Protein AF-A0A937Q2T8-F1 (afdb_monomer_lite)

Radius of gyration: 27.02 Å; chains: 1; bounding box: 74×47×75 Å

Sequence (434 aa):
MKNAAALLTVITALSNSLFADSWARPVEKDYFSQNKGFVAHVTPAKDGAKTKLEMFQIKNAERIPLWQCTLGNEGAPQYIFLTDDGRYVATVNENNDRVHGGMGDYVVAFYNKTGLIKNYSLEQILHYTGPPNRLYISKELRHLVSRSVSGRSWALMPMFFDRQNDKLYFCVWLYYGKYFLAWDPTTGAEVKVTDDLKNRWNNKGRIWALAEGMKSRSYGKAVEFLLNLKRPEDRKVIESLLTAEAKFYTQPVHDWNSKNKTLLRLNSSSPKRATAERALARWDGKLTENKDRSQKYYYLGTVSGTIHLPEAPGPDGTHLCLYLVPGDSIPDDWHKSVPVHRVTEYFWKYSFHNTEWPGKDIPFRIQGVTPGTYTLKAVWDKAAPHTFADDYIKAPPQQGDYESTSAPTITVRAGEKVENIKTDCTHKVRNGTD

Foldseek 3Di:
DVVVVVVVVVCVVPPPPPPPPDPDAADWDWDAEPVRQKIWIWDAADPNRAIKIWIFGADPNDTHTDAMEGDPANAQAPDKYAHPVRFKIKGAQRDHPPDFWSQDQARIWMAGRVGTQDGHGPCRQVVPPDDPPPVVCCVVCVQFAPGDRRSVRQVLADWHWDADPNFIWTWGATQSVRFIWIARSVNRHTDDQDPVNRVVVLVVRLCCLVPPCCVDPNVLSSLSSLLSVLDPVSLVVLVVLLQDPFDWDWDFDQDCDPVRARQTETETEGPSNLSSQVSVCVSVVVDDPDDDPPQSFQQFEKEKAKEFEPWFDDLQFKKKKKFWFAQPDDLVCSLVGDGSDMTMDTSNVVVVVVHDHPIRIHIYMYPSHGFHKTWMKMKIQDDPPRQPPDSDDSDDRDAQIFMFPHTDIDGTGGSYYHYHDYTYRYHGDHPDDD

Secondary structure (DSSP, 8-state):
-HHHHHHHHHHHHHS----TT-PPPP--EEEE-TTSSEEEEEE--BTTBPPEEEEEEEETTEEEEEEEEE-SSSSPEEEEEE-TTSS-EEEEEE--TTSTBS-SS-SEEEEETTEEEEEE-HHHHTT--S-S-HHHHHHHGGGTS---TBSHHHHTS-EEEEEETTEEEEEEEETTTTEEEEE-TTT--B----HHHHHHHHHHHHHHHHHTGGGSTTHHHHHHHHHHHT-HHHHHHHHHHHHS---PEEEEEEEE-TTS-EEEEEEEE-HHHHHHHHHHHHHTT---TTS-TT---SSSEEEEEEEEPSS---SS--EEEEEEEETTS-GGGGGGS--SEEEEEEGGGGGGGT-----SEEEEEEEEEPSEEEEEEEEEE-SSSPS--STT--PPPPTT-EE-SS--EEEE-TT-EEEEEEEE--EE--SS--

Structure (mmCIF, N/CA/C/O backbone):
data_AF-A0A937Q2T8-F1
#
_entry.id   AF-A0A937Q2T8-F1
#
loop_
_atom_site.group_PDB
_atom_site.id
_atom_site.type_symbol
_atom_site.label_atom_id
_atom_site.label_alt_id
_atom_site.label_comp_id
_atom_site.label_asym_id
_atom_site.label_entity_id
_atom_site.label_seq_id
_atom_site.pdbx_PDB_ins_code
_atom_site.Cartn_x
_atom_site.Cartn_y
_atom_site.Cartn_z
_atom_site.occupancy
_atom_site.B_iso_or_equiv
_atom_site.auth_seq_id
_atom_site.auth_comp_id
_atom_site.auth_asym_id
_atom_site.auth_atom_id
_atom_site.pdbx_PDB_model_num
ATOM 1 N N . MET A 1 1 ? 47.503 12.924 12.331 1.00 51.78 1 MET A N 1
ATOM 2 C CA . MET A 1 1 ? 46.346 12.760 13.246 1.00 51.78 1 MET A CA 1
ATOM 3 C C . MET A 1 1 ? 45.600 14.062 13.552 1.00 51.78 1 MET A C 1
ATOM 5 O O . MET A 1 1 ? 44.381 14.037 13.488 1.00 51.78 1 MET A O 1
ATOM 9 N N . LYS A 1 2 ? 46.263 15.204 13.805 1.00 50.28 2 LYS A N 1
ATOM 10 C CA . LYS A 1 2 ? 45.568 16.480 14.105 1.00 50.28 2 LYS A CA 1
ATOM 11 C C . LYS A 1 2 ? 44.639 16.997 12.983 1.00 50.28 2 LYS A C 1
ATOM 13 O O . LYS A 1 2 ? 43.590 17.552 13.283 1.00 50.28 2 LYS A O 1
ATOM 18 N N . ASN A 1 3 ? 44.946 16.715 11.714 1.00 54.28 3 ASN A N 1
ATOM 19 C CA . ASN A 1 3 ? 44.126 17.171 10.578 1.00 54.28 3 ASN A CA 1
ATOM 20 C C . ASN A 1 3 ? 42.845 16.340 10.355 1.00 54.28 3 ASN A C 1
ATOM 22 O O . ASN A 1 3 ? 41.893 16.837 9.765 1.00 54.28 3 ASN A O 1
ATOM 26 N N . ALA A 1 4 ? 42.787 15.101 10.861 1.00 58.47 4 ALA A N 1
ATOM 27 C CA . ALA A 1 4 ? 41.592 14.259 10.749 1.00 58.47 4 ALA A CA 1
ATOM 28 C C . ALA A 1 4 ? 40.487 14.702 11.725 1.00 58.47 4 ALA A C 1
ATOM 30 O O . ALA A 1 4 ? 39.308 14.653 11.389 1.00 58.47 4 ALA A O 1
ATOM 31 N N . ALA A 1 5 ? 40.873 15.193 12.908 1.00 63.22 5 ALA A N 1
ATOM 32 C CA . ALA A 1 5 ? 39.933 15.704 13.902 1.00 63.22 5 ALA A CA 1
ATOM 33 C C . ALA A 1 5 ? 39.242 16.995 13.430 1.00 63.22 5 ALA A C 1
ATOM 35 O O . ALA A 1 5 ? 38.034 17.131 13.582 1.00 63.22 5 ALA A O 1
ATOM 36 N N . ALA A 1 6 ? 39.982 17.909 12.792 1.00 67.94 6 ALA A N 1
ATOM 37 C CA . ALA A 1 6 ? 39.417 19.150 12.260 1.00 67.94 6 ALA A CA 1
ATOM 38 C C . ALA A 1 6 ? 38.413 18.899 11.118 1.00 67.94 6 ALA A C 1
ATOM 40 O O . ALA A 1 6 ? 37.366 19.541 11.068 1.00 67.94 6 ALA A O 1
ATOM 41 N N . LEU A 1 7 ? 38.693 17.927 10.241 1.00 59.66 7 LEU A N 1
ATOM 42 C CA . LEU A 1 7 ? 37.797 17.563 9.142 1.00 59.66 7 LEU A CA 1
ATOM 43 C C . LEU A 1 7 ? 36.479 16.953 9.653 1.00 59.66 7 LEU A C 1
ATOM 45 O O . LEU A 1 7 ? 35.413 17.275 9.135 1.00 59.66 7 LEU A O 1
ATOM 49 N N . LEU A 1 8 ? 36.535 16.124 10.702 1.00 58.97 8 LEU A N 1
ATOM 50 C CA . LEU A 1 8 ? 35.346 15.515 11.303 1.00 58.97 8 LEU A CA 1
ATOM 51 C C . LEU A 1 8 ? 34.426 16.570 11.942 1.00 58.97 8 LEU A C 1
ATOM 53 O O . LEU A 1 8 ? 33.216 16.524 11.736 1.00 58.97 8 LEU A O 1
ATOM 57 N N . THR A 1 9 ? 34.999 17.559 12.637 1.00 63.22 9 THR A N 1
ATOM 58 C CA . THR A 1 9 ? 34.244 18.657 13.265 1.00 63.22 9 THR A CA 1
ATOM 59 C C . THR A 1 9 ? 33.550 19.549 12.232 1.00 63.22 9 THR A C 1
ATOM 61 O O . THR A 1 9 ? 32.404 19.953 12.431 1.00 63.22 9 THR A O 1
ATOM 64 N N . VAL A 1 10 ? 34.204 19.819 11.096 1.00 63.84 10 VAL A N 1
ATOM 65 C CA . VAL A 1 10 ? 33.613 20.592 9.991 1.00 63.84 10 VAL A CA 1
ATOM 66 C C . VAL A 1 10 ? 32.483 19.811 9.313 1.00 63.84 10 VAL A C 1
ATOM 68 O O . VAL A 1 10 ? 31.440 20.392 9.027 1.00 63.84 10 VAL A O 1
ATOM 71 N N . ILE A 1 11 ? 32.619 18.491 9.139 1.00 58.47 11 ILE A N 1
ATOM 72 C CA . ILE A 1 11 ? 31.539 17.644 8.605 1.00 58.47 11 ILE A CA 1
ATOM 73 C C . ILE A 1 11 ? 30.333 17.629 9.555 1.00 58.47 11 ILE A C 1
ATOM 75 O O . ILE A 1 11 ? 29.202 17.729 9.087 1.00 58.47 11 ILE A O 1
ATOM 79 N N . THR A 1 12 ? 30.533 17.578 10.876 1.00 56.91 12 THR A N 1
ATOM 80 C CA . THR A 1 12 ? 29.425 17.666 11.850 1.00 56.91 12 THR A CA 1
ATOM 81 C C . THR A 1 12 ? 28.795 19.057 11.947 1.00 56.91 12 THR A C 1
ATOM 83 O O . THR A 1 12 ? 27.613 19.157 12.247 1.00 56.91 12 THR A O 1
ATOM 86 N N . ALA A 1 13 ? 29.555 20.126 11.688 1.00 58.16 13 ALA A N 1
ATOM 87 C CA . ALA A 1 13 ? 29.049 21.500 11.743 1.00 58.16 13 ALA A CA 1
ATOM 88 C C . ALA A 1 13 ? 28.347 21.939 10.444 1.00 58.16 13 ALA A C 1
ATOM 90 O O . ALA A 1 13 ? 27.452 22.778 10.488 1.00 58.16 13 ALA A O 1
ATOM 91 N N . LEU A 1 14 ? 28.743 21.377 9.296 1.00 50.38 14 LEU A N 1
ATOM 92 C CA . LEU A 1 14 ? 28.165 21.675 7.978 1.00 50.38 14 LEU A CA 1
ATOM 93 C C . LEU A 1 14 ? 27.125 20.652 7.515 1.00 50.38 14 LEU A C 1
ATOM 95 O O . LEU A 1 14 ? 26.408 20.907 6.545 1.00 50.38 14 LEU A O 1
ATOM 99 N N . SER A 1 15 ? 27.000 19.510 8.195 1.00 46.69 15 SER A N 1
ATOM 100 C CA . SER A 1 15 ? 25.821 18.665 8.038 1.00 46.69 15 SER A CA 1
ATOM 101 C C . SER A 1 15 ? 24.645 19.372 8.702 1.00 46.69 15 SER A C 1
ATOM 103 O O . SER A 1 15 ? 24.320 19.140 9.863 1.00 46.69 15 SER A O 1
ATOM 105 N N . ASN A 1 16 ? 23.993 20.255 7.936 1.00 43.94 16 ASN A N 1
ATOM 106 C CA . ASN A 1 16 ? 22.592 20.601 8.149 1.00 43.94 16 ASN A CA 1
ATOM 107 C C . ASN A 1 16 ? 21.889 19.318 8.551 1.00 43.94 16 ASN A C 1
ATOM 109 O O . ASN A 1 16 ? 21.918 18.376 7.757 1.00 43.94 16 ASN A O 1
ATOM 113 N N . SER A 1 17 ? 21.369 19.284 9.782 1.00 45.09 17 SER A N 1
ATOM 114 C CA . SER A 1 17 ? 20.665 18.159 10.388 1.00 45.09 17 SER A CA 1
ATOM 115 C C . SER A 1 17 ? 20.051 17.299 9.294 1.00 45.09 17 SER A C 1
ATOM 117 O O . SER A 1 17 ? 19.044 17.684 8.698 1.00 45.09 17 SER A O 1
ATOM 119 N N . LEU A 1 18 ? 20.707 16.187 8.950 1.00 43.03 18 LEU A N 1
ATOM 120 C CA . LEU A 1 18 ? 20.094 15.186 8.098 1.00 43.03 18 LEU A CA 1
ATOM 121 C C . LEU A 1 18 ? 18.910 14.730 8.932 1.00 43.03 18 LEU A C 1
ATOM 123 O O . LEU A 1 18 ? 19.088 13.986 9.895 1.00 43.03 18 LEU A O 1
ATOM 127 N N . PHE A 1 19 ? 17.734 15.292 8.651 1.00 40.12 19 PHE A N 1
ATOM 128 C CA . PHE A 1 19 ? 16.486 14.929 9.293 1.00 40.12 19 PHE A CA 1
ATOM 129 C C . PHE A 1 19 ? 16.194 13.494 8.858 1.00 40.12 19 PHE A C 1
ATOM 131 O O . PHE A 1 19 ? 15.426 13.246 7.933 1.00 40.12 19 PHE A O 1
ATOM 138 N N . ALA A 1 20 ? 16.876 12.543 9.495 1.00 50.97 20 ALA A N 1
ATOM 139 C CA . ALA A 1 20 ? 16.456 11.163 9.560 1.00 50.97 20 ALA A CA 1
ATOM 140 C C . ALA A 1 20 ? 14.984 11.188 9.968 1.00 50.97 20 ALA A C 1
ATOM 142 O O . ALA A 1 20 ? 14.675 11.838 10.965 1.00 50.97 20 ALA A O 1
ATOM 143 N N . ASP A 1 21 ? 14.118 10.576 9.149 1.00 50.84 21 ASP A N 1
ATOM 144 C CA . ASP A 1 21 ? 12.660 10.475 9.313 1.00 50.84 21 ASP A CA 1
ATOM 145 C C . ASP A 1 21 ? 12.099 11.429 10.379 1.00 50.84 21 ASP A C 1
ATOM 147 O O . ASP A 1 21 ? 11.764 11.018 11.495 1.00 50.84 21 ASP A O 1
ATOM 151 N N . SER A 1 22 ? 12.045 12.732 10.074 1.00 54.28 22 SER A N 1
ATOM 152 C CA . SER A 1 22 ? 11.415 13.664 10.999 1.00 54.28 22 SER A CA 1
ATOM 153 C C . SER A 1 22 ? 9.925 13.346 11.027 1.00 54.28 22 SER A C 1
ATOM 155 O O . SER A 1 22 ? 9.203 13.413 10.027 1.00 54.28 22 SER A O 1
ATOM 157 N N . TRP A 1 23 ? 9.453 12.912 12.191 1.00 63.69 23 TRP A N 1
ATOM 158 C CA . TRP A 1 23 ? 8.035 12.693 12.407 1.00 63.69 23 TRP A CA 1
ATOM 159 C C . TRP A 1 23 ? 7.330 14.029 12.222 1.00 63.69 23 TRP A C 1
ATOM 161 O O . TRP A 1 23 ? 7.681 15.013 12.876 1.00 63.69 23 TRP A O 1
ATOM 171 N N . ALA A 1 24 ? 6.343 14.066 11.322 1.00 66.19 24 ALA A N 1
ATOM 172 C CA . ALA A 1 24 ? 5.435 15.200 11.249 1.00 66.19 24 ALA A CA 1
ATOM 173 C C . ALA A 1 24 ? 4.926 15.467 12.668 1.00 66.19 24 ALA A C 1
ATOM 175 O O . ALA A 1 24 ? 4.424 14.544 13.320 1.00 66.19 24 ALA A O 1
ATOM 176 N N . ARG A 1 25 ? 5.128 16.698 13.152 1.00 76.56 25 ARG A N 1
ATOM 177 C CA . ARG A 1 25 ? 4.673 17.086 14.486 1.00 76.56 25 ARG A CA 1
ATOM 178 C C . ARG A 1 25 ? 3.181 16.763 14.597 1.00 76.56 25 ARG A C 1
ATOM 180 O O . ARG A 1 25 ? 2.467 16.954 13.609 1.00 76.56 25 ARG A O 1
ATOM 187 N N . PRO A 1 26 ? 2.712 16.256 15.747 1.00 82.44 26 PRO A N 1
ATOM 188 C CA . PRO A 1 26 ? 1.286 16.139 15.995 1.00 82.44 26 PRO A CA 1
ATOM 189 C C . PRO A 1 26 ? 0.589 17.462 15.658 1.00 82.44 26 PRO A C 1
ATOM 191 O O . PRO A 1 26 ? 1.038 18.525 16.081 1.00 82.44 26 PRO A O 1
ATOM 194 N N . VAL A 1 27 ? -0.475 17.393 14.862 1.00 89.38 27 VAL A N 1
ATOM 195 C CA . VAL A 1 27 ? -1.315 18.541 14.501 1.00 89.38 27 VAL A CA 1
ATOM 196 C C . VAL A 1 27 ? -2.741 18.268 14.943 1.00 89.38 27 VAL A C 1
ATOM 198 O O . VAL A 1 27 ? -3.142 17.106 15.063 1.00 89.38 27 VAL A O 1
ATOM 201 N N . GLU A 1 28 ? -3.494 19.339 15.171 1.00 94.56 28 GLU A N 1
ATOM 202 C CA . GLU A 1 28 ? -4.933 19.243 15.383 1.00 94.56 28 GLU A CA 1
ATOM 203 C C . GLU A 1 28 ? -5.602 18.544 14.201 1.00 94.56 28 GLU A C 1
ATOM 205 O O . GLU A 1 28 ? -5.233 18.757 13.040 1.00 94.56 28 GLU A O 1
ATOM 210 N N . LYS A 1 29 ? -6.557 17.658 14.490 1.00 95.31 29 LYS A N 1
ATOM 211 C CA . LYS A 1 29 ? -7.182 16.840 13.452 1.00 95.31 29 LYS A CA 1
ATOM 212 C C . LYS A 1 29 ? -8.575 16.377 13.841 1.00 95.31 29 LYS A C 1
ATOM 214 O O . LYS A 1 29 ? -8.812 15.967 14.974 1.00 95.31 29 LYS A O 1
ATOM 219 N N . ASP A 1 30 ? -9.453 16.363 12.845 1.00 97.06 30 ASP A N 1
ATOM 220 C CA . ASP A 1 30 ? -10.790 15.796 12.943 1.00 97.06 30 ASP A CA 1
ATOM 221 C C . ASP A 1 30 ? -10.833 14.359 12.413 1.00 97.06 30 ASP A C 1
ATOM 223 O O . ASP A 1 30 ? -10.239 14.024 11.381 1.00 97.06 30 ASP A O 1
ATOM 227 N N . TYR A 1 31 ? -11.594 13.520 13.105 1.00 96.88 31 TYR A N 1
ATOM 228 C CA . TYR A 1 31 ? -11.893 12.146 12.723 1.00 96.88 31 TYR A CA 1
ATOM 229 C C . TYR A 1 31 ? -13.403 11.963 12.690 1.00 96.88 31 TYR A C 1
ATOM 231 O O . TYR A 1 31 ? -14.077 12.294 13.658 1.00 96.88 31 TYR A O 1
ATOM 239 N N . PHE A 1 32 ? -13.942 11.446 11.590 1.00 97.56 32 PHE A N 1
ATOM 240 C CA . PHE A 1 32 ? -15.385 11.278 11.415 1.00 97.56 32 PHE A CA 1
ATOM 241 C C . PHE A 1 32 ? -15.800 9.823 11.643 1.00 97.56 32 PHE A C 1
ATOM 243 O O . PHE A 1 32 ? -15.080 8.891 11.288 1.00 97.56 32 PHE A O 1
ATOM 250 N N . SER A 1 33 ? -16.990 9.650 12.210 1.00 97.56 33 SER A N 1
ATOM 251 C CA . SER A 1 33 ? -17.721 8.374 12.244 1.00 97.56 33 SER A CA 1
ATOM 252 C C . SER A 1 33 ? -18.066 7.896 10.830 1.00 97.56 33 SER A C 1
ATOM 254 O O . SER A 1 33 ? -18.037 8.676 9.872 1.00 97.56 33 SER A O 1
ATOM 256 N N . GLN A 1 34 ? -18.414 6.615 10.684 1.00 94.19 34 GLN A N 1
ATOM 257 C CA . GLN A 1 34 ? -18.697 6.025 9.374 1.00 94.19 34 GLN A CA 1
ATOM 258 C C . GLN A 1 34 ? -19.925 6.674 8.724 1.00 94.19 34 GLN A C 1
ATOM 260 O O . GLN A 1 34 ? -19.910 6.970 7.527 1.00 94.19 34 GLN A O 1
ATOM 265 N N . ASN A 1 35 ? -20.961 6.958 9.515 1.00 96.69 35 ASN A N 1
ATOM 266 C CA . ASN A 1 35 ? -22.149 7.679 9.055 1.00 96.69 35 ASN A CA 1
ATOM 267 C C . ASN A 1 35 ? -21.948 9.204 8.927 1.00 96.69 35 ASN A C 1
ATOM 269 O O . ASN A 1 35 ? -22.876 9.900 8.518 1.00 96.69 35 ASN A O 1
ATOM 273 N N . LYS A 1 36 ? -20.760 9.728 9.273 1.00 97.62 36 LYS A N 1
ATOM 274 C CA . LYS A 1 36 ? -20.418 11.163 9.314 1.00 97.62 36 LYS A CA 1
ATOM 275 C C . LYS A 1 36 ? -21.318 12.014 10.225 1.00 97.62 36 LYS A C 1
ATOM 277 O O . LYS A 1 36 ? -21.278 13.237 10.138 1.00 97.62 36 LYS A O 1
ATOM 282 N N . GLY A 1 37 ? -22.108 11.398 11.105 1.00 98.25 37 GLY A N 1
ATOM 283 C CA . GLY A 1 37 ? -22.986 12.085 12.058 1.00 98.25 37 GLY A CA 1
ATOM 284 C C . GLY A 1 37 ? -22.263 12.569 13.316 1.00 98.25 37 GLY A C 1
ATOM 285 O O . GLY A 1 37 ? -22.819 13.344 14.089 1.00 98.25 37 GLY A O 1
ATOM 286 N N . PHE A 1 38 ? -21.025 12.122 13.523 1.00 98.62 38 PHE A N 1
ATOM 287 C CA . PHE A 1 38 ? -20.185 12.446 14.677 1.00 98.62 38 PHE A CA 1
ATOM 288 C C . PHE A 1 38 ? -18.746 12.711 14.246 1.00 98.62 38 PHE A C 1
ATOM 290 O O . PHE A 1 38 ? -18.249 12.060 13.316 1.00 98.62 38 PHE A O 1
ATOM 297 N N . VAL A 1 39 ? -18.079 13.625 14.950 1.00 98.50 39 VAL A N 1
ATOM 298 C CA . VAL A 1 39 ? -16.671 13.978 14.746 1.00 98.50 39 VAL A CA 1
ATOM 299 C C . VAL A 1 39 ? -15.948 14.086 16.084 1.00 98.50 39 VAL A C 1
ATOM 301 O O . VAL A 1 39 ? -16.458 14.688 17.026 1.00 98.50 39 VAL A O 1
ATOM 304 N N . ALA A 1 40 ? -14.750 13.515 16.152 1.00 98.25 40 ALA A N 1
ATOM 305 C CA . ALA A 1 40 ? -13.813 13.716 17.245 1.00 98.25 40 ALA A CA 1
ATOM 306 C C . ALA A 1 40 ? -12.721 14.678 16.784 1.00 98.25 40 ALA A C 1
ATOM 308 O O . ALA A 1 40 ? -12.013 14.393 15.815 1.00 98.25 40 ALA A O 1
ATOM 309 N N . HIS A 1 41 ? -12.592 15.797 17.486 1.00 98.12 41 HIS A N 1
ATOM 310 C CA . HIS A 1 41 ? -11.500 16.743 17.332 1.00 98.12 41 HIS A CA 1
ATOM 311 C C . HIS A 1 41 ? -10.398 16.401 18.335 1.00 98.12 41 HIS A C 1
ATOM 313 O O . HIS A 1 41 ? -10.673 16.195 19.519 1.00 98.12 41 HIS A O 1
ATOM 319 N N . VAL A 1 42 ? -9.159 16.311 17.864 1.00 96.56 42 VAL A N 1
ATOM 320 C CA . VAL A 1 42 ? -7.996 16.018 18.705 1.00 96.56 42 VAL A CA 1
ATOM 321 C C . VAL A 1 42 ? -7.077 17.219 18.731 1.00 96.56 42 VAL A C 1
ATOM 323 O O . VAL A 1 42 ? -6.595 17.633 17.678 1.00 96.56 42 VAL A O 1
ATOM 326 N N . THR A 1 43 ? -6.757 17.686 19.933 1.00 95.88 43 THR A N 1
ATOM 327 C CA . THR A 1 43 ? -5.747 18.718 20.174 1.00 95.88 43 THR A CA 1
ATOM 328 C C . THR A 1 43 ? -4.516 18.063 20.804 1.00 95.88 43 THR A C 1
ATOM 330 O O . THR A 1 43 ? -4.619 17.563 21.927 1.00 95.88 43 THR A O 1
ATOM 333 N N . PRO A 1 44 ? -3.364 18.000 20.108 1.00 92.62 44 PRO A N 1
ATOM 334 C CA . PRO A 1 44 ? -2.134 17.441 20.668 1.00 92.62 44 PRO A CA 1
ATOM 335 C C . PRO A 1 44 ? -1.645 18.194 21.911 1.00 92.62 44 PRO A C 1
ATOM 337 O O . PRO A 1 44 ? -1.974 19.368 22.089 1.00 92.62 44 PRO A O 1
ATOM 340 N N . ALA A 1 45 ? -0.820 17.547 22.740 1.00 91.06 45 ALA A N 1
ATOM 341 C CA . ALA A 1 45 ? -0.187 18.216 23.872 1.00 91.06 45 ALA A CA 1
ATOM 342 C C . ALA A 1 45 ? 0.632 19.441 23.433 1.00 91.06 45 ALA A C 1
ATOM 344 O O . ALA A 1 45 ? 1.362 19.407 22.438 1.00 91.06 45 ALA A O 1
ATOM 345 N N . LYS A 1 46 ? 0.522 20.525 24.203 1.00 90.62 46 LYS A N 1
ATOM 346 C CA . LYS A 1 46 ? 1.241 21.781 23.971 1.00 90.62 46 LYS A CA 1
ATOM 347 C C . LYS A 1 46 ? 1.420 22.522 25.294 1.00 90.62 46 LYS A C 1
ATOM 349 O O . LYS A 1 46 ? 0.486 22.585 26.085 1.00 90.62 46 LYS A O 1
ATOM 354 N N . ASP A 1 47 ? 2.611 23.068 25.535 1.00 89.94 47 ASP A N 1
ATOM 355 C CA . ASP A 1 47 ? 2.911 23.927 26.693 1.00 89.94 47 ASP A CA 1
ATOM 356 C C . ASP A 1 47 ? 2.529 23.296 28.054 1.00 89.94 47 ASP A C 1
ATOM 358 O O . ASP A 1 47 ? 1.996 23.948 28.947 1.00 89.94 47 ASP A O 1
ATOM 362 N N . GLY A 1 48 ? 2.772 21.986 28.203 1.00 86.44 48 GLY A N 1
ATOM 363 C CA . GLY A 1 48 ? 2.442 21.214 29.409 1.00 86.44 48 GLY A CA 1
ATOM 364 C C . GLY A 1 48 ? 0.985 20.737 29.498 1.00 86.44 48 GLY A C 1
ATOM 365 O O . GLY A 1 48 ? 0.670 19.913 30.359 1.00 86.44 48 GLY A O 1
ATOM 366 N N . ALA A 1 49 ? 0.100 21.186 28.602 1.00 91.50 49 ALA A N 1
ATOM 367 C CA . ALA A 1 49 ? -1.242 20.629 28.473 1.00 91.50 49 ALA A CA 1
ATOM 368 C C . ALA A 1 49 ? -1.184 19.239 27.829 1.00 91.50 49 ALA A C 1
ATOM 370 O O . ALA A 1 49 ? -0.443 19.023 26.873 1.00 91.50 49 ALA A O 1
ATOM 371 N N . LYS A 1 50 ? -1.986 18.299 28.339 1.00 92.31 50 LYS A N 1
ATOM 372 C CA . LYS A 1 50 ? -2.110 16.945 27.780 1.00 92.31 50 LYS A CA 1
ATOM 373 C C . LYS A 1 50 ? -2.958 16.944 26.507 1.00 92.31 50 L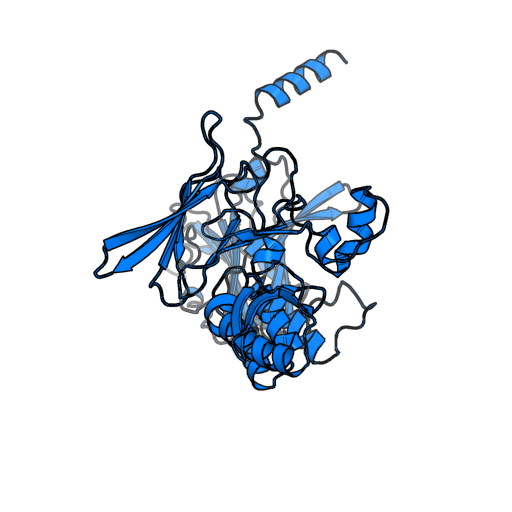YS A C 1
ATOM 375 O O . LYS A 1 50 ? -3.819 17.806 26.338 1.00 92.31 50 LYS A O 1
ATOM 380 N N . THR A 1 51 ? -2.776 15.925 25.669 1.00 93.81 51 THR A N 1
ATOM 381 C CA . THR A 1 51 ? -3.613 15.701 24.485 1.00 93.81 51 THR A CA 1
ATOM 382 C C . THR A 1 51 ? -5.086 15.597 24.868 1.00 93.81 51 THR A C 1
ATOM 384 O O . THR A 1 51 ? -5.465 14.832 25.761 1.00 93.81 51 THR A O 1
ATOM 387 N N . LYS A 1 52 ? -5.928 16.350 24.167 1.00 96.56 52 LYS A N 1
ATOM 388 C CA . LYS A 1 52 ? -7.368 16.438 24.400 1.00 96.56 52 LYS A CA 1
ATOM 389 C C . LYS A 1 52 ? -8.133 15.811 23.239 1.00 96.56 52 LYS A C 1
ATOM 391 O O . LYS A 1 52 ? -7.740 15.959 22.083 1.00 96.56 52 LYS A O 1
ATOM 396 N N . LEU A 1 53 ? -9.234 15.138 23.554 1.00 97.81 53 LEU A N 1
ATOM 397 C CA . LEU A 1 53 ? -10.233 14.683 22.595 1.00 97.81 53 LEU A CA 1
ATOM 398 C C . LEU A 1 53 ? -11.575 15.334 22.919 1.00 97.81 53 LEU A C 1
ATOM 400 O O . LEU A 1 53 ? -12.041 15.268 24.055 1.00 97.81 53 LEU A O 1
ATOM 404 N N . GLU A 1 54 ? -12.209 15.919 21.910 1.00 98.44 54 GLU A N 1
ATOM 405 C CA . GLU A 1 54 ? -13.531 16.535 21.996 1.00 98.44 54 GLU A CA 1
ATOM 406 C C . GLU A 1 54 ? -14.470 15.872 20.990 1.00 98.44 54 GLU A C 1
ATOM 408 O O . GLU A 1 54 ? -14.182 15.817 19.796 1.00 98.44 54 GLU A O 1
ATOM 413 N N . MET A 1 55 ? -15.592 15.347 21.471 1.00 98.62 55 MET A N 1
ATOM 414 C CA . MET A 1 55 ? -16.601 14.682 20.657 1.00 98.62 55 MET A CA 1
ATOM 415 C C . MET A 1 55 ? -17.756 15.633 20.354 1.00 98.62 55 MET A C 1
ATOM 417 O O . MET A 1 55 ? -18.333 16.235 21.264 1.00 98.62 55 MET A O 1
ATOM 421 N N . PHE A 1 56 ? -18.159 15.681 19.087 1.00 98.69 56 PHE A N 1
ATOM 422 C CA . PHE A 1 56 ? -19.284 16.474 18.609 1.00 98.69 56 PHE A CA 1
ATOM 423 C C . PHE A 1 56 ? -20.263 15.620 17.804 1.00 98.69 56 PHE A C 1
ATOM 425 O O . PHE A 1 56 ? -19.868 14.732 17.045 1.00 98.69 56 PHE A O 1
ATOM 432 N N . GLN A 1 57 ? -21.548 15.947 17.914 1.00 98.56 57 GLN A N 1
ATOM 433 C CA . GLN A 1 57 ? -22.565 15.537 16.955 1.00 98.56 57 GLN A CA 1
ATOM 434 C C . GLN A 1 57 ? -22.634 16.562 15.824 1.00 98.56 57 GLN A C 1
ATOM 436 O O . GLN A 1 57 ? -22.621 17.764 16.076 1.00 98.56 57 GLN A O 1
ATOM 441 N N . ILE A 1 58 ? -22.756 16.094 14.588 1.00 98.38 58 ILE A N 1
ATOM 442 C CA . ILE A 1 58 ? -22.971 16.942 13.419 1.00 98.38 58 ILE A CA 1
ATOM 443 C C . ILE A 1 58 ? -24.471 16.987 13.129 1.00 98.38 58 ILE A C 1
ATOM 445 O O . ILE A 1 58 ? -25.076 15.966 12.799 1.00 98.38 58 ILE A O 1
ATOM 449 N N . LYS A 1 59 ? -25.077 18.172 13.235 1.00 97.94 59 LYS A N 1
ATOM 450 C CA . LYS A 1 59 ? -26.460 18.429 12.801 1.00 97.94 59 LYS A CA 1
ATOM 451 C C . LYS A 1 59 ? -26.487 19.700 11.973 1.00 97.94 59 LYS A C 1
ATOM 453 O O . LYS A 1 59 ? -25.972 20.712 12.419 1.00 97.94 59 LYS A O 1
ATOM 458 N N . ASN A 1 60 ? -27.078 19.650 10.780 1.00 96.88 60 ASN A N 1
ATOM 459 C CA . ASN A 1 60 ? -27.180 20.811 9.884 1.00 96.88 60 ASN A CA 1
ATOM 460 C C . ASN A 1 60 ? -25.828 21.516 9.642 1.00 96.88 60 ASN A C 1
ATOM 462 O O . ASN A 1 60 ? -25.756 22.736 9.630 1.00 96.88 60 ASN A O 1
ATOM 466 N N . ALA A 1 61 ? -24.754 20.733 9.479 1.00 95.62 61 ALA A N 1
ATOM 467 C CA . ALA A 1 61 ? -23.365 21.200 9.365 1.00 95.62 61 ALA A CA 1
ATOM 468 C C . ALA A 1 61 ? -22.775 21.905 10.610 1.00 95.62 61 ALA A C 1
ATOM 470 O O . ALA A 1 61 ? -21.609 22.296 10.584 1.00 95.62 61 ALA A O 1
ATOM 471 N N . GLU A 1 62 ? -23.511 21.993 11.717 1.00 97.88 62 GLU A N 1
ATOM 472 C CA . GLU A 1 62 ? -23.022 22.516 12.993 1.00 97.88 62 GLU A CA 1
ATOM 473 C C . GLU A 1 62 ? -22.451 21.406 13.883 1.00 97.88 62 GLU A C 1
ATOM 475 O O . GLU A 1 62 ? -22.922 20.263 13.868 1.00 97.88 62 GLU A O 1
ATOM 480 N N . ARG A 1 63 ? -21.437 21.755 14.688 1.00 98.44 63 ARG A N 1
ATOM 481 C CA . ARG A 1 63 ? -20.843 20.876 15.704 1.00 98.44 63 ARG A CA 1
ATOM 482 C C . ARG A 1 63 ? -21.504 21.126 17.054 1.00 98.44 63 ARG A C 1
ATOM 484 O O . ARG A 1 63 ? -21.265 22.153 17.679 1.00 98.44 63 ARG A O 1
ATOM 491 N N . ILE A 1 64 ? -22.281 20.161 17.528 1.00 98.44 64 ILE A N 1
ATOM 492 C CA . ILE A 1 64 ? -22.899 20.185 18.855 1.00 98.44 64 ILE A CA 1
ATOM 493 C C . ILE A 1 64 ? -21.993 19.405 19.818 1.00 98.44 64 ILE A C 1
ATOM 495 O O . ILE A 1 64 ? -21.842 18.194 19.629 1.00 98.44 64 ILE A O 1
ATOM 499 N N . PRO A 1 65 ? -21.381 20.045 20.831 1.00 98.38 65 PRO A N 1
ATOM 500 C CA . PRO A 1 65 ? -20.512 19.356 21.782 1.00 98.38 65 PRO A CA 1
ATOM 501 C C . PRO A 1 65 ? -21.268 18.259 22.536 1.00 98.38 65 PRO A C 1
ATOM 503 O O . PRO A 1 65 ? -22.376 18.487 23.020 1.00 98.38 65 PRO A O 1
ATOM 506 N N . LEU A 1 66 ? -20.664 17.075 22.653 1.00 98.31 66 LEU A N 1
ATOM 507 C CA . LEU A 1 66 ? -21.223 15.959 23.419 1.00 98.31 66 LEU A CA 1
ATOM 508 C C . LEU A 1 66 ? -20.442 15.707 24.704 1.00 98.31 66 LEU A C 1
ATOM 510 O O . LEU A 1 66 ? -21.024 15.645 25.784 1.00 98.31 66 LEU A O 1
ATOM 514 N N . TRP A 1 67 ? -19.130 15.517 24.588 1.00 98.62 67 TRP A N 1
ATOM 515 C CA . TRP A 1 67 ? -18.242 15.243 25.715 1.00 98.62 67 TRP A CA 1
ATOM 516 C C . TRP A 1 67 ? -16.784 15.468 25.313 1.00 98.62 67 TRP A C 1
ATOM 518 O O . TRP A 1 67 ? -16.462 15.591 24.134 1.00 98.62 67 TRP A O 1
ATOM 528 N N . GLN A 1 68 ? -15.895 15.520 26.300 1.00 98.38 68 GLN A N 1
ATOM 529 C CA . GLN A 1 68 ? -14.456 15.665 26.098 1.00 98.38 68 GLN A CA 1
ATOM 530 C C . GLN A 1 68 ? -13.695 14.817 27.115 1.00 98.38 68 GLN A C 1
ATOM 532 O O . GLN A 1 68 ? -14.191 14.584 28.218 1.00 98.38 68 GLN A O 1
ATOM 537 N N . CYS A 1 69 ? -12.485 14.387 26.773 1.00 97.81 69 CYS A N 1
ATOM 538 C CA . CYS A 1 69 ? -11.577 13.732 27.707 1.00 97.81 69 CYS A CA 1
ATOM 539 C C . CYS A 1 69 ? -10.110 14.022 27.372 1.00 97.81 69 CYS A C 1
ATOM 541 O O . CYS A 1 69 ? -9.774 14.541 26.309 1.00 97.81 69 CYS A O 1
ATOM 543 N N . THR A 1 70 ? -9.222 13.661 28.292 1.00 96.50 70 THR A N 1
ATOM 544 C CA . THR A 1 70 ? -7.774 13.655 28.066 1.00 96.50 70 THR A CA 1
ATOM 545 C C . THR A 1 70 ? -7.343 12.278 27.560 1.00 96.50 70 THR A C 1
ATOM 547 O O . THR A 1 70 ? -7.790 11.265 28.102 1.00 96.50 70 THR A O 1
ATO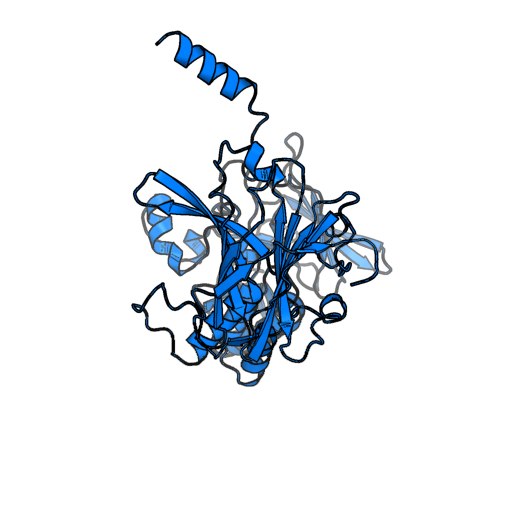M 550 N N . LEU A 1 71 ? -6.498 12.234 26.527 1.00 94.62 71 LEU A N 1
ATOM 551 C CA . LEU A 1 71 ? -5.925 10.984 26.019 1.00 94.62 71 LEU A CA 1
ATOM 552 C C . LEU A 1 71 ? -4.755 10.510 26.890 1.00 94.62 71 LEU A C 1
ATOM 554 O O . LEU A 1 71 ? -4.225 11.259 27.713 1.00 94.62 71 LEU A O 1
ATOM 558 N N . GLY A 1 72 ? -4.400 9.232 26.753 1.00 88.25 72 GLY A N 1
ATOM 559 C CA . GLY A 1 72 ? -3.445 8.581 27.649 1.00 88.25 72 GLY A CA 1
ATOM 560 C C . GLY A 1 72 ? -2.006 9.040 27.433 1.00 88.25 72 GLY A C 1
ATOM 561 O O . GLY A 1 72 ? -1.245 9.148 28.395 1.00 88.25 72 GLY A O 1
ATOM 562 N N . ASN A 1 73 ? -1.655 9.355 26.185 1.00 82.69 73 ASN A N 1
ATOM 563 C CA . ASN A 1 73 ? -0.327 9.824 25.803 1.00 82.69 73 ASN A CA 1
ATOM 564 C C . ASN A 1 73 ? -0.265 11.325 25.464 1.00 82.69 73 ASN A C 1
ATOM 566 O O . ASN A 1 73 ? -1.250 11.971 25.103 1.00 82.69 73 ASN A O 1
ATOM 570 N N . GLU A 1 74 ? 0.952 11.870 25.548 1.00 77.31 74 GLU A N 1
ATOM 571 C CA . GLU A 1 74 ? 1.282 13.260 25.195 1.00 77.31 74 GLU A CA 1
ATOM 572 C C . GLU A 1 74 ? 1.218 13.516 23.676 1.00 77.31 74 GLU A C 1
ATOM 574 O O . GLU A 1 74 ? 0.979 14.636 23.243 1.00 77.31 74 GLU A O 1
ATOM 579 N N . GLY A 1 75 ? 1.360 12.491 22.834 1.00 79.56 75 GLY A N 1
ATOM 580 C CA . GLY A 1 75 ? 1.200 12.638 21.388 1.00 79.56 75 GLY A CA 1
ATOM 581 C C . GLY A 1 75 ? -0.243 12.454 20.918 1.00 79.56 75 GLY A C 1
ATOM 582 O O . GLY A 1 75 ? -1.078 11.852 21.593 1.00 79.56 75 GLY A O 1
ATOM 583 N N . ALA A 1 76 ? -0.534 12.930 19.705 1.00 84.00 76 ALA A N 1
ATOM 584 C CA . ALA A 1 76 ? -1.803 12.630 19.052 1.00 84.00 76 ALA A CA 1
ATOM 585 C C . ALA A 1 76 ? -1.848 11.158 18.590 1.00 84.00 76 ALA A C 1
ATOM 587 O O . ALA A 1 76 ? -0.853 10.660 18.043 1.00 84.00 76 ALA A O 1
ATOM 588 N N . PRO A 1 77 ? -2.991 10.462 18.743 1.00 88.75 77 PRO A N 1
ATOM 589 C CA . PRO A 1 77 ? -3.215 9.173 18.109 1.00 88.75 77 PRO A CA 1
ATOM 590 C C . PRO A 1 77 ? -3.041 9.270 16.606 1.00 88.75 77 PRO A C 1
ATOM 592 O O . PRO A 1 77 ? -3.471 10.229 15.957 1.00 88.75 77 PRO A O 1
ATOM 595 N N . GLN A 1 78 ? -2.437 8.232 16.041 1.00 86.31 78 GLN A N 1
ATOM 596 C CA . GLN A 1 78 ? -2.282 8.170 14.603 1.00 86.31 78 GLN A CA 1
ATOM 597 C C . GLN A 1 78 ? -3.629 7.957 13.899 1.00 86.31 78 GLN A C 1
ATOM 599 O O . GLN A 1 78 ? -3.877 8.540 12.836 1.00 86.31 78 GLN A O 1
ATOM 604 N N . TYR A 1 79 ? -4.485 7.126 14.495 1.00 90.75 79 TYR A N 1
ATOM 605 C CA . TYR A 1 79 ? -5.834 6.865 14.013 1.00 90.75 79 TYR A CA 1
ATOM 606 C C . TYR A 1 79 ? -6.828 6.856 15.163 1.00 90.75 79 TYR A C 1
ATOM 608 O O . TYR A 1 79 ? -6.523 6.415 16.271 1.00 90.75 79 TYR A O 1
ATOM 616 N N . ILE A 1 80 ? -8.031 7.322 14.851 1.00 94.62 80 ILE A N 1
ATOM 617 C CA . ILE A 1 80 ? -9.187 7.273 15.728 1.00 94.62 80 ILE A CA 1
ATOM 618 C C . ILE A 1 80 ? -10.354 6.694 14.940 1.00 94.62 80 ILE A C 1
ATOM 620 O O . ILE A 1 80 ? -10.589 7.074 13.792 1.00 94.62 80 ILE A O 1
ATOM 624 N N . PHE A 1 81 ? -11.092 5.808 15.593 1.00 96.94 81 PHE A N 1
ATOM 625 C CA . PHE A 1 81 ? -12.348 5.253 15.121 1.00 96.94 81 PHE A CA 1
ATOM 626 C C . PHE A 1 81 ? -13.447 5.669 16.091 1.00 96.94 81 PHE A C 1
ATOM 628 O O . PHE A 1 81 ? -13.240 5.651 17.307 1.00 96.94 81 PHE A O 1
ATOM 635 N N . LEU A 1 82 ? -14.616 6.021 15.558 1.00 98.00 82 LEU A N 1
ATOM 636 C CA . LEU A 1 82 ? -15.775 6.451 16.340 1.00 98.00 82 LEU A CA 1
ATOM 637 C C . LEU A 1 82 ? -16.941 5.503 16.103 1.00 98.00 82 LEU A C 1
ATOM 639 O O . LEU A 1 82 ? -17.130 5.021 14.983 1.00 98.00 82 LEU A O 1
ATOM 643 N N . THR A 1 83 ? -17.752 5.284 17.130 1.00 98.25 83 THR A N 1
ATOM 644 C CA . THR A 1 83 ? -19.061 4.669 16.933 1.00 98.25 83 THR A CA 1
ATOM 645 C C . THR A 1 83 ? -20.020 5.645 16.259 1.00 98.25 83 THR A C 1
ATOM 647 O O . THR A 1 83 ? -19.961 6.857 16.467 1.00 98.25 83 THR A O 1
ATOM 650 N N . ASP A 1 84 ? -20.958 5.102 15.486 1.00 97.75 84 ASP A N 1
ATOM 651 C CA . ASP A 1 84 ? -21.987 5.868 14.767 1.00 97.75 84 ASP A CA 1
ATOM 652 C C . ASP A 1 84 ? -23.051 6.500 15.687 1.00 97.75 84 ASP A C 1
ATOM 654 O O . ASP A 1 84 ? -24.008 7.094 15.198 1.00 97.75 84 ASP A O 1
ATOM 658 N N . ASP A 1 85 ? -22.894 6.373 17.007 1.00 97.88 85 ASP A N 1
ATOM 659 C CA . ASP A 1 85 ? -23.685 7.040 18.044 1.00 97.88 85 ASP A CA 1
ATOM 660 C C . ASP A 1 85 ? -22.851 8.000 18.918 1.00 97.88 85 ASP A C 1
ATOM 662 O O . ASP A 1 85 ? -23.371 8.546 19.894 1.00 97.88 85 ASP A O 1
ATOM 666 N N . GLY A 1 86 ? -21.558 8.174 18.609 1.00 97.88 86 GLY A N 1
ATOM 667 C CA . GLY A 1 86 ? -20.639 9.070 19.315 1.00 97.88 86 GLY A CA 1
ATOM 668 C C . GLY A 1 86 ? -20.347 8.700 20.773 1.00 97.88 86 GLY A C 1
ATOM 669 O O . GLY A 1 86 ? -19.784 9.519 21.501 1.00 97.88 86 GLY A O 1
ATOM 670 N N . ARG A 1 87 ? -20.742 7.507 21.243 1.00 98.44 87 ARG A N 1
ATOM 671 C CA . ARG A 1 87 ? -20.566 7.107 22.651 1.00 98.44 87 ARG A CA 1
ATOM 672 C C . ARG A 1 87 ? -19.172 6.589 22.969 1.00 98.44 87 ARG A C 1
ATOM 674 O O . ARG A 1 87 ? -18.729 6.749 24.107 1.00 98.44 87 ARG A O 1
ATOM 681 N N . TYR A 1 88 ? -18.513 5.963 21.997 1.00 98.62 88 TYR A N 1
ATOM 682 C CA . TYR A 1 88 ? -17.223 5.318 22.198 1.00 98.62 88 TYR A CA 1
ATOM 683 C C . TYR A 1 88 ? -16.225 5.717 21.122 1.00 98.62 88 TYR A C 1
ATOM 685 O O . TYR A 1 88 ? -16.568 5.950 19.959 1.00 98.62 88 TYR A O 1
ATOM 693 N N . VAL A 1 89 ? -14.966 5.751 21.536 1.00 98.31 89 VAL A N 1
ATOM 694 C CA . VAL A 1 89 ? -13.822 6.031 20.681 1.00 98.31 89 VAL A CA 1
ATOM 695 C C . VAL A 1 89 ? -12.785 4.941 20.877 1.00 98.31 89 VAL A C 1
ATOM 697 O O . VAL A 1 89 ? -12.483 4.581 22.012 1.00 98.31 89 VAL A O 1
ATOM 700 N N . ALA A 1 90 ? -12.228 4.437 19.779 1.00 97.56 90 ALA A N 1
ATOM 701 C CA . ALA A 1 90 ? -11.024 3.618 19.800 1.00 97.56 90 ALA A CA 1
ATOM 702 C C . ALA A 1 90 ? -9.872 4.408 19.177 1.00 97.56 90 ALA A C 1
ATOM 704 O O . ALA A 1 90 ? -9.976 4.870 18.038 1.00 97.56 90 ALA A O 1
ATOM 705 N N . THR A 1 91 ? -8.777 4.562 19.910 1.00 94.94 91 THR A N 1
ATOM 706 C CA . THR A 1 91 ? -7.533 5.130 19.396 1.00 94.94 91 THR A CA 1
ATOM 707 C C . THR A 1 91 ? -6.558 4.013 19.059 1.00 94.94 91 THR A C 1
ATOM 709 O O . THR A 1 91 ? -6.563 2.933 19.657 1.00 94.94 91 THR A O 1
ATOM 712 N N . VAL A 1 92 ? -5.736 4.267 18.048 1.00 91.12 92 VAL A N 1
ATOM 713 C CA . VAL A 1 92 ? -4.741 3.327 17.549 1.00 91.12 92 VAL A CA 1
ATOM 714 C C . VAL A 1 92 ? -3.408 4.046 17.418 1.00 91.12 92 VAL A C 1
ATOM 716 O O . VAL A 1 92 ? -3.295 5.045 16.696 1.00 91.12 92 VAL A O 1
ATOM 719 N N . ASN A 1 93 ? -2.398 3.482 18.083 1.00 85.06 93 ASN A N 1
ATOM 720 C CA . ASN A 1 93 ? -1.028 3.975 18.122 1.00 85.06 93 ASN A CA 1
ATOM 721 C C . ASN A 1 93 ? -0.961 5.423 18.635 1.00 85.06 93 ASN A C 1
ATOM 723 O O . ASN A 1 93 ? -0.676 6.352 17.871 1.00 85.06 93 ASN A O 1
ATOM 727 N N . GLU A 1 94 ? -1.254 5.625 19.923 1.00 78.44 94 GLU A N 1
ATOM 728 C CA . GLU A 1 94 ? -1.026 6.926 20.553 1.00 78.44 94 GLU A CA 1
ATOM 729 C C . GLU A 1 94 ? 0.476 7.168 20.671 1.00 78.44 94 GLU A C 1
ATOM 731 O O . GLU A 1 94 ? 1.180 6.442 21.376 1.00 78.44 94 GLU A O 1
ATOM 736 N N . ASN A 1 95 ? 0.986 8.160 19.941 1.00 70.25 95 ASN A N 1
ATOM 737 C CA . ASN A 1 95 ? 2.411 8.459 19.938 1.00 70.25 95 ASN A CA 1
ATOM 738 C C . ASN A 1 95 ? 2.844 8.938 21.334 1.00 70.25 95 ASN A C 1
ATOM 740 O O . ASN A 1 95 ? 2.142 9.730 21.956 1.00 70.25 95 ASN A O 1
ATOM 744 N N . ASN A 1 96 ? 3.992 8.480 21.825 1.00 64.38 96 ASN A N 1
ATOM 745 C CA . ASN A 1 96 ? 4.573 8.973 23.072 1.00 64.38 96 ASN A CA 1
ATOM 746 C C . ASN A 1 96 ? 5.972 9.513 22.770 1.00 64.38 96 ASN A C 1
ATOM 748 O O . ASN A 1 96 ? 6.787 8.809 22.168 1.00 64.38 96 ASN A O 1
ATOM 752 N N . ASP A 1 97 ? 6.246 10.737 23.218 1.00 58.09 97 ASP A N 1
ATOM 753 C CA . ASP A 1 97 ? 7.491 11.474 22.974 1.00 58.09 97 ASP A CA 1
ATOM 754 C C . ASP A 1 97 ? 8.752 10.744 23.475 1.00 58.09 97 ASP A C 1
ATOM 756 O O . ASP A 1 97 ? 9.867 11.091 23.087 1.00 58.09 97 ASP A O 1
ATOM 760 N N . ARG A 1 98 ? 8.602 9.699 24.302 1.00 51.47 98 ARG A N 1
ATOM 761 C CA . ARG A 1 98 ? 9.718 8.993 24.953 1.00 51.47 98 ARG A CA 1
ATOM 762 C C . ARG A 1 98 ? 9.949 7.558 24.482 1.00 51.47 98 ARG A C 1
ATOM 764 O O . ARG A 1 98 ? 10.943 6.946 24.874 1.00 51.47 98 ARG A O 1
ATOM 771 N N . VAL A 1 99 ? 9.071 6.991 23.649 1.00 54.34 99 VAL A N 1
ATOM 772 C CA . VAL A 1 99 ? 9.210 5.603 23.172 1.00 54.34 99 VAL A CA 1
ATOM 773 C C . VAL A 1 99 ? 8.926 5.525 21.676 1.00 54.34 99 VAL A C 1
ATOM 775 O O . VAL A 1 99 ? 7.806 5.285 21.231 1.00 54.34 99 VAL A O 1
ATOM 778 N N . HIS A 1 100 ? 9.984 5.705 20.887 1.00 52.88 100 HIS A N 1
ATOM 779 C CA . HIS A 1 100 ? 9.958 5.521 19.439 1.00 52.88 100 HIS A CA 1
ATOM 780 C C . HIS A 1 100 ? 9.387 4.139 19.057 1.00 52.88 100 HIS A C 1
ATOM 782 O O . HIS A 1 100 ? 9.799 3.123 19.619 1.00 52.88 100 HIS A O 1
ATOM 788 N N . GLY A 1 101 ? 8.489 4.082 18.063 1.00 56.81 101 GLY A N 1
ATOM 789 C CA . GLY A 1 101 ? 8.147 2.824 17.380 1.00 56.81 101 GLY A CA 1
ATOM 790 C C . GLY A 1 101 ? 6.701 2.332 17.446 1.00 56.81 101 GLY A C 1
ATOM 791 O O . GLY A 1 101 ? 6.413 1.312 16.823 1.00 56.81 101 GLY A O 1
ATOM 792 N N . GLY A 1 102 ? 5.794 3.007 18.155 1.00 58.22 102 GLY A N 1
ATOM 793 C CA . GLY A 1 102 ? 4.416 2.521 18.319 1.00 58.22 102 GLY A CA 1
ATOM 794 C C . GLY A 1 102 ? 4.306 1.253 19.173 1.00 58.22 102 GLY A C 1
ATOM 795 O O . GLY A 1 102 ? 3.511 0.365 18.880 1.00 58.22 102 GLY A O 1
ATOM 796 N N . MET A 1 103 ? 5.152 1.162 20.203 1.00 67.38 103 MET A N 1
ATOM 797 C CA . MET A 1 103 ? 5.201 0.071 21.188 1.00 67.38 103 MET A CA 1
ATOM 798 C C . MET A 1 103 ? 5.100 0.628 22.614 1.00 67.38 103 MET A C 1
ATOM 800 O O . MET A 1 103 ? 5.900 0.290 23.483 1.00 67.38 103 MET A O 1
ATOM 804 N N . GLY A 1 104 ? 4.183 1.575 22.818 1.00 78.81 104 GLY A N 1
ATOM 805 C CA . GLY A 1 104 ? 3.829 2.069 24.148 1.00 78.81 104 GLY A CA 1
ATOM 806 C C . GLY A 1 104 ? 2.657 1.292 24.743 1.00 78.81 104 GLY A C 1
ATOM 807 O O . GLY A 1 104 ? 2.152 0.349 24.138 1.00 78.81 104 GLY A O 1
ATOM 808 N N . ASP A 1 105 ? 2.167 1.742 25.892 1.00 87.44 105 ASP A N 1
ATOM 809 C CA . ASP A 1 105 ? 1.013 1.122 26.559 1.00 87.44 105 ASP A CA 1
ATOM 810 C C . ASP A 1 105 ? -0.320 1.388 25.833 1.00 87.44 105 ASP A C 1
ATOM 812 O O . ASP A 1 105 ? -1.329 0.757 26.129 1.00 87.44 105 ASP A O 1
ATOM 816 N N . TYR A 1 106 ? -0.336 2.307 24.865 1.00 89.81 106 TYR A N 1
ATOM 817 C CA . TYR A 1 106 ? -1.531 2.776 24.155 1.00 89.81 106 TYR A CA 1
ATOM 818 C C . TYR A 1 106 ? -1.472 2.421 22.663 1.00 89.81 106 TYR A C 1
ATOM 820 O O . TYR A 1 106 ? -1.598 3.272 21.777 1.00 89.81 106 TYR A O 1
ATOM 828 N N . VAL A 1 107 ? -1.231 1.140 22.371 1.00 88.75 107 VAL A N 1
ATOM 829 C CA . VAL A 1 107 ? -1.321 0.604 21.004 1.00 88.75 107 VAL A CA 1
ATOM 830 C C . VAL A 1 107 ? -2.781 0.594 20.565 1.00 88.75 107 VAL A C 1
ATOM 832 O O . VAL A 1 107 ? -3.086 1.105 19.491 1.00 88.75 107 VAL A O 1
ATOM 835 N N . VAL A 1 108 ? -3.677 0.098 21.418 1.00 93.56 108 VAL A N 1
ATOM 836 C CA . VAL A 1 108 ? -5.132 0.269 21.296 1.00 93.56 108 VAL A CA 1
ATOM 837 C C . VAL A 1 108 ? -5.643 0.851 22.605 1.00 93.56 108 VAL A C 1
ATOM 839 O O . VAL A 1 108 ? -5.270 0.358 23.667 1.00 93.56 108 VAL A O 1
ATOM 842 N N . ALA A 1 109 ? -6.500 1.867 22.556 1.00 96.00 109 ALA A N 1
ATOM 843 C CA . ALA A 1 109 ? -7.189 2.353 23.746 1.00 96.00 109 ALA A CA 1
ATOM 844 C C . ALA A 1 109 ? -8.642 2.734 23.455 1.00 96.00 109 ALA A C 1
ATOM 846 O O . ALA A 1 109 ? -8.983 3.157 22.353 1.00 96.00 109 ALA A O 1
ATOM 847 N N . PHE A 1 110 ? -9.501 2.550 24.454 1.00 98.12 110 PHE A N 1
ATOM 848 C CA . PHE A 1 110 ? -10.937 2.793 24.377 1.00 98.12 110 PHE A CA 1
ATOM 849 C C . PHE A 1 110 ? -11.329 3.924 25.314 1.00 98.12 110 PHE A C 1
ATOM 851 O O . PHE A 1 110 ? -10.926 3.932 26.476 1.00 98.12 110 PHE A O 1
ATOM 858 N N . TYR A 1 111 ? -12.148 4.845 24.820 1.00 98.38 111 TYR A N 1
ATOM 859 C CA . TYR A 1 111 ? -12.604 6.021 25.552 1.00 98.38 111 TYR A CA 1
ATOM 860 C C . TYR A 1 111 ? -14.116 6.186 25.441 1.00 98.38 111 TYR A C 1
ATOM 862 O O . TYR A 1 111 ? -14.739 5.782 24.456 1.00 98.38 111 TYR A O 1
ATOM 870 N N . ASN A 1 112 ? -14.694 6.838 26.443 1.00 98.38 112 ASN A N 1
ATOM 871 C CA . ASN A 1 112 ? -16.060 7.351 26.438 1.00 98.38 112 ASN A CA 1
ATOM 872 C C . ASN A 1 112 ? -16.109 8.710 27.164 1.00 98.38 112 ASN A C 1
ATOM 874 O O . ASN A 1 112 ? -15.081 9.280 27.533 1.00 98.38 112 ASN A O 1
ATOM 878 N N . LYS A 1 113 ? -17.322 9.193 27.456 1.00 98.25 113 LYS A N 1
ATOM 879 C CA . LYS A 1 113 ? -17.547 10.438 28.206 1.00 98.25 113 LYS A CA 1
ATOM 880 C C . LYS A 1 113 ? -16.883 10.507 29.591 1.00 98.25 113 LYS A C 1
ATOM 882 O O . LYS A 1 113 ? -16.721 11.605 30.107 1.00 98.25 113 LYS A O 1
ATOM 887 N N . THR A 1 114 ? -16.556 9.372 30.220 1.00 98.12 114 THR A N 1
ATOM 888 C CA . THR A 1 114 ? -15.876 9.328 31.528 1.00 98.12 114 THR A CA 1
ATOM 889 C C . THR A 1 114 ? -14.352 9.273 31.404 1.00 98.12 114 THR A C 1
ATOM 891 O O . THR A 1 114 ? -13.664 9.325 32.417 1.00 98.12 114 THR A O 1
ATOM 894 N N . GLY A 1 115 ? -13.814 9.189 30.183 1.00 97.38 115 GLY A N 1
ATOM 895 C CA . GLY A 1 115 ? -12.383 9.109 29.906 1.00 97.38 115 GLY A CA 1
ATOM 896 C C . GLY A 1 115 ? -11.946 7.731 29.416 1.00 97.38 115 GLY A C 1
ATOM 897 O O . GLY A 1 115 ? -12.677 7.062 28.685 1.00 97.38 115 GLY A O 1
ATOM 898 N N . LEU A 1 116 ? -10.722 7.340 29.778 1.00 97.75 116 LEU A N 1
ATOM 899 C CA . LEU A 1 116 ? -10.119 6.063 29.395 1.00 97.75 116 LEU A CA 1
ATOM 900 C C . LEU A 1 116 ? -10.866 4.891 30.048 1.00 97.75 116 LEU A C 1
ATOM 902 O O . LEU A 1 116 ? -10.994 4.832 31.267 1.00 97.75 116 LEU A O 1
ATOM 906 N N . ILE A 1 117 ? -11.303 3.938 29.229 1.00 98.19 117 ILE A N 1
ATOM 907 C CA . ILE A 1 117 ? -11.907 2.670 29.658 1.00 98.19 117 ILE A CA 1
ATOM 908 C C . ILE A 1 117 ? -10.804 1.631 29.864 1.00 98.19 117 ILE A C 1
ATOM 910 O O . ILE A 1 117 ? -10.679 1.038 30.933 1.00 98.19 117 ILE A O 1
ATOM 914 N N . LYS A 1 118 ? -9.994 1.405 28.823 1.00 97.81 118 LYS A N 1
ATOM 915 C CA . LYS A 1 118 ? -8.903 0.426 28.818 1.00 97.81 118 LYS A CA 1
ATOM 916 C C . LYS A 1 118 ? -7.907 0.750 27.713 1.00 97.81 118 LYS A C 1
ATOM 918 O O . LYS A 1 118 ? -8.307 1.208 26.646 1.00 97.81 118 LYS A O 1
ATOM 923 N N . ASN A 1 119 ? -6.636 0.457 27.950 1.00 96.06 119 ASN A N 1
ATOM 924 C CA . ASN A 1 119 ? -5.575 0.487 26.953 1.00 96.06 119 ASN A CA 1
ATOM 925 C C . ASN A 1 119 ? -4.837 -0.855 26.903 1.00 96.06 119 ASN A C 1
ATOM 927 O O . ASN A 1 119 ? -4.888 -1.645 27.850 1.00 96.06 119 ASN A O 1
ATOM 931 N N . TYR A 1 120 ? -4.162 -1.074 25.783 1.00 93.62 120 TYR A N 1
ATOM 932 C CA . TYR A 1 120 ? -3.422 -2.279 25.469 1.00 93.62 120 TYR A CA 1
ATOM 933 C C . TYR A 1 120 ? -2.069 -1.930 24.854 1.00 93.62 120 TYR A C 1
ATOM 935 O O . TYR A 1 120 ? -2.010 -1.195 23.863 1.00 93.62 120 TYR A O 1
ATOM 943 N N . SER A 1 121 ? -0.998 -2.513 25.395 1.00 88.44 121 SER A N 1
ATOM 944 C CA . SER A 1 121 ? 0.310 -2.576 24.739 1.00 88.44 121 SER A CA 1
ATOM 945 C C . SER A 1 121 ? 0.335 -3.684 23.681 1.00 88.44 121 SER A C 1
ATOM 947 O O . SER A 1 121 ? -0.513 -4.579 23.668 1.00 88.44 121 SER A O 1
ATOM 949 N N . LEU A 1 122 ? 1.333 -3.675 22.796 1.00 84.38 122 LEU A N 1
ATOM 950 C CA . LEU A 1 122 ? 1.479 -4.726 21.785 1.00 84.38 122 LEU A CA 1
ATOM 951 C C . LEU A 1 122 ? 1.718 -6.107 22.423 1.00 84.38 122 LEU A C 1
ATOM 953 O O . LEU A 1 122 ? 1.232 -7.115 21.917 1.00 84.38 122 LEU A O 1
ATOM 957 N N . GLU A 1 123 ? 2.458 -6.155 23.529 1.00 84.69 123 GLU A N 1
ATOM 958 C CA . GLU A 1 123 ? 2.739 -7.370 24.295 1.00 84.69 123 GLU A CA 1
ATOM 959 C C . GLU A 1 123 ? 1.461 -7.962 24.884 1.00 84.69 123 GLU A C 1
ATOM 961 O O . GLU A 1 123 ? 1.261 -9.171 24.796 1.00 84.69 123 GLU A O 1
ATOM 966 N N . GLN A 1 124 ? 0.576 -7.118 25.426 1.00 90.88 124 GLN A N 1
ATOM 967 C CA . GLN A 1 124 ? -0.716 -7.558 25.955 1.00 90.88 124 GLN A CA 1
ATOM 968 C C . GLN A 1 124 ? -1.593 -8.142 24.846 1.00 90.88 124 GLN A C 1
ATOM 970 O O . GLN A 1 124 ? -2.093 -9.253 24.996 1.00 90.88 124 GLN A O 1
ATOM 975 N N . ILE A 1 125 ? -1.692 -7.439 23.712 1.00 89.75 125 ILE A N 1
ATOM 976 C CA . ILE A 1 125 ? -2.476 -7.866 22.540 1.00 89.75 125 ILE A CA 1
ATOM 977 C C . ILE A 1 125 ? -1.995 -9.213 21.990 1.00 89.75 125 ILE A C 1
ATOM 979 O O . ILE A 1 125 ? -2.786 -10.020 21.508 1.00 89.75 125 ILE A O 1
ATOM 983 N N . LEU A 1 126 ? -0.681 -9.436 21.999 1.00 86.06 126 LEU A N 1
ATOM 984 C CA . LEU A 1 126 ? -0.069 -10.651 21.464 1.00 86.06 126 LEU A CA 1
ATOM 985 C C . LEU A 1 126 ? 0.164 -11.719 22.542 1.00 86.06 126 LEU A C 1
ATOM 987 O O . LEU A 1 126 ? 0.817 -12.720 22.255 1.00 86.06 126 LEU A O 1
ATOM 991 N N . HIS A 1 127 ? -0.356 -11.510 23.758 1.00 89.44 127 HIS A N 1
ATOM 992 C CA . HIS A 1 127 ? -0.180 -12.382 24.924 1.00 89.44 127 HIS A CA 1
ATOM 993 C C . HIS A 1 127 ? 1.278 -12.800 25.162 1.00 89.44 127 HIS A C 1
ATOM 995 O O . HIS A 1 127 ? 1.569 -13.930 25.553 1.00 89.44 127 HIS A O 1
ATOM 1001 N N . TYR A 1 128 ? 2.215 -11.892 24.900 1.00 86.75 128 TYR A N 1
ATOM 1002 C CA . TYR A 1 128 ? 3.633 -12.157 25.071 1.00 86.75 128 TYR A CA 1
ATOM 1003 C C . TYR A 1 128 ? 3.986 -12.126 26.562 1.00 86.75 128 TYR A C 1
ATOM 1005 O O . TYR A 1 128 ? 3.947 -11.076 27.200 1.00 86.75 128 TYR A O 1
ATOM 1013 N N . THR A 1 129 ? 4.349 -13.284 27.112 1.00 85.69 129 THR A N 1
ATOM 1014 C CA . THR A 1 129 ? 4.733 -13.453 28.526 1.00 85.69 129 THR A CA 1
ATOM 1015 C C . THR A 1 129 ? 6.245 -13.504 28.739 1.00 85.69 129 THR A C 1
ATOM 1017 O O . THR A 1 129 ? 6.705 -13.762 29.851 1.00 85.69 129 THR A O 1
ATOM 1020 N N . GLY A 1 130 ? 7.034 -13.327 27.676 1.00 81.56 130 GLY A N 1
ATOM 1021 C CA . GLY A 1 130 ? 8.488 -13.343 27.764 1.00 81.56 130 GLY A CA 1
ATOM 1022 C C . GLY A 1 130 ? 9.043 -12.117 28.501 1.00 81.56 130 GLY A C 1
ATOM 1023 O O . GLY A 1 130 ? 8.311 -11.179 28.830 1.00 81.56 130 GLY A O 1
ATOM 1024 N N . PRO A 1 131 ? 10.359 -12.080 28.756 1.00 79.00 131 PRO A N 1
ATOM 1025 C CA . PRO A 1 131 ? 10.976 -10.960 29.451 1.00 79.00 131 PRO A CA 1
ATOM 1026 C C . PRO A 1 131 ? 10.772 -9.650 28.666 1.00 79.00 131 PRO A C 1
ATOM 1028 O O . PRO A 1 131 ? 10.805 -9.671 27.428 1.00 79.00 131 PRO A O 1
ATOM 1031 N N . PRO A 1 132 ? 10.656 -8.493 29.350 1.00 69.38 132 PRO A N 1
ATOM 1032 C CA . PRO A 1 132 ? 10.384 -7.183 28.740 1.00 69.38 132 PRO A CA 1
ATOM 1033 C C . PRO A 1 132 ? 11.554 -6.626 27.903 1.00 69.38 132 PRO A C 1
ATOM 1035 O O . PRO A 1 132 ? 11.610 -5.440 27.573 1.00 69.38 132 PRO A O 1
ATOM 1038 N N . ASN A 1 133 ? 12.531 -7.461 27.544 1.00 73.69 133 ASN A N 1
ATOM 1039 C CA . ASN A 1 133 ? 13.678 -7.043 26.762 1.00 73.69 133 ASN A CA 1
ATOM 1040 C C . ASN A 1 133 ? 13.273 -6.814 25.296 1.00 73.69 133 ASN A C 1
ATOM 1042 O O . ASN A 1 133 ? 13.104 -7.758 24.523 1.00 73.69 133 ASN A O 1
ATOM 1046 N N . ARG A 1 134 ? 13.187 -5.537 24.902 1.00 66.69 134 ARG A N 1
ATOM 1047 C CA . ARG A 1 134 ? 12.759 -5.067 23.570 1.00 66.69 134 ARG A CA 1
ATOM 1048 C C . ARG A 1 134 ? 13.426 -5.784 22.390 1.00 66.69 134 ARG A C 1
ATOM 1050 O O . ARG A 1 134 ? 12.776 -5.967 21.356 1.00 66.69 134 ARG A O 1
ATOM 1057 N N . LEU A 1 135 ? 14.692 -6.195 22.521 1.00 66.06 135 LEU A N 1
ATOM 1058 C CA . LEU A 1 135 ? 15.411 -6.927 21.471 1.00 66.06 135 LEU A CA 1
ATOM 1059 C C . LEU A 1 135 ? 14.838 -8.336 21.260 1.00 66.06 135 LEU A C 1
ATOM 1061 O O . LEU A 1 135 ? 14.662 -8.744 20.110 1.00 66.06 135 LEU A O 1
ATOM 1065 N N . TYR A 1 136 ? 14.475 -9.041 22.332 1.00 62.78 136 TYR A N 1
ATOM 1066 C CA . TYR A 1 136 ? 13.888 -10.385 22.267 1.00 62.78 136 TYR A CA 1
ATOM 1067 C C . TYR A 1 136 ? 12.456 -10.347 21.736 1.00 62.78 136 TYR A C 1
ATOM 1069 O O . TYR A 1 136 ? 12.152 -11.032 20.756 1.00 62.78 136 TYR A O 1
ATOM 1077 N N . ILE A 1 137 ? 11.642 -9.415 22.247 1.00 66.06 137 ILE A N 1
ATOM 1078 C CA . ILE A 1 137 ? 10.281 -9.151 21.750 1.00 66.06 137 ILE A CA 1
ATOM 1079 C C . ILE A 1 137 ? 10.309 -8.907 20.228 1.00 66.06 137 ILE A C 1
ATOM 1081 O O . ILE A 1 137 ? 9.423 -9.334 19.487 1.00 66.06 137 ILE A O 1
ATOM 1085 N N . SER A 1 138 ? 11.366 -8.254 19.722 1.00 66.19 138 SER A N 1
ATOM 1086 C CA . SER A 1 138 ? 11.518 -7.995 18.288 1.00 66.19 138 SER A CA 1
ATOM 1087 C C . SER A 1 138 ? 11.650 -9.238 17.436 1.00 66.19 138 SER A C 1
ATOM 1089 O O . SER A 1 138 ? 11.145 -9.246 16.317 1.00 66.19 138 SER A O 1
ATOM 1091 N N . LYS A 1 139 ? 12.365 -10.259 17.901 1.00 72.62 139 LYS A N 1
ATOM 1092 C CA . LYS A 1 139 ? 12.602 -11.467 17.114 1.00 72.62 139 LYS A CA 1
ATOM 1093 C C . LYS A 1 139 ? 11.364 -12.350 17.131 1.00 72.62 139 LYS A C 1
ATOM 1095 O O . LYS A 1 139 ? 10.970 -12.841 16.079 1.00 72.62 139 LYS A O 1
ATOM 1100 N N . GLU A 1 140 ? 10.734 -12.469 18.293 1.00 73.69 140 GLU A N 1
ATOM 1101 C CA . GLU A 1 140 ? 9.575 -13.332 18.476 1.00 73.69 140 GLU A CA 1
ATOM 1102 C C . GLU A 1 140 ? 8.330 -12.758 17.807 1.00 73.69 140 GLU A C 1
ATOM 1104 O O . GLU A 1 140 ? 7.701 -13.463 17.037 1.00 73.69 140 GLU A O 1
ATOM 1109 N N . LEU A 1 141 ? 8.020 -11.466 17.948 1.00 76.69 141 LEU A N 1
ATOM 1110 C CA . LEU A 1 141 ? 6.772 -10.903 17.397 1.00 76.69 141 LEU A CA 1
ATOM 1111 C C . LEU A 1 141 ? 6.866 -10.479 15.921 1.00 76.69 141 LEU A C 1
ATOM 1113 O O . LEU A 1 141 ? 5.876 -10.046 15.326 1.00 76.69 141 LEU A O 1
ATOM 1117 N N . ARG A 1 142 ? 8.046 -10.609 15.299 1.00 76.06 142 ARG A N 1
ATOM 1118 C CA . ARG A 1 142 ? 8.309 -10.184 13.910 1.00 76.06 142 ARG A CA 1
ATOM 1119 C C . ARG A 1 142 ? 7.427 -10.890 12.874 1.00 76.06 142 ARG A C 1
ATOM 1121 O O . ARG A 1 142 ? 7.208 -10.346 11.796 1.00 76.06 142 ARG A O 1
ATOM 1128 N N . HIS A 1 143 ? 6.932 -12.083 13.199 1.00 77.50 143 HIS A N 1
ATOM 1129 C CA . HIS A 1 143 ? 6.032 -12.859 12.348 1.00 77.50 143 HIS A CA 1
ATOM 1130 C C . HIS A 1 143 ? 4.547 -12.513 12.546 1.00 77.50 143 HIS A C 1
ATOM 1132 O O . HIS A 1 143 ? 3.720 -13.012 11.794 1.00 77.50 143 HIS A O 1
ATOM 1138 N N . LEU A 1 144 ? 4.197 -11.675 13.530 1.00 75.12 144 LEU A N 1
ATOM 1139 C CA . LEU A 1 144 ? 2.809 -11.288 13.825 1.00 75.12 144 LEU A CA 1
ATOM 1140 C C . LEU A 1 144 ? 2.510 -9.858 13.377 1.00 75.12 144 LEU A C 1
ATOM 1142 O O . LEU A 1 144 ? 1.434 -9.584 12.837 1.00 75.12 144 LEU A O 1
ATOM 1146 N N . VAL A 1 145 ? 3.480 -8.951 13.527 1.00 76.06 145 VAL A N 1
ATOM 1147 C CA . VAL A 1 145 ? 3.319 -7.534 13.183 1.00 76.06 145 VAL A CA 1
ATOM 1148 C C . VAL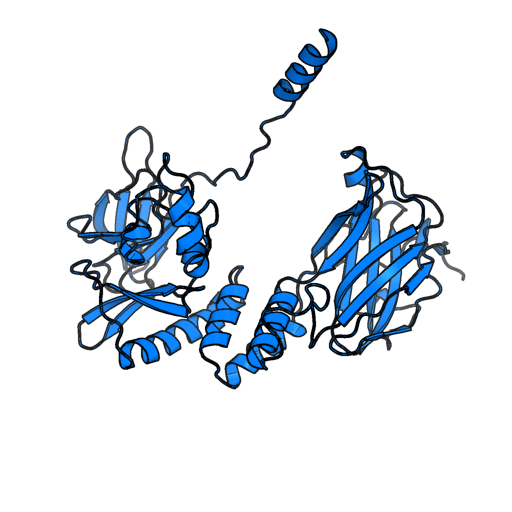 A 1 145 ? 4.549 -6.947 12.496 1.00 76.06 145 VAL A C 1
ATOM 1150 O O . VAL A 1 145 ? 5.696 -7.271 12.804 1.00 76.06 145 VAL A O 1
ATOM 1153 N N . SER A 1 146 ? 4.299 -6.028 11.559 1.00 70.25 146 SER A N 1
ATOM 1154 C CA . SER A 1 146 ? 5.356 -5.236 10.930 1.00 70.25 146 SER A CA 1
ATOM 1155 C C . SER A 1 146 ? 5.921 -4.277 11.962 1.00 70.25 146 SER A C 1
ATOM 1157 O O . SER A 1 146 ? 5.197 -3.419 12.463 1.00 70.25 146 SER A O 1
ATOM 1159 N N . ARG A 1 147 ? 7.221 -4.357 12.235 1.00 64.44 147 ARG A N 1
ATOM 1160 C CA . ARG A 1 147 ? 7.905 -3.307 12.989 1.00 64.44 147 ARG A CA 1
ATOM 1161 C C . ARG A 1 147 ? 8.381 -2.247 12.006 1.00 64.44 147 ARG A C 1
ATOM 1163 O O . ARG A 1 147 ? 9.394 -2.421 11.340 1.00 64.44 147 ARG A O 1
ATOM 1170 N N . SER A 1 148 ? 7.615 -1.168 11.887 1.00 66.50 148 SER A N 1
ATOM 1171 C CA . SER A 1 148 ? 8.142 0.105 11.393 1.00 66.50 148 SER A CA 1
ATOM 1172 C C . SER A 1 148 ? 8.454 0.992 12.593 1.00 66.50 148 SER A C 1
ATOM 1174 O O . SER A 1 148 ? 7.823 0.849 13.636 1.00 66.50 148 SER A O 1
ATOM 1176 N N . VAL A 1 149 ? 9.366 1.950 12.437 1.00 60.19 149 VAL A N 1
ATOM 1177 C CA . VAL A 1 149 ? 9.731 2.970 13.449 1.00 60.19 149 VAL A CA 1
ATOM 1178 C C . VAL A 1 149 ? 8.560 3.843 13.939 1.00 60.19 149 VAL A C 1
ATOM 1180 O O . VAL A 1 149 ? 8.736 4.760 14.727 1.00 60.19 149 VAL A O 1
ATOM 1183 N N . SER A 1 150 ? 7.345 3.559 13.489 1.00 63.31 150 SER A N 1
ATOM 1184 C CA . SER A 1 150 ? 6.243 4.498 13.433 1.00 63.31 150 SER A CA 1
ATOM 1185 C C . SER A 1 150 ? 4.910 3.940 13.899 1.00 63.31 150 SER A C 1
ATOM 1187 O O . SER A 1 150 ? 3.931 4.676 13.881 1.00 63.31 150 SER A O 1
ATOM 1189 N N . GLY A 1 151 ? 4.819 2.632 14.174 1.00 65.69 151 GLY A N 1
ATOM 1190 C CA . GLY A 1 151 ? 3.548 1.925 14.375 1.00 65.69 151 GLY A CA 1
ATOM 1191 C C . GLY A 1 151 ? 2.567 1.988 13.186 1.00 65.69 151 GLY A C 1
ATOM 1192 O O . GLY A 1 151 ? 1.622 1.212 13.137 1.00 65.69 151 GLY A O 1
ATOM 1193 N N . ARG A 1 152 ? 2.801 2.823 12.157 1.00 70.75 152 ARG A N 1
ATOM 1194 C CA . ARG A 1 152 ? 1.841 3.059 11.062 1.00 70.75 152 ARG A CA 1
ATOM 1195 C C . ARG A 1 152 ? 1.438 1.785 10.343 1.00 70.75 152 ARG A C 1
ATOM 1197 O O . ARG A 1 152 ? 0.318 1.671 9.872 1.00 70.75 152 ARG A O 1
ATOM 1204 N N . SER A 1 153 ? 2.363 0.844 10.218 1.00 70.12 153 SER A N 1
ATOM 1205 C CA . SER A 1 153 ? 2.201 -0.309 9.339 1.00 70.12 153 SER A CA 1
ATOM 1206 C C . SER A 1 153 ? 1.083 -1.273 9.750 1.00 70.12 153 SER A C 1
ATOM 1208 O O . SER A 1 153 ? 0.512 -1.898 8.855 1.00 70.12 153 SER A O 1
ATOM 1210 N N . TRP A 1 154 ? 0.739 -1.386 11.039 1.00 72.06 154 TRP A N 1
ATOM 1211 C CA . TRP A 1 154 ? -0.395 -2.215 11.477 1.00 72.06 154 TRP A CA 1
ATOM 1212 C C . TRP A 1 154 ? -1.727 -1.454 11.445 1.00 72.06 154 TRP A C 1
ATOM 1214 O O . TRP A 1 154 ? -2.766 -2.065 11.246 1.00 72.06 154 TRP A O 1
ATOM 1224 N N . ALA A 1 155 ? -1.699 -0.124 11.514 1.00 71.50 155 ALA A N 1
ATOM 1225 C CA . ALA A 1 155 ? -2.890 0.718 11.446 1.00 71.50 155 ALA A CA 1
ATOM 1226 C C . ALA A 1 155 ? -3.387 1.028 10.020 1.00 71.50 155 ALA A C 1
ATOM 1228 O O . ALA A 1 155 ? -4.407 1.678 9.823 1.00 71.50 155 ALA A O 1
ATOM 1229 N N . LEU A 1 156 ? -2.691 0.517 9.005 1.00 80.06 156 LEU A N 1
ATOM 1230 C CA . LEU A 1 156 ? -3.130 0.543 7.605 1.00 80.06 156 LEU A CA 1
ATOM 1231 C C . LEU A 1 156 ? -4.034 -0.650 7.235 1.00 80.06 156 LEU A C 1
ATOM 1233 O O . LEU A 1 156 ? -4.230 -0.916 6.048 1.00 80.06 156 LEU A O 1
ATOM 1237 N N . MET A 1 157 ? -4.479 -1.421 8.229 1.00 85.56 157 MET A N 1
ATOM 1238 C CA . MET A 1 157 ? -5.264 -2.647 8.071 1.00 85.56 157 MET A CA 1
ATOM 1239 C C . MET A 1 157 ? -6.764 -2.359 8.195 1.00 85.56 157 MET A C 1
ATOM 1241 O O . MET A 1 157 ? -7.125 -1.311 8.729 1.00 85.56 157 MET A O 1
ATOM 1245 N N . PRO A 1 158 ? -7.646 -3.284 7.762 1.00 90.50 158 PRO A N 1
ATOM 1246 C CA . PRO A 1 158 ? -9.055 -3.193 8.107 1.00 90.50 158 PRO A CA 1
ATOM 1247 C C . PRO A 1 158 ? -9.222 -3.097 9.629 1.00 90.50 158 PRO A C 1
ATOM 1249 O O . PRO A 1 158 ? -8.870 -4.022 10.369 1.00 90.50 158 PRO A O 1
ATOM 1252 N N . MET A 1 159 ? -9.756 -1.961 10.068 1.00 94.75 159 MET A N 1
ATOM 1253 C CA . MET A 1 159 ? -10.091 -1.647 11.450 1.00 94.75 159 MET A CA 1
ATOM 1254 C C . MET A 1 159 ? -11.438 -0.940 11.453 1.00 94.75 159 MET A C 1
ATOM 1256 O O . MET A 1 159 ? -11.645 -0.020 10.660 1.00 94.75 159 MET A O 1
ATOM 1260 N N . PHE A 1 160 ? -12.372 -1.388 12.282 1.00 96.50 160 PHE A N 1
ATOM 1261 C CA . PHE A 1 160 ? -13.720 -0.824 12.293 1.00 96.50 160 PHE A CA 1
ATOM 1262 C C . PHE A 1 160 ? -14.490 -1.207 13.551 1.00 96.50 160 PHE A C 1
ATOM 1264 O O . PHE A 1 160 ? -14.201 -2.213 14.203 1.00 96.50 160 PHE A O 1
ATOM 1271 N N . PHE A 1 161 ? -15.533 -0.428 13.836 1.00 97.81 161 PHE A N 1
ATOM 1272 C CA . PHE A 1 161 ? -16.600 -0.860 14.724 1.00 97.81 161 PHE A CA 1
ATOM 1273 C C . PHE A 1 161 ? -17.613 -1.740 13.984 1.00 97.81 161 PHE A C 1
ATOM 1275 O O . PHE A 1 161 ? -17.921 -1.544 12.803 1.00 97.81 161 PHE A O 1
ATOM 1282 N N . ASP A 1 162 ? -18.155 -2.727 14.685 1.00 97.69 162 ASP A N 1
ATOM 1283 C CA . ASP A 1 162 ? -19.263 -3.542 14.207 1.00 97.69 162 ASP A CA 1
ATOM 1284 C C . ASP A 1 162 ? -20.224 -3.876 15.343 1.00 97.69 162 ASP A C 1
ATOM 1286 O O . ASP A 1 162 ? -19.809 -4.057 16.485 1.00 97.69 162 ASP A O 1
ATOM 1290 N N . ARG A 1 163 ? -21.517 -3.965 15.022 1.00 97.25 163 ARG A N 1
ATOM 1291 C CA . ARG A 1 163 ? -22.568 -4.314 15.977 1.00 97.25 163 ARG A CA 1
ATOM 1292 C C . ARG A 1 163 ? -23.246 -5.605 15.532 1.00 97.25 163 ARG A C 1
ATOM 1294 O O . ARG A 1 163 ? -23.647 -5.721 14.372 1.00 97.25 163 ARG A O 1
ATOM 1301 N N . GLN A 1 164 ? -23.372 -6.563 16.444 1.00 96.25 164 GLN A N 1
ATOM 1302 C CA . GLN A 1 164 ? -24.054 -7.837 16.210 1.00 96.25 164 GLN A CA 1
ATOM 1303 C C . GLN A 1 164 ? -24.725 -8.302 17.502 1.00 96.25 164 GLN A C 1
ATOM 1305 O O . GLN A 1 164 ? -24.081 -8.336 18.546 1.00 96.25 164 GLN A O 1
ATOM 1310 N N . ASN A 1 165 ? -26.007 -8.675 17.424 1.00 95.12 165 ASN A N 1
ATOM 1311 C CA . ASN A 1 165 ? -26.799 -9.146 18.570 1.00 95.12 165 ASN A CA 1
ATOM 1312 C C . ASN A 1 165 ? -26.683 -8.201 19.780 1.00 95.12 165 ASN A C 1
ATOM 1314 O O . ASN A 1 165 ? -26.337 -8.621 20.881 1.00 95.12 165 ASN A O 1
ATOM 1318 N N . ASP A 1 166 ? -26.857 -6.902 19.524 1.00 95.69 166 ASP A N 1
ATOM 1319 C CA . ASP A 1 166 ? -26.714 -5.800 20.484 1.00 95.69 166 ASP A CA 1
ATOM 1320 C C . ASP A 1 166 ? -25.347 -5.599 21.141 1.00 95.69 166 ASP A C 1
ATOM 1322 O O . ASP A 1 166 ? -25.157 -4.632 21.882 1.00 95.69 166 ASP A O 1
ATOM 1326 N N . LYS A 1 167 ? -24.359 -6.423 20.797 1.00 97.69 167 LYS A N 1
ATOM 1327 C CA . LYS A 1 167 ? -22.974 -6.248 21.219 1.00 97.69 167 LYS A CA 1
ATOM 1328 C C . LYS A 1 167 ? -22.220 -5.394 20.217 1.00 97.69 167 LYS A C 1
ATOM 1330 O O . LYS A 1 167 ? -22.431 -5.492 19.007 1.00 97.69 167 LYS A O 1
ATOM 1335 N N . LEU A 1 168 ? -21.352 -4.543 20.744 1.00 98.19 168 LEU A N 1
ATOM 1336 C CA . LEU A 1 168 ? -20.466 -3.686 19.976 1.00 98.19 168 LEU A CA 1
ATOM 1337 C C . LEU A 1 168 ? -19.054 -4.268 20.025 1.00 98.19 168 LEU A C 1
ATOM 1339 O O . LEU A 1 168 ? -18.601 -4.713 21.075 1.00 98.19 168 LEU A O 1
ATOM 1343 N N . TYR A 1 169 ? -18.367 -4.237 18.891 1.00 98.50 169 TYR A N 1
ATOM 1344 C CA . TYR A 1 169 ? -17.021 -4.762 18.735 1.00 98.50 169 TYR A CA 1
ATOM 1345 C C . TYR A 1 169 ? -16.139 -3.728 18.056 1.00 98.50 169 TYR A C 1
ATOM 1347 O O . TYR A 1 169 ? -16.540 -3.149 17.047 1.00 98.50 169 TYR A O 1
ATOM 1355 N N . PHE A 1 170 ? -14.926 -3.540 18.562 1.00 98.19 170 PHE A N 1
ATOM 1356 C CA . PHE A 1 170 ? -13.841 -2.944 17.795 1.00 98.19 170 PHE A CA 1
ATOM 1357 C C . PHE A 1 170 ? -12.973 -4.060 17.230 1.00 98.19 170 PHE A C 1
ATOM 1359 O O . PHE A 1 170 ? -12.462 -4.880 17.988 1.00 98.19 170 PHE A O 1
ATOM 1366 N N . CYS A 1 171 ? -12.832 -4.103 15.909 1.00 97.12 171 CYS A N 1
ATOM 1367 C CA . CYS A 1 171 ? -12.197 -5.204 15.194 1.00 97.12 171 CYS A CA 1
ATOM 1368 C C . CYS A 1 171 ? -10.917 -4.713 14.526 1.00 97.12 171 CYS A C 1
ATOM 1370 O O . CYS A 1 171 ? -10.929 -3.673 13.869 1.00 97.12 171 CYS A O 1
ATOM 1372 N N . VAL A 1 172 ? -9.838 -5.487 14.631 1.00 94.56 172 VAL A N 1
ATOM 1373 C CA . VAL A 1 172 ? -8.550 -5.195 13.991 1.00 94.56 172 VAL A CA 1
ATOM 1374 C C . VAL A 1 172 ? -8.053 -6.438 13.268 1.00 94.56 172 VAL A C 1
ATOM 1376 O O . VAL A 1 172 ? -7.897 -7.492 13.880 1.00 94.56 172 VAL A O 1
ATOM 1379 N N . TRP A 1 173 ? -7.757 -6.331 11.974 1.00 93.88 173 TRP A N 1
ATOM 1380 C CA . TRP A 1 173 ? -7.076 -7.409 11.258 1.00 93.88 173 TRP A CA 1
ATOM 1381 C C . TRP A 1 173 ? -5.554 -7.315 11.410 1.00 93.88 173 TRP A C 1
ATOM 1383 O O . TRP A 1 173 ? -4.949 -6.294 11.080 1.00 93.88 173 TRP A O 1
ATOM 1393 N N . LEU A 1 174 ? -4.912 -8.400 11.848 1.00 89.06 174 LEU A N 1
ATOM 1394 C CA . LEU A 1 174 ? -3.455 -8.494 11.910 1.00 89.06 174 LEU A CA 1
ATOM 1395 C C . LEU A 1 174 ? -2.884 -9.080 10.624 1.00 89.06 174 LEU A C 1
ATOM 1397 O O . LEU A 1 174 ? -3.091 -10.248 10.309 1.00 89.06 174 LEU A O 1
ATOM 1401 N N . TYR A 1 175 ? -2.093 -8.280 9.911 1.00 83.12 175 TYR A N 1
ATOM 1402 C CA . TYR A 1 175 ? -1.588 -8.638 8.586 1.00 83.12 175 TYR A CA 1
ATOM 1403 C C . TYR A 1 175 ? -0.745 -9.910 8.524 1.00 83.12 175 TYR A C 1
ATOM 1405 O O . TYR A 1 175 ? -0.994 -10.758 7.670 1.00 83.12 175 TYR A O 1
ATOM 1413 N N . TYR A 1 176 ? 0.276 -10.044 9.378 1.00 81.38 176 TYR A N 1
ATOM 1414 C CA . TYR A 1 176 ? 1.136 -11.228 9.305 1.00 81.38 176 TYR A CA 1
ATOM 1415 C C . TYR A 1 176 ? 0.507 -12.433 10.001 1.00 81.38 176 TYR A C 1
ATOM 1417 O O . TYR A 1 176 ? 0.642 -13.544 9.497 1.00 81.38 176 TYR A O 1
ATOM 1425 N N . GLY A 1 177 ? -0.234 -12.203 11.091 1.00 79.62 177 GLY A N 1
ATOM 1426 C CA . GLY A 1 177 ? -1.007 -13.251 11.760 1.00 79.62 177 GLY A CA 1
ATOM 1427 C C . GLY A 1 177 ? -2.160 -13.794 10.908 1.00 79.62 177 GLY A C 1
ATOM 1428 O O . GLY A 1 177 ? -2.513 -14.961 11.022 1.00 79.62 177 GLY A O 1
ATOM 1429 N N . LYS A 1 178 ? -2.720 -12.971 10.012 1.00 90.12 178 LYS A N 1
ATOM 1430 C CA . LYS A 1 178 ? -3.874 -13.283 9.151 1.00 90.12 178 LYS A CA 1
ATOM 1431 C C . LYS A 1 178 ? -5.151 -13.638 9.926 1.00 90.12 178 LYS A C 1
ATOM 1433 O O . LYS A 1 178 ? -5.979 -14.413 9.445 1.00 90.12 178 LYS A O 1
ATOM 1438 N N . TYR A 1 179 ? -5.346 -13.039 11.098 1.00 92.44 179 TYR A N 1
ATOM 1439 C CA . TYR A 1 179 ? -6.546 -13.209 11.921 1.00 92.44 179 TYR A CA 1
ATOM 1440 C C . TYR A 1 179 ? -7.069 -11.868 12.444 1.00 92.44 179 TYR A C 1
ATOM 1442 O O . TYR A 1 179 ? -6.376 -10.849 12.397 1.00 92.44 179 TYR A O 1
ATOM 1450 N N . PHE A 1 180 ? -8.319 -11.874 12.906 1.00 95.44 180 PHE A N 1
ATOM 1451 C CA . PHE A 1 180 ? -8.930 -10.734 13.579 1.00 95.44 180 PHE A CA 1
ATOM 1452 C C . PHE A 1 180 ? -8.686 -10.801 15.081 1.00 95.44 180 PHE A C 1
ATOM 1454 O O . PHE A 1 180 ? -8.818 -11.859 15.691 1.00 95.44 180 PHE A O 1
ATOM 1461 N N . LEU A 1 181 ? -8.393 -9.644 15.653 1.00 95.56 181 LEU A N 1
ATOM 1462 C CA . LEU A 1 181 ? -8.530 -9.351 17.068 1.00 95.56 181 LEU A CA 1
ATOM 1463 C C . LEU A 1 181 ? -9.791 -8.523 17.280 1.00 95.56 181 LEU A C 1
ATOM 1465 O O . LEU A 1 181 ? -10.189 -7.763 16.389 1.00 95.56 181 LEU A O 1
ATOM 1469 N N . ALA A 1 182 ? -10.401 -8.660 18.452 1.00 97.62 182 ALA A N 1
ATOM 1470 C CA . ALA A 1 182 ? -11.585 -7.897 18.788 1.00 97.62 182 ALA A CA 1
ATOM 1471 C C . ALA A 1 182 ? -11.674 -7.575 20.275 1.00 97.62 182 ALA A C 1
ATOM 1473 O O . ALA A 1 182 ? -11.245 -8.358 21.121 1.00 97.62 182 ALA A O 1
ATOM 1474 N N . TRP A 1 183 ? -12.303 -6.442 20.566 1.00 98.44 183 TRP A N 1
ATOM 1475 C CA . TRP A 1 183 ? -12.610 -5.991 21.917 1.00 98.44 183 TRP A CA 1
ATOM 1476 C C . TRP A 1 183 ? -14.048 -5.498 21.996 1.00 98.44 183 TRP A C 1
ATOM 1478 O O . TRP A 1 183 ? -14.585 -4.972 21.019 1.00 98.44 183 TRP A O 1
ATOM 1488 N N . ASP A 1 184 ? -14.649 -5.629 23.170 1.00 98.44 184 ASP A N 1
ATOM 1489 C CA . ASP A 1 184 ? -15.855 -4.907 23.546 1.00 98.44 184 ASP A CA 1
ATOM 1490 C C . ASP A 1 184 ? -15.433 -3.509 24.026 1.00 98.44 184 ASP A C 1
ATOM 1492 O O . ASP A 1 184 ? -14.862 -3.384 25.109 1.00 98.44 184 ASP A O 1
ATOM 1496 N N . PRO A 1 185 ? -15.695 -2.435 23.266 1.00 98.06 185 PRO A N 1
ATOM 1497 C CA . PRO A 1 185 ? -15.249 -1.095 23.635 1.00 98.06 185 PRO A CA 1
ATOM 1498 C C . PRO A 1 185 ? -15.986 -0.532 24.855 1.00 98.06 185 PRO A C 1
ATOM 1500 O O . PRO A 1 185 ? -15.577 0.501 25.372 1.00 98.06 185 PRO A O 1
ATOM 1503 N N . THR A 1 186 ? -17.068 -1.168 25.319 1.00 98.12 186 THR A N 1
ATOM 1504 C CA . THR A 1 186 ? -17.814 -0.712 26.499 1.00 98.12 186 THR A CA 1
ATOM 1505 C C . THR A 1 186 ? -17.117 -1.089 27.804 1.00 98.12 186 THR A C 1
ATOM 1507 O O . THR A 1 186 ? -17.186 -0.341 28.777 1.00 98.12 186 THR A O 1
ATOM 1510 N N . THR A 1 187 ? -16.412 -2.221 27.807 1.00 98.31 187 THR A N 1
ATOM 1511 C CA . THR A 1 187 ? -15.653 -2.745 28.953 1.00 98.31 187 THR A CA 1
ATOM 1512 C C . THR A 1 187 ? -14.145 -2.709 28.715 1.00 98.31 187 THR A C 1
ATOM 1514 O O . THR A 1 187 ? -13.354 -2.846 29.646 1.00 98.31 187 THR A O 1
ATOM 1517 N N . GLY A 1 188 ? -13.741 -2.550 27.457 1.00 97.81 188 GLY A N 1
ATOM 1518 C CA . GLY A 1 188 ? -12.384 -2.740 26.981 1.00 97.81 188 GLY A CA 1
ATOM 1519 C C . GLY A 1 188 ? -11.971 -4.205 26.867 1.00 97.81 188 GLY A C 1
ATOM 1520 O O . GLY A 1 188 ? -10.866 -4.443 26.409 1.00 97.81 188 GLY A O 1
ATOM 1521 N N . ALA A 1 189 ? -12.796 -5.178 27.269 1.00 98.25 189 ALA A N 1
ATOM 1522 C CA . ALA A 1 189 ? -12.397 -6.580 27.338 1.00 98.25 189 ALA A CA 1
ATOM 1523 C C . ALA A 1 189 ? -12.183 -7.202 25.951 1.00 98.25 189 ALA A C 1
ATOM 1525 O O . ALA A 1 189 ? -12.904 -6.905 24.999 1.00 98.25 189 ALA A O 1
ATOM 1526 N N . GLU A 1 190 ? -11.217 -8.113 25.849 1.00 97.75 190 GLU A N 1
ATOM 1527 C CA . GLU A 1 190 ? -10.999 -8.899 24.636 1.00 97.75 190 GLU A CA 1
ATOM 1528 C C . GLU A 1 190 ? -12.164 -9.849 24.357 1.00 97.75 190 GLU A C 1
ATOM 1530 O O . GLU A 1 190 ? -12.766 -10.435 25.261 1.00 97.75 190 GLU A O 1
ATOM 1535 N N . VAL A 1 191 ? -12.458 -10.030 23.073 1.00 97.75 191 VAL A N 1
ATOM 1536 C CA . VAL A 1 191 ? -13.539 -10.881 22.589 1.00 97.75 191 VAL A CA 1
ATOM 1537 C C . VAL A 1 191 ? -12.953 -12.043 21.804 1.00 97.75 191 VAL A C 1
ATOM 1539 O O . VAL A 1 191 ? -12.244 -11.861 20.814 1.00 97.75 191 VAL A O 1
ATOM 1542 N N . LYS A 1 192 ? -13.334 -13.264 22.191 1.00 97.25 192 LYS A N 1
ATOM 1543 C CA . LYS A 1 192 ? -13.044 -14.460 21.399 1.00 97.25 192 LYS A CA 1
ATOM 1544 C C . LYS A 1 192 ? -13.786 -14.394 20.063 1.00 97.25 192 LYS A C 1
ATOM 1546 O O . LYS A 1 192 ? -15.015 -14.365 20.026 1.00 97.25 192 LYS A O 1
ATOM 1551 N N . VAL A 1 193 ? -13.034 -14.420 18.968 1.00 97.25 193 VAL A N 1
ATOM 1552 C CA . VAL A 1 193 ? -13.584 -14.378 17.610 1.00 97.25 193 VAL A CA 1
ATOM 1553 C C . VAL A 1 193 ? -14.158 -15.744 17.239 1.00 97.25 193 VAL A C 1
ATOM 1555 O O . VAL A 1 193 ? -13.418 -16.712 17.077 1.00 97.25 193 VAL A O 1
ATOM 1558 N N . THR A 1 194 ? -15.482 -15.827 17.121 1.00 97.38 194 THR A N 1
ATOM 1559 C CA . THR A 1 194 ? -16.183 -17.014 16.610 1.00 97.38 194 THR A CA 1
ATOM 1560 C C . THR A 1 194 ? -16.111 -17.075 15.083 1.00 97.38 194 THR A C 1
ATOM 1562 O O . THR A 1 194 ? -15.803 -16.074 14.430 1.00 97.38 194 THR A O 1
ATOM 1565 N N . ASP A 1 195 ? -16.431 -18.226 14.490 1.00 97.06 195 ASP A N 1
ATOM 1566 C CA . ASP A 1 195 ? -16.445 -18.371 13.028 1.00 97.06 195 ASP A CA 1
ATOM 1567 C C . ASP A 1 195 ? -17.477 -17.455 12.354 1.00 97.06 195 ASP A C 1
ATOM 1569 O O . ASP A 1 195 ? -17.189 -16.865 11.312 1.00 97.06 195 ASP A O 1
ATOM 1573 N N . ASP A 1 196 ? -18.635 -17.243 12.983 1.00 97.25 196 ASP A N 1
ATOM 1574 C CA . ASP A 1 196 ? -19.656 -16.313 12.489 1.00 97.25 196 ASP A CA 1
ATOM 1575 C C . ASP A 1 196 ? -19.142 -14.868 12.450 1.00 97.25 196 ASP A C 1
ATOM 1577 O O . ASP A 1 196 ? -19.271 -14.184 11.428 1.00 97.25 196 ASP A O 1
ATOM 1581 N N . LEU A 1 197 ? -18.501 -14.416 13.538 1.00 97.62 197 LEU A N 1
ATOM 1582 C CA . LEU A 1 197 ? -17.879 -13.090 13.609 1.00 97.62 197 LEU A CA 1
ATOM 1583 C C . LEU A 1 197 ? -16.779 -12.963 12.553 1.00 97.62 197 LEU A C 1
ATOM 1585 O O . LEU A 1 197 ? -16.756 -12.003 11.784 1.00 97.62 197 LEU A O 1
ATOM 1589 N N . LYS A 1 198 ? -15.910 -13.973 12.446 1.00 97.06 198 LYS A N 1
ATOM 1590 C CA . LYS A 1 198 ? -14.834 -14.021 11.452 1.00 97.06 198 LYS A CA 1
ATOM 1591 C C . LYS A 1 198 ? -15.373 -13.917 10.026 1.00 97.06 198 LYS A C 1
ATOM 1593 O O . LYS A 1 198 ? -14.852 -13.128 9.242 1.00 97.06 198 LYS A O 1
ATOM 1598 N N . ASN A 1 199 ? -16.414 -14.669 9.674 1.00 97.25 199 ASN A N 1
ATOM 1599 C CA . ASN A 1 199 ? -17.016 -14.643 8.339 1.00 97.25 199 ASN A CA 1
ATOM 1600 C C . ASN A 1 199 ? -17.624 -13.275 8.014 1.00 97.25 199 ASN A C 1
ATOM 1602 O O . ASN A 1 199 ? -17.403 -12.725 6.928 1.00 97.25 199 ASN A O 1
ATOM 1606 N N . ARG A 1 200 ? -18.335 -12.685 8.976 1.00 97.12 200 ARG A N 1
ATOM 1607 C CA . ARG A 1 200 ? -18.891 -11.336 8.858 1.00 97.12 200 ARG A CA 1
ATOM 1608 C C . ARG A 1 200 ? -17.796 -10.284 8.675 1.00 97.12 200 ARG A C 1
ATOM 1610 O O . ARG A 1 200 ? -17.884 -9.447 7.773 1.00 97.12 200 ARG A O 1
ATOM 1617 N N . TRP A 1 201 ? -16.746 -10.330 9.485 1.00 98.00 201 TRP A N 1
ATOM 1618 C CA . TRP A 1 201 ? -15.647 -9.368 9.423 1.00 98.00 201 TRP A CA 1
ATOM 1619 C C . TRP A 1 201 ? -14.759 -9.563 8.200 1.00 98.00 201 TRP A C 1
ATOM 1621 O O . TRP A 1 201 ? -14.293 -8.574 7.640 1.00 98.00 201 TRP A O 1
ATOM 1631 N N . ASN A 1 202 ? -14.613 -10.791 7.699 1.00 97.56 202 ASN A N 1
ATOM 1632 C CA . ASN A 1 202 ? -14.005 -11.058 6.397 1.00 97.56 202 ASN A CA 1
ATOM 1633 C C . ASN A 1 202 ? -14.750 -10.318 5.276 1.00 97.56 202 ASN A C 1
ATOM 1635 O O . ASN A 1 202 ? -14.115 -9.682 4.437 1.00 97.56 202 ASN A O 1
ATOM 1639 N N . ASN A 1 203 ? -16.089 -10.334 5.284 1.00 97.75 203 ASN A N 1
ATOM 1640 C CA . ASN A 1 203 ? -16.888 -9.585 4.309 1.00 97.75 203 ASN A CA 1
ATOM 1641 C C . ASN A 1 203 ? -16.677 -8.069 4.431 1.00 97.75 203 ASN A C 1
ATOM 1643 O O . ASN A 1 203 ? -16.443 -7.404 3.422 1.00 97.75 203 ASN A O 1
ATOM 1647 N N . LYS A 1 204 ? -16.701 -7.518 5.652 1.00 97.12 204 LYS A N 1
ATOM 1648 C CA . LYS A 1 204 ? -16.437 -6.085 5.876 1.00 97.12 204 LYS A CA 1
ATOM 1649 C C . LYS A 1 204 ? -15.023 -5.676 5.460 1.00 97.12 204 LYS A C 1
ATOM 1651 O O . LYS A 1 204 ? -14.851 -4.704 4.729 1.00 97.12 204 LYS A O 1
ATOM 1656 N N . GLY A 1 205 ? -14.016 -6.444 5.870 1.00 96.81 205 GLY A N 1
ATOM 1657 C CA . GLY A 1 205 ? -12.623 -6.209 5.502 1.00 96.81 205 GLY A CA 1
ATOM 1658 C C . GLY A 1 205 ? -12.395 -6.310 3.994 1.00 96.81 205 GLY A C 1
ATOM 1659 O O . GLY A 1 205 ? -11.613 -5.541 3.443 1.00 96.81 205 GLY A O 1
ATOM 1660 N N . ARG A 1 206 ? -13.137 -7.183 3.299 1.00 97.31 206 ARG A N 1
ATOM 1661 C CA . ARG A 1 206 ? -13.102 -7.283 1.835 1.00 97.31 206 ARG A CA 1
ATOM 1662 C C . ARG A 1 206 ? -13.655 -6.024 1.175 1.00 97.31 206 ARG A C 1
ATOM 1664 O O . ARG A 1 206 ? -13.031 -5.512 0.250 1.00 97.31 206 ARG A O 1
ATOM 1671 N N . ILE A 1 207 ? -14.786 -5.507 1.663 1.00 96.69 207 ILE A N 1
ATOM 1672 C CA . ILE A 1 207 ? -15.363 -4.241 1.181 1.00 96.69 207 ILE A CA 1
ATOM 1673 C C . ILE A 1 207 ? -14.343 -3.109 1.340 1.00 96.69 207 ILE A C 1
ATOM 1675 O O . ILE A 1 207 ? -14.070 -2.403 0.372 1.00 96.69 207 ILE A O 1
ATOM 1679 N N . TRP A 1 208 ? -13.717 -2.993 2.516 1.00 95.12 208 TRP A N 1
ATOM 1680 C CA . TRP A 1 208 ? -12.642 -2.025 2.753 1.00 95.12 208 TRP A CA 1
ATOM 1681 C C . TRP A 1 208 ? -11.470 -2.206 1.777 1.00 95.12 208 TRP A C 1
ATOM 1683 O O . TRP A 1 208 ? -11.017 -1.241 1.158 1.00 95.12 208 TRP A O 1
ATOM 1693 N N . ALA A 1 209 ? -10.995 -3.443 1.600 1.00 95.94 209 ALA A N 1
ATOM 1694 C CA . ALA A 1 209 ? -9.845 -3.741 0.754 1.00 95.94 209 ALA A CA 1
ATOM 1695 C C . ALA A 1 209 ? -10.097 -3.279 -0.685 1.00 95.94 209 ALA A C 1
ATOM 1697 O O . ALA A 1 209 ? -9.257 -2.590 -1.261 1.00 95.94 209 ALA A O 1
ATOM 1698 N N . LEU A 1 210 ? -11.273 -3.591 -1.233 1.00 95.94 210 LEU A N 1
ATOM 1699 C CA . LEU A 1 210 ? -11.665 -3.230 -2.595 1.00 95.94 210 LEU A CA 1
ATOM 1700 C C . LEU A 1 210 ? -11.939 -1.727 -2.762 1.00 95.94 210 LEU A C 1
ATOM 1702 O O . LEU A 1 210 ? -11.525 -1.138 -3.762 1.00 95.94 210 LEU A O 1
ATOM 1706 N N . ALA A 1 211 ? -12.627 -1.101 -1.805 1.00 94.12 211 ALA A N 1
ATOM 1707 C CA . ALA A 1 211 ? -13.067 0.288 -1.927 1.00 94.12 211 ALA A CA 1
ATOM 1708 C C . ALA A 1 211 ? -11.944 1.302 -1.659 1.00 94.12 211 ALA A C 1
ATOM 1710 O O . ALA A 1 211 ? -11.817 2.286 -2.395 1.00 94.12 211 ALA A O 1
ATOM 1711 N N . GLU A 1 212 ? -11.126 1.047 -0.636 1.00 90.56 212 GLU A N 1
ATOM 1712 C CA . GLU A 1 212 ? -10.149 1.997 -0.090 1.00 90.56 212 GLU A CA 1
ATOM 1713 C C . GLU A 1 212 ? -8.724 1.449 -0.159 1.00 90.56 212 GLU A C 1
ATOM 1715 O O . GLU A 1 212 ? -7.808 2.114 -0.658 1.00 90.56 212 GLU A O 1
ATOM 1720 N N . GLY A 1 213 ? -8.533 0.210 0.301 1.00 88.25 213 GLY A N 1
ATOM 1721 C CA . GLY A 1 213 ? -7.219 -0.409 0.439 1.00 88.25 213 GLY A CA 1
ATOM 1722 C C . GLY A 1 213 ? -6.429 -0.395 -0.871 1.00 88.25 213 GLY A C 1
ATOM 1723 O O . GLY A 1 213 ? -5.312 0.123 -0.912 1.00 88.25 213 GLY A O 1
ATOM 1724 N N . MET A 1 214 ? -7.045 -0.862 -1.958 1.00 92.25 214 MET A N 1
ATOM 1725 C CA . MET A 1 214 ? -6.446 -0.959 -3.297 1.00 92.25 214 MET A CA 1
ATOM 1726 C C . MET A 1 214 ? -6.112 0.395 -3.946 1.00 92.25 214 MET A C 1
ATOM 1728 O O . MET A 1 214 ? -5.217 0.469 -4.791 1.00 92.25 214 MET A O 1
ATOM 1732 N N . LYS A 1 215 ? -6.796 1.474 -3.546 1.00 90.12 215 LYS A N 1
ATOM 1733 C CA . LYS A 1 215 ? -6.584 2.833 -4.080 1.00 90.12 215 LYS A CA 1
ATOM 1734 C C . LYS A 1 215 ? -5.551 3.630 -3.282 1.00 90.12 215 LYS A C 1
ATOM 1736 O O . LYS A 1 215 ? -5.021 4.624 -3.770 1.00 90.12 215 LYS A O 1
ATOM 1741 N N . SER A 1 216 ? -5.257 3.197 -2.062 1.00 89.06 216 SER A N 1
ATOM 1742 C CA . SER A 1 216 ? -4.354 3.884 -1.140 1.00 89.06 216 SER A CA 1
ATOM 1743 C C . SER A 1 216 ? -2.901 3.397 -1.255 1.00 89.06 216 SER A C 1
ATOM 1745 O O . SER A 1 216 ? -2.567 2.474 -2.002 1.00 89.06 216 SER A O 1
ATOM 1747 N N . ARG A 1 217 ? -2.009 3.977 -0.441 1.00 85.56 217 ARG A N 1
ATOM 1748 C CA . ARG A 1 217 ? -0.640 3.463 -0.242 1.00 85.56 217 ARG A CA 1
ATOM 1749 C C . ARG A 1 217 ? -0.611 2.093 0.462 1.00 85.56 217 ARG A C 1
ATOM 1751 O O . ARG A 1 217 ? 0.439 1.460 0.502 1.00 85.56 217 ARG A O 1
ATOM 1758 N N . SER A 1 218 ? -1.751 1.621 0.967 1.00 87.12 218 SER A N 1
ATOM 1759 C CA . SER A 1 218 ? -1.923 0.340 1.661 1.00 87.12 218 SER A CA 1
ATOM 1760 C C . SER A 1 218 ? -2.306 -0.817 0.736 1.00 87.12 218 SER A C 1
ATOM 1762 O O . SER A 1 218 ? -2.605 -1.901 1.233 1.00 87.12 218 SER A O 1
ATOM 1764 N N . TYR A 1 219 ? -2.289 -0.640 -0.591 1.00 91.38 219 TYR A N 1
ATOM 1765 C CA . TYR A 1 219 ? -2.725 -1.672 -1.544 1.00 91.38 219 TYR A CA 1
ATOM 1766 C C . TYR A 1 219 ? -2.070 -3.040 -1.294 1.00 91.38 219 TYR A C 1
ATOM 1768 O O . TYR A 1 219 ? -2.739 -4.059 -1.395 1.00 91.38 219 TYR A O 1
ATOM 1776 N N . GLY A 1 220 ? -0.791 -3.095 -0.897 1.00 91.94 220 GLY A N 1
ATOM 1777 C CA . GLY A 1 220 ? -0.124 -4.376 -0.645 1.00 91.94 220 GLY A CA 1
ATOM 1778 C C . GLY A 1 220 ? -0.712 -5.139 0.544 1.00 91.94 220 GLY A C 1
ATOM 1779 O O . GLY A 1 220 ? -0.683 -6.364 0.586 1.00 91.94 220 GLY A O 1
ATOM 1780 N N . LYS A 1 221 ? -1.300 -4.415 1.495 1.00 91.81 221 LYS A N 1
ATOM 1781 C CA . LYS A 1 221 ? -2.003 -4.965 2.652 1.00 91.81 221 LYS A CA 1
ATOM 1782 C C . LYS A 1 221 ? -3.404 -5.437 2.275 1.00 91.81 221 LYS A C 1
ATOM 1784 O O . LYS A 1 221 ? -3.799 -6.524 2.681 1.00 91.81 221 LYS A O 1
ATOM 1789 N N . ALA A 1 222 ? -4.090 -4.676 1.424 1.00 94.75 222 ALA A N 1
ATOM 1790 C CA . ALA A 1 222 ? -5.359 -5.076 0.826 1.00 94.75 222 ALA A CA 1
ATOM 1791 C C . ALA A 1 222 ? -5.219 -6.357 -0.017 1.00 94.75 222 ALA A C 1
ATOM 1793 O O . ALA A 1 222 ? -5.972 -7.300 0.189 1.00 94.75 222 ALA A O 1
ATOM 1794 N N . VAL A 1 223 ? -4.209 -6.438 -0.890 1.00 95.44 223 VAL A N 1
ATOM 1795 C CA . VAL A 1 223 ? -3.923 -7.626 -1.718 1.00 95.44 223 VAL A CA 1
ATOM 1796 C C . VAL A 1 223 ? -3.732 -8.881 -0.867 1.00 95.44 223 VAL A C 1
ATOM 1798 O O . VAL A 1 223 ? -4.253 -9.939 -1.197 1.00 95.44 223 VAL A O 1
ATOM 1801 N N . GLU A 1 224 ? -3.006 -8.782 0.242 1.00 93.12 224 GLU A N 1
ATOM 1802 C CA . GLU A 1 224 ? -2.746 -9.935 1.113 1.00 93.12 224 GLU A CA 1
ATOM 1803 C C . GLU A 1 224 ? -3.967 -10.321 1.951 1.00 93.12 224 GLU A C 1
ATOM 1805 O O . GLU A 1 224 ? -4.186 -11.506 2.195 1.00 93.12 224 GLU A O 1
ATOM 1810 N N . PHE A 1 225 ? -4.793 -9.345 2.346 1.00 95.62 225 PHE A N 1
ATOM 1811 C CA . PHE A 1 225 ? -6.099 -9.622 2.939 1.00 95.62 225 PHE A CA 1
ATOM 1812 C C . PHE A 1 225 ? -6.975 -10.422 1.963 1.00 95.62 225 PHE A C 1
ATOM 1814 O O . PHE A 1 225 ? -7.497 -11.474 2.322 1.00 95.62 225 PHE A O 1
ATOM 1821 N N . LEU A 1 226 ? -7.068 -9.975 0.707 1.00 96.75 226 LEU A N 1
ATOM 1822 C CA . LEU A 1 226 ? -7.812 -10.659 -0.356 1.00 96.75 226 LEU A CA 1
ATOM 1823 C C . LEU A 1 226 ? -7.249 -12.060 -0.655 1.00 96.75 226 LEU A C 1
ATOM 1825 O O . LEU A 1 226 ? -8.003 -13.028 -0.753 1.00 96.75 226 LEU A O 1
ATOM 1829 N N . LEU A 1 227 ? -5.920 -12.200 -0.711 1.00 95.81 227 LEU A N 1
ATOM 1830 C CA . LEU A 1 227 ? -5.237 -13.490 -0.844 1.00 95.81 227 LEU A CA 1
ATOM 1831 C C . LEU A 1 227 ? -5.606 -14.457 0.289 1.00 95.81 227 LEU A C 1
ATOM 1833 O O . LEU A 1 227 ? -5.756 -15.651 0.043 1.00 95.81 227 LEU A O 1
ATOM 1837 N N . ASN A 1 228 ? -5.757 -13.963 1.520 1.00 95.56 228 ASN A N 1
ATOM 1838 C CA . ASN A 1 228 ? -6.141 -14.790 2.662 1.00 95.56 228 ASN A CA 1
ATOM 1839 C C . ASN A 1 228 ? -7.576 -15.325 2.550 1.00 95.56 228 ASN A C 1
ATOM 1841 O O . ASN A 1 228 ? -7.846 -16.434 3.003 1.00 95.56 228 ASN A O 1
ATOM 1845 N N . LEU A 1 229 ? -8.488 -14.563 1.938 1.00 96.31 229 LEU A N 1
ATOM 1846 C CA . LEU A 1 229 ? -9.872 -14.999 1.736 1.00 96.31 229 LEU A CA 1
ATOM 1847 C C . LEU A 1 229 ? -10.018 -16.061 0.642 1.00 96.31 229 LEU A C 1
ATOM 1849 O O . LEU A 1 229 ? -10.991 -16.810 0.660 1.00 96.31 229 LEU A O 1
ATOM 1853 N N . LYS A 1 230 ? -9.077 -16.110 -0.311 1.00 95.38 230 LYS A N 1
ATOM 1854 C CA . LYS A 1 230 ? -9.052 -17.057 -1.436 1.00 95.38 230 LYS A CA 1
ATOM 1855 C C . LYS A 1 230 ? -10.342 -17.112 -2.277 1.00 95.38 230 LYS A C 1
ATOM 1857 O O . LYS A 1 230 ? -10.669 -18.155 -2.841 1.00 95.38 230 LYS A O 1
ATOM 1862 N N . ARG A 1 231 ? -11.075 -16.001 -2.407 1.00 97.44 231 ARG A N 1
ATOM 1863 C CA . ARG A 1 231 ? -12.280 -15.960 -3.253 1.00 97.44 231 ARG A CA 1
ATOM 1864 C C . ARG A 1 231 ? -11.930 -15.803 -4.738 1.00 97.44 231 ARG A C 1
ATOM 1866 O O . ARG A 1 231 ? -11.127 -14.927 -5.063 1.00 97.44 231 ARG A O 1
ATOM 1873 N N . PRO A 1 232 ? -12.515 -16.585 -5.661 1.00 97.19 232 PRO A N 1
ATOM 1874 C CA . PRO A 1 232 ? -12.172 -16.514 -7.085 1.00 97.19 232 PRO A CA 1
ATOM 1875 C C . PRO A 1 232 ? -12.273 -15.109 -7.699 1.00 97.19 232 PRO A C 1
ATOM 1877 O O . PRO A 1 232 ? -11.449 -14.728 -8.527 1.00 97.19 232 PRO A O 1
ATOM 1880 N N . GLU A 1 233 ? -13.250 -14.309 -7.281 1.00 97.81 233 GLU A N 1
ATOM 1881 C CA . GLU A 1 233 ? -13.433 -12.936 -7.748 1.00 97.81 233 GLU A CA 1
ATOM 1882 C C . GLU A 1 233 ? -12.327 -11.980 -7.276 1.00 97.81 233 GLU A C 1
ATOM 1884 O O . GLU A 1 233 ? -11.984 -11.036 -7.988 1.00 97.81 233 GLU A O 1
ATOM 1889 N N . ASP A 1 234 ? -11.719 -12.246 -6.118 1.00 97.88 234 ASP A N 1
ATOM 1890 C CA . ASP A 1 234 ? -10.628 -11.435 -5.574 1.00 97.88 234 ASP A CA 1
ATOM 1891 C C . ASP A 1 234 ? -9.331 -11.660 -6.348 1.00 97.88 234 ASP A C 1
ATOM 1893 O O . ASP A 1 234 ? -8.549 -10.728 -6.543 1.00 97.88 234 ASP A O 1
ATOM 1897 N N . ARG A 1 235 ? -9.133 -12.874 -6.871 1.00 97.56 235 ARG A N 1
ATOM 1898 C CA . ARG A 1 235 ? -8.006 -13.185 -7.751 1.00 97.56 235 ARG A CA 1
ATOM 1899 C C . ARG A 1 235 ? -7.975 -12.258 -8.966 1.00 97.56 235 ARG A C 1
ATOM 1901 O O . ARG A 1 235 ? -6.924 -11.694 -9.249 1.00 97.56 235 ARG A O 1
ATOM 1908 N N . LYS A 1 236 ? -9.119 -12.034 -9.624 1.00 97.12 236 LYS A N 1
ATOM 1909 C CA . LYS A 1 236 ? -9.223 -11.148 -10.802 1.00 97.12 236 LYS A CA 1
ATOM 1910 C C . LYS A 1 236 ? -8.796 -9.713 -10.483 1.00 97.12 236 LYS A C 1
ATOM 1912 O O . LYS A 1 236 ? -8.174 -9.039 -11.300 1.00 97.12 236 LYS A O 1
ATOM 1917 N N . VAL A 1 237 ? -9.106 -9.247 -9.272 1.00 96.81 237 VAL A N 1
ATOM 1918 C CA . VAL A 1 237 ? -8.689 -7.924 -8.785 1.00 96.81 237 VAL A CA 1
ATOM 1919 C C . VAL A 1 237 ? -7.174 -7.862 -8.577 1.00 96.81 237 VAL A C 1
ATOM 1921 O O . VAL A 1 237 ? -6.558 -6.841 -8.865 1.00 96.81 237 VAL A O 1
ATOM 1924 N N . ILE A 1 238 ? -6.553 -8.943 -8.102 1.00 97.12 238 ILE A N 1
ATOM 1925 C CA . ILE A 1 238 ? -5.093 -9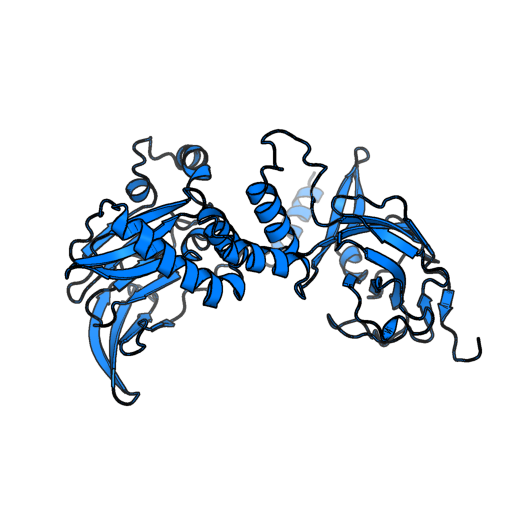.024 -7.966 1.00 97.12 238 ILE A CA 1
ATOM 1926 C C . ILE A 1 238 ? -4.430 -9.135 -9.350 1.00 97.12 238 ILE A C 1
ATOM 1928 O O . ILE A 1 238 ? -3.420 -8.481 -9.590 1.00 97.12 238 ILE A O 1
ATOM 1932 N N . GLU A 1 239 ? -5.001 -9.899 -10.282 1.00 97.19 239 GLU A N 1
ATOM 1933 C CA . GLU A 1 239 ? -4.506 -10.033 -11.661 1.00 97.19 239 GLU A CA 1
ATOM 1934 C C . GLU A 1 239 ? -4.504 -8.699 -12.410 1.00 97.19 239 GLU A C 1
ATOM 1936 O O . GLU A 1 239 ? -3.523 -8.384 -13.082 1.00 97.19 239 GLU A O 1
ATOM 1941 N N . SER A 1 240 ? -5.530 -7.860 -12.236 1.00 95.69 240 SER A N 1
ATOM 1942 C CA . SER A 1 240 ? -5.570 -6.540 -12.884 1.00 95.69 240 SER A CA 1
ATOM 1943 C C . SER A 1 240 ? -4.438 -5.607 -12.432 1.00 95.69 240 SER A C 1
ATOM 1945 O O . SER A 1 240 ? -4.028 -4.713 -13.173 1.00 95.69 240 SER A O 1
ATOM 1947 N N . LEU A 1 241 ? -3.850 -5.836 -11.251 1.00 94.50 241 LEU A N 1
ATOM 1948 C CA . LEU A 1 241 ? -2.677 -5.085 -10.804 1.00 94.50 241 LEU A CA 1
ATOM 1949 C C . LEU A 1 241 ? -1.395 -5.438 -11.566 1.00 94.50 241 LEU A C 1
ATOM 1951 O O . LEU A 1 241 ? -0.454 -4.646 -11.512 1.00 94.50 241 LEU A O 1
ATOM 1955 N N . LEU A 1 242 ? -1.332 -6.584 -12.257 1.00 94.19 242 LEU A N 1
ATOM 1956 C CA . LEU A 1 242 ? -0.191 -6.946 -13.107 1.00 94.19 242 LEU A CA 1
ATOM 1957 C C . LEU A 1 242 ? -0.072 -6.024 -14.325 1.00 94.19 242 LEU A C 1
ATOM 1959 O O . LEU A 1 242 ? 1.036 -5.788 -14.801 1.00 94.19 242 LEU A O 1
ATOM 1963 N N . THR A 1 243 ? -1.193 -5.481 -14.799 1.00 90.50 243 THR A N 1
ATOM 1964 C CA . THR A 1 243 ? -1.259 -4.592 -15.966 1.00 90.50 243 THR A CA 1
ATOM 1965 C C . THR A 1 243 ? -1.584 -3.149 -15.605 1.00 90.50 243 THR A C 1
ATOM 1967 O O . THR A 1 243 ? -1.385 -2.280 -16.448 1.00 90.50 243 THR A O 1
ATOM 1970 N N . ALA A 1 244 ? -2.010 -2.870 -14.367 1.00 84.75 244 ALA A N 1
ATOM 1971 C CA . ALA A 1 244 ? -2.352 -1.526 -13.914 1.00 84.75 244 ALA A CA 1
ATOM 1972 C C . ALA A 1 244 ? -1.296 -0.489 -14.324 1.00 84.75 244 ALA A C 1
ATOM 1974 O O . ALA A 1 244 ? -0.086 -0.751 -14.225 1.00 84.75 244 ALA A O 1
ATOM 1975 N N . GLU A 1 245 ? -1.777 0.690 -14.731 1.00 77.06 245 GLU A N 1
ATOM 1976 C CA . GLU A 1 245 ? -0.977 1.904 -14.879 1.00 77.06 245 GLU A CA 1
ATOM 1977 C C . GLU A 1 245 ? -0.329 2.200 -13.529 1.00 77.06 245 GLU A C 1
ATOM 1979 O O . GLU A 1 245 ? -0.913 2.762 -12.597 1.00 77.06 245 GLU A O 1
ATOM 1984 N N . ALA A 1 246 ? 0.876 1.682 -13.363 1.00 67.00 246 ALA A N 1
ATOM 1985 C CA . ALA A 1 246 ? 1.603 1.763 -12.126 1.00 67.00 246 ALA A CA 1
ATOM 1986 C C . ALA A 1 246 ? 2.789 2.676 -12.355 1.00 67.00 246 ALA A C 1
ATOM 1988 O O . ALA A 1 246 ? 3.529 2.513 -13.323 1.00 67.00 246 ALA A O 1
ATOM 1989 N N . LYS A 1 247 ? 3.000 3.599 -11.417 1.00 79.38 247 LYS A N 1
ATOM 1990 C CA . LYS A 1 247 ? 4.248 4.345 -11.354 1.00 79.38 247 LYS A CA 1
ATOM 1991 C C . LYS A 1 247 ? 5.393 3.343 -11.232 1.00 79.38 247 LYS A C 1
ATOM 1993 O O . LYS A 1 247 ? 5.472 2.594 -10.252 1.00 79.38 247 LYS A O 1
ATOM 1998 N N . PHE A 1 248 ? 6.239 3.313 -12.250 1.00 81.69 248 PHE A N 1
ATOM 1999 C CA . PHE A 1 248 ? 7.521 2.643 -12.178 1.00 81.69 248 PHE A CA 1
ATOM 2000 C C . PHE A 1 248 ? 8.485 3.578 -11.474 1.00 81.69 248 PHE A C 1
ATOM 2002 O O . PHE A 1 248 ? 8.659 4.725 -11.873 1.00 81.69 248 PHE A O 1
ATOM 2009 N N . TYR A 1 249 ? 9.085 3.089 -10.400 1.00 83.62 249 TYR A N 1
ATOM 2010 C CA . TYR A 1 249 ? 10.142 3.817 -9.727 1.00 83.62 249 TYR A CA 1
ATOM 2011 C C . TYR A 1 249 ? 11.451 3.396 -10.367 1.00 83.62 249 TYR A C 1
ATOM 2013 O O . TYR A 1 249 ? 11.798 2.212 -10.333 1.00 83.62 249 TYR A O 1
ATOM 2021 N N . THR A 1 250 ? 12.146 4.370 -10.948 1.00 82.31 250 THR A N 1
ATOM 2022 C CA . THR A 1 250 ? 13.544 4.211 -11.329 1.00 82.31 250 THR A CA 1
ATOM 2023 C C . THR A 1 250 ? 14.390 4.544 -10.118 1.00 82.31 250 THR A C 1
ATOM 2025 O O . THR A 1 250 ? 14.210 5.588 -9.492 1.00 82.31 250 THR A O 1
ATOM 2028 N N . GLN A 1 251 ? 15.260 3.618 -9.745 1.00 81.81 251 GLN A N 1
ATOM 2029 C CA . GLN A 1 251 ? 16.239 3.831 -8.700 1.00 81.81 251 GLN A CA 1
ATOM 2030 C C . GLN A 1 251 ? 17.603 3.380 -9.205 1.00 81.81 251 GLN A C 1
ATOM 2032 O O . GLN A 1 251 ? 17.712 2.270 -9.746 1.00 81.81 251 GLN A O 1
ATOM 2037 N N . PRO A 1 252 ? 18.650 4.182 -8.982 1.00 78.69 252 PRO A N 1
ATOM 2038 C CA . PRO A 1 252 ? 19.994 3.671 -9.094 1.00 78.69 252 PRO A CA 1
ATOM 2039 C C . PRO A 1 252 ? 20.223 2.608 -8.035 1.00 78.69 252 PRO A C 1
ATOM 2041 O O . PRO A 1 252 ? 19.971 2.808 -6.846 1.00 78.69 252 PRO A O 1
ATOM 2044 N N . VAL A 1 253 ? 20.699 1.452 -8.474 1.00 79.56 253 VAL A N 1
ATOM 2045 C CA . VAL A 1 253 ? 21.177 0.417 -7.570 1.00 79.56 253 VAL A CA 1
ATOM 2046 C C . VAL A 1 253 ? 22.689 0.437 -7.625 1.00 79.56 253 VAL A C 1
ATOM 2048 O O . VAL A 1 253 ? 23.281 0.204 -8.676 1.00 79.56 253 VAL A O 1
ATOM 2051 N N . HIS A 1 254 ? 23.281 0.725 -6.474 1.00 72.88 254 HIS A N 1
ATOM 2052 C CA . HIS A 1 254 ? 24.707 0.634 -6.222 1.00 72.88 254 HIS A CA 1
ATOM 2053 C C . HIS A 1 254 ? 25.039 -0.833 -5.920 1.00 72.88 254 HIS A C 1
ATOM 2055 O O . HIS A 1 254 ? 24.971 -1.268 -4.768 1.00 72.88 254 HIS A O 1
ATOM 2061 N N . ASP A 1 255 ? 25.333 -1.621 -6.958 1.00 68.31 255 ASP A N 1
ATOM 2062 C CA . ASP A 1 255 ? 25.788 -2.999 -6.764 1.00 68.31 255 ASP A CA 1
ATOM 2063 C C . ASP A 1 255 ? 27.250 -2.946 -6.287 1.00 68.31 255 ASP A C 1
ATOM 2065 O O . ASP A 1 255 ? 28.160 -2.585 -7.039 1.00 68.31 255 ASP A O 1
ATOM 2069 N N . TRP A 1 256 ? 27.469 -3.291 -5.016 1.00 58.94 256 TRP A N 1
ATOM 2070 C CA . TRP A 1 256 ? 28.804 -3.491 -4.457 1.00 58.94 256 TRP A CA 1
ATOM 2071 C C . TRP A 1 256 ? 29.395 -4.764 -5.055 1.00 58.94 2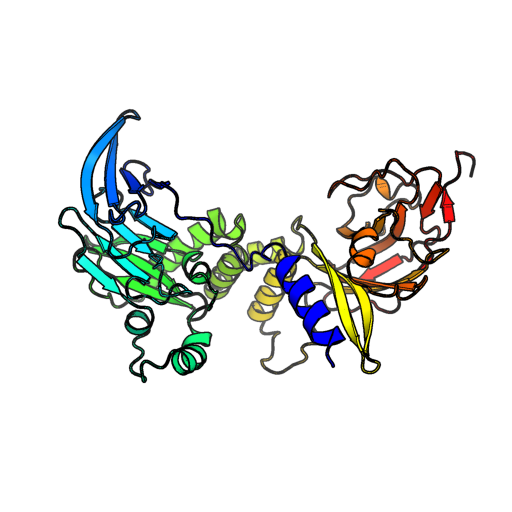56 TRP A C 1
ATOM 2073 O O . TRP A 1 256 ? 29.027 -5.875 -4.668 1.00 58.94 256 TRP A O 1
ATOM 2083 N N . ASN A 1 257 ? 30.291 -4.617 -6.028 1.00 60.34 257 ASN A N 1
ATOM 2084 C CA . ASN A 1 257 ? 31.055 -5.752 -6.526 1.00 60.34 257 ASN A CA 1
ATOM 2085 C C . ASN A 1 257 ? 32.269 -6.040 -5.624 1.00 60.34 257 ASN A C 1
ATOM 2087 O O . ASN A 1 257 ? 32.694 -5.209 -4.821 1.00 60.34 257 ASN A O 1
ATOM 2091 N N . SER A 1 258 ? 32.868 -7.221 -5.793 1.00 47.84 258 SER A N 1
ATOM 2092 C CA . SER A 1 258 ? 34.059 -7.679 -5.059 1.00 47.84 258 SER A CA 1
ATOM 2093 C C . SER A 1 258 ? 35.313 -6.810 -5.248 1.00 47.84 258 SER A C 1
ATOM 2095 O O . SER A 1 258 ? 36.329 -7.066 -4.609 1.00 47.84 258 SER A O 1
ATOM 2097 N N . LYS A 1 259 ? 35.264 -5.787 -6.112 1.00 60.56 259 LYS A N 1
ATOM 2098 C CA . LYS A 1 259 ? 36.365 -4.855 -6.392 1.00 60.56 259 LYS A CA 1
ATOM 2099 C C . LYS A 1 259 ? 36.147 -3.466 -5.774 1.00 60.56 259 LYS A C 1
ATOM 2101 O O . LYS A 1 259 ? 36.805 -2.523 -6.205 1.00 60.56 259 LYS A O 1
ATOM 2106 N N . ASN A 1 260 ? 35.228 -3.317 -4.811 1.00 61.53 260 ASN A N 1
ATOM 2107 C CA . ASN A 1 260 ? 34.852 -2.031 -4.195 1.00 61.53 260 ASN A CA 1
ATOM 2108 C C . ASN A 1 260 ? 34.416 -0.953 -5.205 1.00 61.53 260 ASN A C 1
ATOM 2110 O O . ASN A 1 260 ? 34.440 0.235 -4.891 1.00 61.53 260 ASN A O 1
ATOM 2114 N N . LYS A 1 261 ? 34.013 -1.343 -6.421 1.00 58.16 261 LYS A N 1
ATOM 2115 C CA . LYS A 1 261 ? 33.448 -0.406 -7.389 1.00 58.16 261 LYS A CA 1
ATOM 2116 C C . LYS A 1 261 ? 31.938 -0.481 -7.321 1.00 58.16 261 LYS A C 1
ATOM 2118 O O . LYS A 1 261 ? 31.342 -1.547 -7.474 1.00 58.16 261 LYS A O 1
ATOM 2123 N N . THR A 1 262 ? 31.340 0.679 -7.129 1.00 61.03 262 THR A N 1
ATOM 2124 C CA . THR A 1 262 ? 29.904 0.856 -7.178 1.00 61.03 262 THR A CA 1
ATOM 2125 C C . THR A 1 262 ? 29.456 0.826 -8.632 1.00 61.03 262 THR A C 1
ATOM 2127 O O . THR A 1 262 ? 29.592 1.816 -9.345 1.00 61.03 262 THR A O 1
ATOM 2130 N N . LEU A 1 263 ? 28.947 -0.314 -9.102 1.00 65.81 263 LEU A N 1
ATOM 2131 C CA . LEU A 1 263 ? 28.323 -0.363 -10.421 1.00 65.81 263 LEU A CA 1
ATOM 2132 C C . LEU A 1 263 ? 26.945 0.279 -10.314 1.00 65.81 263 LEU A C 1
ATOM 2134 O O . LEU A 1 263 ? 26.071 -0.223 -9.606 1.00 65.81 263 LEU A O 1
ATOM 2138 N N . LEU A 1 264 ? 26.774 1.398 -11.009 1.00 77.94 264 LEU A N 1
ATOM 2139 C CA . LEU A 1 264 ? 25.493 2.065 -11.132 1.00 77.94 264 LEU A CA 1
ATOM 2140 C C . LEU A 1 264 ? 24.634 1.311 -12.149 1.00 77.94 264 LEU A C 1
ATOM 2142 O O . LEU A 1 264 ? 24.926 1.344 -13.341 1.00 77.94 264 LEU A O 1
ATOM 2146 N N . ARG A 1 265 ? 23.573 0.646 -11.684 1.00 87.56 265 ARG A N 1
ATOM 2147 C CA . ARG A 1 265 ? 22.547 0.057 -12.555 1.00 87.56 265 ARG A CA 1
ATOM 2148 C C . ARG A 1 265 ? 21.236 0.807 -12.410 1.00 87.56 265 ARG A C 1
ATOM 2150 O O . ARG A 1 265 ? 20.726 0.938 -11.298 1.00 87.56 265 ARG A O 1
ATOM 2157 N N . LEU A 1 266 ? 20.638 1.195 -13.532 1.00 90.00 266 LEU A N 1
ATOM 2158 C CA . LEU A 1 266 ? 19.292 1.762 -13.544 1.00 90.00 266 LEU A CA 1
ATOM 2159 C C . LEU A 1 266 ? 18.274 0.641 -13.341 1.00 90.00 266 LEU A C 1
ATOM 2161 O O . LEU A 1 266 ? 18.130 -0.235 -14.192 1.00 90.00 266 LEU A O 1
ATOM 2165 N N . ASN A 1 267 ? 17.583 0.628 -12.204 1.00 90.62 267 ASN A N 1
ATOM 2166 C CA . ASN A 1 267 ? 16.564 -0.374 -11.919 1.00 90.62 267 ASN A CA 1
ATOM 2167 C C . ASN A 1 267 ? 15.181 0.272 -11.925 1.00 90.62 267 ASN A C 1
ATOM 2169 O O . ASN A 1 267 ? 14.902 1.146 -11.111 1.00 90.62 267 ASN A O 1
ATOM 2173 N N . SER A 1 268 ? 14.302 -0.196 -12.803 1.00 91.62 268 SER A N 1
ATOM 2174 C CA . SER A 1 268 ? 12.907 0.231 -12.863 1.00 91.62 268 SER A CA 1
ATOM 2175 C C . SER A 1 268 ? 11.997 -0.893 -12.391 1.00 91.62 268 SER A C 1
ATOM 2177 O O . SER A 1 268 ? 12.103 -2.036 -12.842 1.00 91.62 268 SER A O 1
ATOM 2179 N N . SER A 1 269 ? 11.109 -0.598 -11.443 1.00 91.75 269 SER A N 1
ATOM 2180 C CA . SER A 1 269 ? 10.146 -1.581 -10.942 1.00 91.75 269 SER A CA 1
ATOM 2181 C C . SER A 1 269 ? 8.850 -0.933 -10.465 1.00 91.75 269 SER A C 1
ATOM 2183 O O . SER A 1 269 ? 8.835 0.213 -10.018 1.00 91.75 269 SER A O 1
ATOM 2185 N N . SER A 1 270 ? 7.754 -1.691 -10.531 1.00 91.06 270 SER A N 1
ATOM 2186 C CA . SER A 1 270 ? 6.460 -1.300 -9.970 1.00 91.06 270 SER A CA 1
ATOM 2187 C C . SER A 1 270 ? 6.180 -2.095 -8.688 1.00 91.06 270 SER A C 1
ATOM 2189 O O . SER A 1 270 ? 5.944 -3.306 -8.753 1.00 91.06 270 SER A O 1
ATOM 2191 N N . PRO A 1 271 ? 6.154 -1.442 -7.510 1.00 90.56 271 PRO A N 1
ATOM 2192 C CA . PRO A 1 271 ? 5.766 -2.068 -6.249 1.00 90.56 271 PRO A CA 1
ATOM 2193 C C . PRO A 1 271 ? 4.373 -2.714 -6.291 1.00 90.56 271 PRO A C 1
ATOM 2195 O O . PRO A 1 271 ? 4.175 -3.782 -5.705 1.00 90.56 271 PRO A O 1
ATOM 2198 N N . LYS A 1 272 ? 3.426 -2.118 -7.036 1.00 92.12 272 LYS A N 1
ATOM 2199 C CA . LYS A 1 272 ? 2.078 -2.673 -7.244 1.00 92.12 272 LYS A CA 1
ATOM 2200 C C . LYS A 1 272 ? 2.131 -4.007 -7.982 1.00 92.12 272 LYS A C 1
ATOM 2202 O O . LYS A 1 272 ? 1.650 -5.007 -7.451 1.00 92.12 272 LYS A O 1
ATOM 2207 N N . ARG A 1 273 ? 2.795 -4.041 -9.142 1.00 93.12 273 ARG A N 1
ATOM 2208 C CA . ARG A 1 273 ? 2.950 -5.263 -9.944 1.00 93.12 273 ARG A CA 1
ATOM 2209 C C . ARG A 1 273 ? 3.725 -6.339 -9.192 1.00 93.12 273 ARG A C 1
ATOM 2211 O O . ARG A 1 273 ? 3.299 -7.484 -9.158 1.00 93.12 273 ARG A O 1
ATOM 2218 N N . ALA A 1 274 ? 4.810 -5.968 -8.511 1.00 92.25 274 ALA A N 1
ATOM 2219 C CA . ALA A 1 274 ? 5.594 -6.901 -7.702 1.00 92.25 274 ALA A CA 1
ATOM 2220 C C . ALA A 1 274 ? 4.795 -7.499 -6.527 1.00 92.25 274 ALA A C 1
ATOM 2222 O O . ALA A 1 274 ? 5.018 -8.648 -6.145 1.00 92.25 274 ALA A O 1
ATOM 2223 N N . THR A 1 275 ? 3.866 -6.734 -5.946 1.00 93.06 275 THR A N 1
ATOM 2224 C CA . THR A 1 275 ? 2.972 -7.236 -4.893 1.00 93.06 275 THR A CA 1
ATOM 2225 C C . THR A 1 275 ? 1.940 -8.208 -5.461 1.00 93.06 275 THR A C 1
ATOM 2227 O O . THR A 1 275 ? 1.754 -9.285 -4.899 1.00 93.06 275 THR A O 1
ATOM 2230 N N . ALA A 1 276 ? 1.320 -7.862 -6.591 1.00 95.44 276 ALA A N 1
ATOM 2231 C CA . ALA A 1 276 ? 0.357 -8.716 -7.280 1.00 95.44 276 ALA A CA 1
ATOM 2232 C C . ALA A 1 276 ? 0.977 -10.039 -7.748 1.00 95.44 276 ALA A C 1
ATOM 2234 O O . ALA A 1 276 ? 0.452 -11.104 -7.441 1.00 95.44 276 ALA A O 1
ATOM 2235 N N . GLU A 1 277 ? 2.147 -9.969 -8.384 1.00 95.50 277 GLU A N 1
ATOM 2236 C CA . GLU A 1 277 ? 2.967 -11.117 -8.774 1.00 95.50 277 GLU A CA 1
ATOM 2237 C C . GLU A 1 277 ? 3.156 -12.089 -7.605 1.00 95.50 277 GLU A C 1
ATOM 2239 O O . GLU A 1 277 ? 2.826 -13.270 -7.693 1.00 95.50 277 GLU A O 1
ATOM 2244 N N . ARG A 1 278 ? 3.658 -11.577 -6.475 1.00 93.38 278 ARG A N 1
ATOM 2245 C CA . ARG A 1 278 ? 3.924 -12.397 -5.292 1.00 93.38 278 ARG A CA 1
ATOM 2246 C C . ARG A 1 278 ? 2.644 -13.014 -4.744 1.00 93.38 278 ARG A C 1
ATOM 2248 O O . ARG A 1 278 ? 2.660 -14.171 -4.331 1.00 93.38 278 ARG A O 1
ATOM 2255 N N . ALA A 1 279 ? 1.558 -12.248 -4.707 1.00 94.31 279 ALA A N 1
ATOM 2256 C CA . ALA A 1 279 ? 0.283 -12.724 -4.200 1.00 94.31 279 ALA A CA 1
ATOM 2257 C C . ALA A 1 279 ? -0.284 -13.852 -5.069 1.00 94.31 279 ALA A C 1
ATOM 2259 O O . ALA A 1 279 ? -0.674 -14.881 -4.526 1.00 94.31 279 ALA A O 1
ATOM 2260 N N . LEU A 1 280 ? -0.246 -13.717 -6.396 1.00 96.44 280 LEU A N 1
ATOM 2261 C CA . LEU A 1 280 ? -0.697 -14.756 -7.326 1.00 96.44 280 LEU A CA 1
ATOM 2262 C C . LEU A 1 280 ? 0.204 -15.989 -7.290 1.00 96.44 280 LEU A C 1
ATOM 2264 O O . LEU A 1 280 ? -0.293 -17.110 -7.267 1.00 96.44 280 LEU A O 1
ATOM 2268 N N . ALA A 1 281 ? 1.520 -15.805 -7.171 1.00 94.19 281 ALA A N 1
ATOM 2269 C CA . ALA A 1 281 ? 2.444 -16.925 -7.036 1.00 94.19 281 ALA A CA 1
ATOM 2270 C C . ALA A 1 281 ? 2.192 -17.723 -5.744 1.00 94.19 281 ALA A C 1
ATOM 2272 O O . ALA A 1 281 ? 2.281 -18.949 -5.752 1.00 94.19 281 ALA A O 1
ATOM 2273 N N . ARG A 1 282 ? 1.827 -17.053 -4.636 1.00 92.94 282 ARG A N 1
ATOM 2274 C CA . ARG A 1 282 ? 1.349 -17.728 -3.412 1.00 92.94 282 ARG A CA 1
ATOM 2275 C C . ARG A 1 282 ? -0.011 -18.380 -3.607 1.00 92.94 282 ARG A C 1
ATOM 2277 O O . ARG A 1 282 ? -0.216 -19.482 -3.106 1.00 92.94 282 ARG A O 1
ATOM 2284 N N . TRP A 1 283 ? -0.930 -17.702 -4.293 1.00 95.50 283 TRP A N 1
ATOM 2285 C CA . TRP A 1 283 ? -2.260 -18.229 -4.595 1.00 95.50 283 TRP A CA 1
ATOM 2286 C C . TRP A 1 283 ? -2.158 -19.576 -5.314 1.00 95.50 283 TRP A C 1
ATOM 2288 O O . TRP A 1 283 ? -2.852 -20.517 -4.937 1.00 95.50 283 TRP A O 1
ATOM 2298 N N . ASP A 1 284 ? -1.236 -19.676 -6.272 1.00 95.56 284 ASP A N 1
ATOM 2299 C CA . ASP A 1 284 ? -1.013 -20.859 -7.110 1.00 95.56 284 ASP A CA 1
ATOM 2300 C C . ASP A 1 284 ? 0.009 -21.850 -6.537 1.00 95.56 284 ASP A C 1
ATOM 2302 O O . ASP A 1 284 ? 0.394 -22.796 -7.219 1.00 95.56 284 ASP A O 1
ATOM 2306 N N . GLY A 1 285 ? 0.494 -21.640 -5.307 1.00 93.19 285 GLY A N 1
ATOM 2307 C CA . GLY A 1 285 ? 1.458 -22.545 -4.668 1.00 93.19 285 GLY A CA 1
ATOM 2308 C C . GLY A 1 285 ? 2.829 -22.614 -5.356 1.00 93.19 285 GLY A C 1
ATOM 2309 O O . GLY A 1 285 ? 3.580 -23.557 -5.128 1.00 93.19 285 GLY A O 1
ATOM 2310 N N . LYS A 1 286 ? 3.182 -21.626 -6.189 1.00 91.25 286 LYS A N 1
ATOM 2311 C CA . LYS A 1 286 ? 4.452 -21.593 -6.937 1.00 91.25 286 LYS A CA 1
ATOM 2312 C C . LYS A 1 286 ? 5.652 -21.188 -6.077 1.00 91.25 286 LYS A C 1
ATOM 2314 O O . LYS A 1 286 ? 6.785 -21.530 -6.399 1.00 91.25 286 LYS A O 1
ATOM 2319 N N . LEU A 1 287 ? 5.424 -20.462 -4.980 1.00 83.69 287 LEU A N 1
ATOM 2320 C CA . LEU A 1 287 ? 6.486 -20.071 -4.051 1.00 83.69 287 LEU A CA 1
ATOM 2321 C C . LEU A 1 287 ? 6.825 -21.220 -3.095 1.00 83.69 287 LEU A C 1
ATOM 2323 O O . LEU A 1 287 ? 6.110 -21.451 -2.125 1.00 83.69 287 LEU A O 1
ATOM 2327 N N . THR A 1 288 ? 7.949 -21.896 -3.331 1.00 68.88 288 THR A N 1
ATOM 2328 C CA . THR A 1 288 ? 8.544 -22.805 -2.337 1.00 68.88 288 THR A CA 1
ATOM 2329 C C . THR A 1 288 ? 9.367 -22.007 -1.324 1.00 68.88 288 THR A C 1
ATOM 2331 O O . THR A 1 288 ? 10.128 -21.130 -1.733 1.00 68.88 288 THR A O 1
ATOM 2334 N N . GLU A 1 289 ? 9.276 -22.333 -0.031 1.00 61.03 289 GLU A N 1
ATOM 2335 C CA . GLU A 1 289 ? 9.909 -21.586 1.076 1.00 61.03 289 GLU A CA 1
ATOM 2336 C C . GLU A 1 289 ? 11.434 -21.390 0.945 1.00 61.03 289 GLU A C 1
ATOM 2338 O O . GLU A 1 289 ? 11.980 -20.466 1.541 1.00 61.03 289 GLU A O 1
ATOM 2343 N N . ASN A 1 290 ? 12.114 -22.200 0.121 1.00 54.25 290 ASN A N 1
ATOM 2344 C CA . ASN A 1 290 ? 13.575 -22.225 0.007 1.00 54.25 290 ASN A CA 1
ATOM 2345 C C . ASN A 1 290 ? 14.159 -21.947 -1.390 1.00 54.25 290 ASN A C 1
ATOM 2347 O O . ASN A 1 290 ? 15.383 -21.966 -1.520 1.00 54.25 290 ASN A O 1
ATOM 2351 N N . LYS A 1 291 ? 13.366 -21.700 -2.446 1.00 46.47 291 LYS A N 1
ATOM 2352 C CA . LYS A 1 291 ? 13.950 -21.581 -3.798 1.00 46.47 291 LYS A CA 1
ATOM 2353 C C . LYS A 1 291 ? 14.130 -20.149 -4.272 1.00 46.47 291 LYS A C 1
ATOM 2355 O O . LYS A 1 291 ? 13.189 -19.382 -4.432 1.00 46.47 291 LYS A O 1
ATOM 2360 N N . ASP A 1 292 ? 15.406 -19.886 -4.514 1.00 51.03 292 ASP A N 1
ATOM 2361 C CA . ASP A 1 292 ? 15.974 -18.934 -5.443 1.00 51.03 292 ASP A CA 1
ATOM 2362 C C . ASP A 1 292 ? 15.431 -17.505 -5.355 1.00 51.03 292 ASP A C 1
ATOM 2364 O O . ASP A 1 292 ? 14.556 -17.079 -6.108 1.00 51.03 292 ASP A O 1
ATOM 2368 N N . ARG A 1 293 ? 16.059 -16.707 -4.478 1.00 56.72 293 ARG A N 1
ATOM 2369 C CA . ARG A 1 293 ? 15.913 -15.242 -4.474 1.00 56.72 293 ARG A CA 1
ATOM 2370 C C . ARG A 1 293 ? 16.141 -14.625 -5.866 1.00 56.72 293 ARG A C 1
ATOM 2372 O O . ARG A 1 293 ? 15.755 -13.472 -6.063 1.00 56.72 293 ARG A O 1
ATOM 2379 N N . SER A 1 294 ? 16.765 -15.348 -6.807 1.00 58.44 294 SER A N 1
ATOM 2380 C CA . SER A 1 294 ? 16.949 -14.899 -8.182 1.00 58.44 294 SER A CA 1
ATOM 2381 C C . SER A 1 294 ? 15.664 -14.946 -9.019 1.00 58.44 294 SER A C 1
ATOM 2383 O O . SER A 1 294 ? 15.529 -14.111 -9.919 1.00 58.44 294 SER A O 1
ATOM 2385 N N . GLN A 1 295 ? 14.714 -15.857 -8.761 1.00 66.12 295 GLN A N 1
ATOM 2386 C CA . GLN A 1 295 ? 13.466 -15.949 -9.529 1.00 66.12 295 GLN A CA 1
ATOM 2387 C C . GLN A 1 295 ? 12.377 -15.094 -8.876 1.00 66.12 295 GLN A C 1
ATOM 2389 O O . GLN A 1 295 ? 11.619 -15.530 -8.013 1.00 66.12 295 GLN A O 1
ATOM 2394 N N . LYS A 1 296 ? 12.320 -13.823 -9.285 1.00 79.50 296 LYS A N 1
ATOM 2395 C CA . LYS A 1 296 ? 11.422 -12.825 -8.686 1.00 79.50 296 LYS A CA 1
ATOM 2396 C C . LYS A 1 296 ? 10.006 -12.818 -9.290 1.00 79.50 296 LYS A C 1
ATOM 2398 O O . LYS A 1 296 ? 9.106 -12.293 -8.637 1.00 79.50 296 LYS A O 1
ATOM 2403 N N . TYR A 1 297 ? 9.809 -13.379 -10.488 1.00 90.81 297 TYR A N 1
ATOM 2404 C CA . TYR A 1 297 ? 8.544 -13.319 -11.233 1.00 90.81 297 TYR A CA 1
ATOM 2405 C C . TYR A 1 297 ? 8.174 -14.669 -11.887 1.00 90.81 297 TYR A C 1
ATOM 2407 O O . TYR A 1 297 ? 9.049 -15.421 -12.304 1.00 90.81 297 TYR A O 1
ATOM 2415 N N . TYR A 1 298 ? 6.880 -14.962 -11.970 1.00 94.31 298 TYR A N 1
ATOM 2416 C CA . TYR A 1 298 ? 6.214 -16.132 -12.551 1.00 94.31 298 TYR A CA 1
ATOM 2417 C C . TYR A 1 298 ? 5.181 -15.729 -13.611 1.00 94.31 298 TYR A C 1
ATOM 2419 O O . TYR A 1 298 ? 4.982 -16.485 -14.556 1.00 94.31 298 TYR A O 1
ATOM 2427 N N . TYR A 1 299 ? 4.503 -14.585 -13.452 1.00 96.06 299 TYR A N 1
ATOM 2428 C CA . TYR A 1 299 ? 3.516 -14.073 -14.421 1.00 96.06 299 TYR A CA 1
ATOM 2429 C C . TYR A 1 299 ? 4.077 -12.916 -15.244 1.00 96.06 299 TYR A C 1
ATOM 2431 O O . TYR A 1 299 ? 3.693 -12.727 -16.394 1.00 96.06 299 TYR A O 1
ATOM 2439 N N . LEU A 1 300 ? 5.005 -12.159 -14.664 1.00 96.00 300 LEU A N 1
ATOM 2440 C CA . LEU A 1 300 ? 5.744 -11.092 -15.329 1.00 96.00 300 LEU A CA 1
ATOM 2441 C C . LEU A 1 300 ? 7.157 -11.556 -15.705 1.00 96.00 300 LEU A C 1
ATOM 2443 O O . LEU A 1 300 ? 7.656 -12.558 -15.197 1.00 96.00 300 LEU A O 1
ATOM 2447 N N . GLY A 1 301 ? 7.817 -10.807 -16.576 1.00 95.69 301 GLY A N 1
ATOM 2448 C CA . GLY A 1 301 ? 9.213 -10.981 -16.942 1.00 95.69 301 GLY A CA 1
ATOM 2449 C C . GLY A 1 301 ? 10.128 -9.896 -16.376 1.00 95.69 301 GLY A C 1
ATOM 2450 O O . GLY A 1 301 ? 9.715 -8.936 -15.710 1.00 95.69 301 GLY A O 1
ATOM 2451 N N . THR A 1 302 ? 11.416 -10.070 -16.643 1.00 95.69 302 THR A N 1
ATOM 2452 C CA . THR A 1 302 ? 12.470 -9.085 -16.389 1.00 95.69 302 THR A CA 1
ATOM 2453 C C . THR A 1 302 ? 13.260 -8.865 -17.668 1.00 95.69 302 THR A C 1
ATOM 2455 O O . THR A 1 302 ? 13.612 -9.821 -18.346 1.00 95.69 302 THR A O 1
ATOM 2458 N N . VAL A 1 303 ? 13.561 -7.607 -17.966 1.00 95.94 303 VAL A N 1
ATOM 2459 C CA . VAL A 1 303 ? 14.361 -7.195 -19.120 1.00 95.94 303 VAL A CA 1
ATOM 2460 C C . VAL A 1 303 ? 15.625 -6.531 -18.590 1.00 95.94 303 VAL A C 1
ATOM 2462 O O . VAL A 1 303 ? 15.539 -5.630 -17.756 1.00 95.94 303 VAL A O 1
ATOM 2465 N N . SER A 1 304 ? 16.803 -6.979 -19.012 1.00 96.12 304 SER A N 1
ATOM 2466 C CA . SER A 1 304 ? 18.073 -6.384 -18.591 1.00 96.12 304 SER A CA 1
ATOM 2467 C C . SER A 1 304 ? 19.092 -6.317 -19.721 1.00 96.12 304 SER A C 1
ATOM 2469 O O . SER A 1 304 ? 19.069 -7.119 -20.656 1.00 96.12 304 SER A O 1
ATOM 2471 N N . GLY A 1 305 ? 19.982 -5.336 -19.635 1.00 95.62 305 GLY A N 1
ATOM 2472 C CA . GLY A 1 305 ? 20.918 -5.038 -20.705 1.00 95.62 305 GLY A CA 1
ATOM 2473 C C . GLY A 1 305 ? 21.804 -3.839 -20.402 1.00 95.62 305 GLY A C 1
ATOM 2474 O O . GLY A 1 305 ? 21.915 -3.411 -19.250 1.00 95.62 305 GLY A O 1
ATOM 2475 N N . THR A 1 306 ? 22.397 -3.294 -21.457 1.00 95.06 306 THR A N 1
ATOM 2476 C CA . THR A 1 306 ? 23.307 -2.150 -21.425 1.00 95.06 306 THR A CA 1
ATOM 2477 C C . THR A 1 306 ? 22.901 -1.133 -22.486 1.00 95.06 306 THR A C 1
ATOM 2479 O O . THR A 1 306 ? 22.663 -1.496 -23.639 1.00 95.06 306 THR A O 1
ATOM 2482 N N . ILE A 1 307 ? 22.837 0.138 -22.092 1.00 95.06 307 ILE A N 1
ATOM 2483 C CA . ILE A 1 307 ? 22.717 1.273 -23.010 1.00 95.06 307 ILE A CA 1
ATOM 2484 C C . ILE A 1 307 ? 24.123 1.805 -23.271 1.00 95.06 307 ILE A C 1
ATOM 2486 O O . ILE A 1 307 ? 24.823 2.140 -22.318 1.00 95.06 307 ILE A O 1
ATOM 2490 N N . HIS A 1 308 ? 24.522 1.898 -24.534 1.00 95.62 308 HIS A N 1
ATOM 2491 C CA . HIS A 1 308 ? 25.785 2.507 -24.931 1.00 95.62 308 HIS A CA 1
ATOM 2492 C C . HIS A 1 308 ? 25.562 3.966 -25.338 1.00 95.62 308 HIS A C 1
ATOM 2494 O O . HIS A 1 308 ? 24.771 4.253 -26.237 1.00 95.62 308 HIS A O 1
ATOM 2500 N N . LEU A 1 309 ? 26.247 4.891 -24.671 1.00 95.31 309 LEU A N 1
ATOM 2501 C CA . LEU A 1 309 ? 26.218 6.325 -24.963 1.00 95.31 309 LEU A CA 1
ATOM 2502 C C . LEU A 1 309 ? 27.429 6.728 -25.827 1.00 95.31 309 LEU A C 1
ATOM 2504 O O . LEU A 1 309 ? 28.482 6.097 -25.752 1.00 95.31 309 LEU A O 1
ATOM 2508 N N . PRO A 1 310 ? 27.350 7.810 -26.623 1.00 95.81 310 PRO A N 1
ATOM 2509 C CA . PRO A 1 310 ? 28.474 8.274 -27.441 1.00 95.81 310 PRO A CA 1
ATOM 2510 C C . PRO A 1 310 ? 29.645 8.762 -26.577 1.00 95.81 310 PRO A C 1
ATOM 2512 O O . PRO A 1 310 ? 30.809 8.681 -26.978 1.00 95.81 310 PRO A O 1
ATOM 2515 N N . GLU A 1 311 ? 29.355 9.225 -25.363 1.00 93.38 311 GLU A N 1
ATOM 2516 C CA . GLU A 1 311 ? 30.317 9.643 -24.352 1.00 93.38 311 GLU A CA 1
ATOM 2517 C C . GLU A 1 311 ? 29.760 9.415 -22.944 1.00 93.38 311 GLU A C 1
ATOM 2519 O O . GLU A 1 311 ? 28.576 9.130 -22.777 1.00 93.38 311 GLU A O 1
ATOM 2524 N N . ALA A 1 312 ? 30.631 9.474 -21.935 1.00 90.38 312 ALA A N 1
ATOM 2525 C CA . ALA A 1 312 ? 30.193 9.345 -20.551 1.00 90.38 312 ALA A CA 1
ATOM 2526 C C . ALA A 1 312 ? 29.386 10.597 -20.159 1.00 90.38 312 ALA A C 1
ATOM 2528 O O . ALA A 1 312 ? 29.794 11.703 -20.524 1.00 90.38 312 ALA A O 1
ATOM 2529 N N . PRO A 1 313 ? 28.267 10.452 -19.432 1.00 88.25 313 PRO A N 1
ATOM 2530 C CA . PRO A 1 313 ? 27.432 11.589 -19.082 1.00 88.25 313 PRO A CA 1
ATOM 2531 C C . PRO A 1 313 ? 28.151 12.534 -18.112 1.00 88.25 313 PRO A C 1
ATOM 2533 O O . PRO A 1 313 ? 28.844 12.100 -17.187 1.00 88.25 313 PRO A O 1
ATOM 2536 N N . GLY A 1 314 ? 27.982 13.837 -18.337 1.00 83.75 314 GLY A N 1
ATOM 2537 C CA . GLY A 1 314 ? 28.484 14.886 -17.456 1.00 83.75 314 GLY A CA 1
ATOM 2538 C C . GLY A 1 314 ? 27.550 15.160 -16.267 1.00 83.75 314 GLY A C 1
ATOM 2539 O O . GLY A 1 314 ? 26.461 14.594 -16.166 1.00 83.75 314 GLY A O 1
ATOM 2540 N N . PRO A 1 315 ? 27.943 16.055 -15.344 1.00 79.12 315 PRO A N 1
ATOM 2541 C CA . PRO A 1 315 ? 27.100 16.494 -14.229 1.00 79.12 315 PRO A CA 1
ATOM 2542 C C . PRO A 1 315 ? 26.062 17.562 -14.636 1.00 79.12 315 PRO A C 1
ATOM 2544 O O . PRO A 1 315 ? 25.526 18.259 -13.778 1.00 79.12 315 PRO A O 1
ATOM 2547 N N . ASP A 1 316 ? 25.794 17.717 -15.930 1.00 78.88 316 ASP A N 1
ATOM 2548 C CA . ASP A 1 316 ? 25.147 18.863 -16.583 1.00 78.88 316 ASP A CA 1
ATOM 2549 C C . ASP A 1 316 ? 23.610 18.862 -16.522 1.00 78.88 316 ASP A C 1
ATOM 2551 O O . ASP A 1 316 ? 22.957 19.613 -17.237 1.00 78.88 316 ASP A O 1
ATOM 2555 N N . GLY A 1 317 ? 23.015 18.046 -15.648 1.00 76.75 317 GLY A N 1
ATOM 2556 C CA . GLY A 1 317 ? 21.558 17.984 -15.501 1.00 76.75 317 GLY A CA 1
ATOM 2557 C C . GLY A 1 317 ? 20.841 17.191 -16.591 1.00 76.75 317 GLY A C 1
ATOM 2558 O O . GLY A 1 317 ? 19.621 17.093 -16.528 1.00 76.75 317 GLY A O 1
ATOM 2559 N N . THR A 1 318 ? 21.571 16.578 -17.523 1.00 86.81 318 THR A N 1
ATOM 2560 C CA . THR A 1 318 ? 20.990 15.816 -18.633 1.00 86.81 318 THR A CA 1
ATOM 2561 C C . THR A 1 318 ? 20.294 14.533 -18.170 1.00 86.81 318 THR A C 1
ATOM 2563 O O . THR A 1 318 ? 20.563 13.997 -17.082 1.00 86.81 318 THR A O 1
ATOM 2566 N N . HIS A 1 319 ? 19.361 14.049 -18.993 1.00 89.75 319 HIS A N 1
ATOM 2567 C CA . HIS A 1 319 ? 18.479 12.938 -18.644 1.00 89.75 319 HIS A CA 1
ATOM 2568 C C . HIS A 1 319 ? 18.648 11.765 -19.600 1.00 89.75 319 HIS A C 1
ATOM 2570 O O . HIS A 1 319 ? 18.583 11.926 -20.815 1.00 89.75 319 HIS A O 1
ATOM 2576 N N . LEU A 1 320 ? 18.749 10.556 -19.054 1.00 91.94 320 LEU A N 1
ATOM 2577 C CA . LEU A 1 320 ? 18.618 9.333 -19.840 1.00 91.94 320 LEU A CA 1
ATOM 2578 C C . LEU A 1 320 ? 17.237 8.732 -19.620 1.00 91.94 320 LEU A C 1
ATOM 2580 O O . LEU A 1 320 ? 16.849 8.435 -18.488 1.00 91.94 320 LEU A O 1
ATOM 2584 N N . CYS A 1 321 ? 16.518 8.517 -20.715 1.00 92.06 321 CYS A N 1
ATOM 2585 C CA . CYS A 1 321 ? 15.251 7.815 -20.747 1.00 92.06 321 CYS A CA 1
ATOM 2586 C C . CYS A 1 321 ? 15.381 6.504 -21.529 1.00 92.06 321 CYS A C 1
ATOM 2588 O O . CYS A 1 321 ? 15.942 6.460 -22.620 1.00 92.06 321 CYS A O 1
ATOM 2590 N N . LEU A 1 322 ? 14.826 5.429 -20.977 1.00 93.31 322 LEU A N 1
ATOM 2591 C CA . LEU A 1 322 ? 14.667 4.143 -21.646 1.00 93.31 322 LEU A CA 1
ATOM 2592 C C . LEU A 1 322 ? 13.183 3.795 -21.674 1.00 93.31 322 LEU A C 1
ATOM 2594 O O . LEU A 1 322 ? 12.537 3.715 -20.627 1.00 93.31 322 LEU A O 1
ATOM 2598 N N . TYR A 1 323 ? 12.655 3.561 -22.864 1.00 92.62 323 TYR A N 1
ATOM 2599 C CA . TYR A 1 323 ? 11.260 3.241 -23.107 1.00 92.62 323 TYR A CA 1
ATOM 2600 C C . TYR A 1 323 ? 11.139 1.804 -23.583 1.00 92.62 323 TYR A C 1
ATOM 2602 O O . TYR A 1 323 ? 11.836 1.379 -24.504 1.00 92.62 323 TYR A O 1
ATOM 2610 N N . LEU A 1 324 ? 10.213 1.073 -22.974 1.00 93.50 324 LEU A N 1
ATOM 2611 C CA . LEU A 1 324 ? 9.744 -0.198 -23.495 1.00 93.50 324 LEU A CA 1
ATOM 2612 C C . LEU A 1 324 ? 8.385 0.036 -24.152 1.00 93.50 324 LEU A C 1
ATOM 2614 O O . LEU A 1 324 ? 7.376 0.177 -23.453 1.00 93.50 324 LEU A O 1
ATOM 2618 N N . VAL A 1 325 ? 8.368 0.135 -25.479 1.00 92.75 325 VAL A N 1
ATOM 2619 C CA . VAL A 1 325 ? 7.148 0.382 -26.261 1.00 92.75 325 VAL A CA 1
ATOM 2620 C C . VAL A 1 325 ? 6.587 -0.932 -26.811 1.00 92.75 325 VAL A C 1
ATOM 2622 O O . VAL A 1 325 ? 7.356 -1.876 -27.006 1.00 92.75 325 VAL A O 1
ATOM 2625 N N . PRO A 1 326 ? 5.266 -1.039 -27.040 1.00 93.94 326 PRO A N 1
ATOM 2626 C CA . PRO A 1 326 ? 4.676 -2.192 -27.721 1.00 93.94 326 PRO A CA 1
ATOM 2627 C C . PRO A 1 326 ? 5.372 -2.484 -29.057 1.00 93.94 326 PRO A C 1
ATOM 2629 O O . PRO A 1 326 ? 5.720 -1.554 -29.785 1.00 93.94 326 PRO A O 1
ATOM 2632 N N . GLY A 1 327 ? 5.606 -3.761 -29.362 1.00 93.38 327 GLY A N 1
ATOM 2633 C CA . GLY A 1 327 ? 6.372 -4.190 -30.540 1.00 93.38 327 GLY A CA 1
ATOM 2634 C C . GLY A 1 327 ? 5.719 -3.868 -31.888 1.00 93.38 327 GLY A C 1
ATOM 2635 O O . GLY A 1 327 ? 6.400 -3.887 -32.904 1.00 93.38 327 GLY A O 1
ATOM 2636 N N . ASP A 1 328 ? 4.427 -3.548 -31.892 1.00 92.50 328 ASP A N 1
ATOM 2637 C CA . ASP A 1 328 ? 3.647 -3.070 -33.038 1.00 92.50 328 ASP A CA 1
ATOM 2638 C C . ASP A 1 328 ? 3.705 -1.541 -33.223 1.00 92.50 328 ASP A C 1
ATOM 2640 O O . ASP A 1 328 ? 3.068 -0.999 -34.125 1.00 92.50 328 ASP A O 1
ATOM 2644 N N . SER A 1 329 ? 4.478 -0.829 -32.396 1.00 89.06 329 SER A N 1
ATOM 2645 C CA . SER A 1 329 ? 4.704 0.609 -32.569 1.00 89.06 329 SER A CA 1
ATOM 2646 C C . SER A 1 329 ? 5.503 0.888 -33.842 1.00 89.06 329 SER A C 1
ATOM 2648 O O . SER A 1 329 ? 6.519 0.243 -34.102 1.00 89.06 329 SER A O 1
ATOM 2650 N N . ILE A 1 330 ? 5.089 1.911 -34.592 1.00 86.94 330 ILE A N 1
ATOM 2651 C CA . ILE A 1 330 ? 5.845 2.423 -35.739 1.00 86.94 330 ILE A CA 1
ATOM 2652 C C . ILE A 1 330 ? 7.190 2.967 -35.220 1.00 86.94 330 ILE A C 1
ATOM 2654 O O . ILE A 1 330 ? 7.170 3.830 -34.338 1.00 86.94 330 ILE A O 1
ATOM 2658 N N . PRO A 1 331 ? 8.345 2.495 -35.730 1.00 84.75 331 PRO A N 1
ATOM 2659 C CA . PRO A 1 331 ? 9.660 2.859 -35.201 1.00 84.75 331 PRO A CA 1
ATOM 2660 C C . PRO A 1 331 ? 9.924 4.364 -35.105 1.00 84.75 331 PRO A C 1
ATOM 2662 O O . PRO A 1 331 ? 10.450 4.802 -34.087 1.00 84.75 331 PRO A O 1
ATOM 2665 N N . ASP A 1 332 ? 9.506 5.147 -36.101 1.00 85.06 332 ASP A N 1
ATOM 2666 C CA . ASP A 1 332 ? 9.741 6.602 -36.148 1.00 85.06 332 ASP A CA 1
ATOM 2667 C C . ASP A 1 332 ? 8.749 7.387 -35.271 1.00 85.06 332 ASP A C 1
ATOM 2669 O O . ASP A 1 332 ? 9.033 8.470 -34.763 1.00 85.06 332 ASP A O 1
ATOM 2673 N N . ASP A 1 333 ? 7.595 6.782 -34.998 1.00 87.38 333 ASP A N 1
ATOM 2674 C CA . ASP A 1 333 ? 6.481 7.366 -34.253 1.00 87.38 333 ASP A CA 1
ATOM 2675 C C . ASP A 1 333 ? 6.327 6.758 -32.851 1.00 87.38 333 ASP A C 1
ATOM 2677 O O . ASP A 1 333 ? 5.293 6.902 -32.196 1.00 87.38 333 ASP A O 1
ATOM 2681 N N . TRP A 1 334 ? 7.374 6.100 -32.349 1.00 87.75 334 TRP A N 1
ATOM 2682 C CA . TRP A 1 334 ? 7.373 5.411 -31.056 1.00 87.75 334 TRP A CA 1
ATOM 2683 C C . TRP A 1 334 ? 6.932 6.315 -29.890 1.00 87.75 334 TRP A C 1
ATOM 2685 O O . TRP A 1 334 ? 6.315 5.845 -28.934 1.00 87.75 334 TRP A O 1
ATOM 2695 N N . HIS A 1 335 ? 7.215 7.618 -29.981 1.00 87.44 335 HIS A N 1
ATOM 2696 C CA . HIS A 1 335 ? 6.862 8.632 -28.986 1.00 87.44 335 HIS A CA 1
ATOM 2697 C C . HIS A 1 335 ? 5.343 8.883 -28.910 1.00 87.44 335 HIS A C 1
ATOM 2699 O O . HIS A 1 335 ? 4.843 9.370 -27.896 1.00 87.44 335 HIS A O 1
ATOM 2705 N N . LYS A 1 336 ? 4.574 8.504 -29.939 1.00 86.94 336 LYS A N 1
ATOM 2706 C CA . LYS A 1 336 ? 3.103 8.550 -29.927 1.00 86.94 336 LYS A CA 1
ATOM 2707 C C . LYS A 1 336 ? 2.510 7.379 -29.133 1.00 86.94 336 LYS A C 1
ATOM 2709 O O . LYS A 1 336 ? 1.460 7.535 -28.500 1.00 86.94 336 LYS A O 1
ATOM 2714 N N . SER A 1 337 ? 3.197 6.235 -29.073 1.00 85.94 337 SER A N 1
ATOM 2715 C CA . SER A 1 337 ? 2.763 5.071 -28.290 1.00 85.94 337 SER A CA 1
ATOM 2716 C C . SER A 1 337 ? 2.806 5.341 -26.782 1.00 85.94 337 SER A C 1
ATOM 2718 O O . SER A 1 337 ? 3.560 6.175 -26.278 1.00 85.94 337 SER A O 1
ATOM 2720 N N . VAL A 1 338 ? 1.958 4.667 -26.001 1.00 83.31 338 VAL A N 1
ATOM 2721 C CA . VAL A 1 338 ? 2.099 4.656 -24.534 1.00 83.31 338 VAL A CA 1
ATOM 2722 C C . VAL A 1 338 ? 3.166 3.618 -24.184 1.00 83.31 338 VAL A C 1
ATOM 2724 O O . VAL A 1 338 ? 2.942 2.433 -24.439 1.00 83.31 338 VAL A O 1
ATOM 2727 N N . PRO A 1 339 ? 4.327 4.013 -23.627 1.00 84.00 339 PRO A N 1
ATOM 2728 C CA . PRO A 1 339 ? 5.320 3.036 -23.217 1.00 84.00 339 PRO A CA 1
ATOM 2729 C C . PRO A 1 339 ? 4.745 2.178 -22.088 1.00 84.00 339 PRO A C 1
ATOM 2731 O O . PRO A 1 339 ? 4.148 2.690 -21.140 1.00 84.00 339 PRO A O 1
ATOM 2734 N N . VAL A 1 340 ? 4.958 0.867 -22.165 1.00 87.19 340 VAL A N 1
ATOM 2735 C CA . VAL A 1 340 ? 4.550 -0.061 -21.101 1.00 87.19 340 VAL A CA 1
ATOM 2736 C C . VAL A 1 340 ? 5.441 0.129 -19.874 1.00 87.19 340 VAL A C 1
ATOM 2738 O O . VAL A 1 340 ? 4.986 -0.024 -18.739 1.00 87.19 340 VAL A O 1
ATOM 2741 N N . HIS A 1 341 ? 6.705 0.501 -20.103 1.00 87.25 341 HIS A N 1
ATOM 2742 C CA . HIS A 1 341 ? 7.664 0.845 -19.060 1.00 87.25 341 HIS A CA 1
ATOM 2743 C C . HIS A 1 341 ? 8.531 2.033 -19.465 1.00 87.25 341 HIS A C 1
ATOM 2745 O O . HIS A 1 341 ? 8.904 2.178 -20.629 1.00 87.25 341 HIS A O 1
ATOM 2751 N N . ARG A 1 342 ? 8.913 2.827 -18.465 1.00 86.88 342 ARG A N 1
ATOM 2752 C CA . ARG A 1 342 ? 9.886 3.911 -18.581 1.00 86.88 342 ARG A CA 1
ATOM 2753 C C . ARG A 1 342 ? 10.938 3.757 -17.484 1.00 86.88 342 ARG A C 1
ATOM 2755 O O . ARG A 1 342 ? 10.616 3.437 -16.334 1.00 86.88 342 ARG A O 1
ATOM 2762 N N . VAL A 1 343 ? 12.192 3.972 -17.849 1.00 88.44 343 VAL A N 1
ATOM 2763 C CA . VAL A 1 343 ? 13.305 4.209 -16.930 1.00 88.44 343 VAL A CA 1
ATOM 2764 C C . VAL A 1 343 ? 13.767 5.632 -17.178 1.00 88.44 343 VAL A C 1
ATOM 2766 O O . VAL A 1 343 ? 13.971 5.993 -18.332 1.00 88.44 343 VAL A O 1
ATOM 2769 N N . THR A 1 344 ? 13.917 6.436 -16.133 1.00 87.75 344 THR A N 1
ATOM 2770 C CA . THR A 1 344 ? 14.446 7.798 -16.273 1.00 87.75 344 THR A CA 1
ATOM 2771 C C . THR A 1 344 ? 15.414 8.091 -15.155 1.00 87.75 344 THR A C 1
ATOM 2773 O O . THR A 1 344 ? 15.089 7.873 -13.989 1.00 87.75 344 THR A O 1
ATOM 2776 N N . GLU A 1 345 ? 16.587 8.596 -15.521 1.00 87.69 345 GLU A N 1
ATOM 2777 C CA . GLU A 1 345 ? 17.631 8.954 -14.576 1.00 87.69 345 GLU A CA 1
ATOM 2778 C C . GLU A 1 345 ? 18.213 10.332 -14.885 1.00 87.69 345 GLU A C 1
ATOM 2780 O O . GLU A 1 345 ? 18.352 10.714 -16.047 1.00 87.69 345 GLU A O 1
ATOM 2785 N N . TYR A 1 346 ? 18.555 11.055 -13.818 1.00 87.62 346 TYR A N 1
ATOM 2786 C CA . TYR A 1 346 ? 19.144 12.387 -13.871 1.00 87.62 346 TYR A CA 1
ATOM 2787 C C . TYR A 1 346 ? 20.620 12.289 -13.516 1.00 87.62 346 TYR A C 1
ATOM 2789 O O . TYR A 1 346 ? 20.962 11.889 -12.399 1.00 87.62 346 TYR A O 1
ATOM 2797 N N . PHE A 1 347 ? 21.499 12.712 -14.416 1.00 83.62 347 PHE A N 1
ATOM 2798 C CA . PHE A 1 347 ? 22.933 12.526 -14.212 1.00 83.62 347 PHE A CA 1
ATOM 2799 C C . PHE A 1 347 ? 23.558 13.483 -13.187 1.00 83.62 347 PHE A C 1
ATOM 2801 O O . PHE A 1 347 ? 24.575 13.151 -12.573 1.00 83.62 347 PHE A O 1
ATOM 2808 N N . TRP A 1 348 ? 22.907 14.610 -12.879 1.00 79.31 348 TRP A N 1
ATOM 2809 C CA . TRP A 1 348 ? 23.411 15.555 -11.875 1.00 79.31 348 TRP A CA 1
ATOM 2810 C C . TRP A 1 348 ? 23.510 14.960 -10.464 1.00 79.31 348 TRP A C 1
ATOM 2812 O O . TRP A 1 348 ? 24.382 15.360 -9.702 1.00 79.31 348 TRP A O 1
ATOM 2822 N N . LYS A 1 349 ? 22.665 13.989 -10.087 1.00 70.00 349 LYS A N 1
ATOM 2823 C CA . LYS A 1 349 ? 22.647 13.436 -8.716 1.00 70.00 349 LYS A CA 1
ATOM 2824 C C . LYS A 1 349 ? 23.969 12.776 -8.316 1.00 70.00 349 LYS A C 1
ATOM 2826 O O . LYS A 1 349 ? 24.263 12.644 -7.133 1.00 70.00 349 LYS A O 1
ATOM 2831 N N . TYR A 1 350 ? 24.772 12.372 -9.294 1.00 70.00 350 TYR A N 1
ATOM 2832 C CA . TYR A 1 350 ? 25.985 11.592 -9.070 1.00 70.00 350 TYR A CA 1
ATOM 2833 C C . TYR A 1 350 ? 27.225 12.457 -8.858 1.00 70.00 350 TYR A C 1
ATOM 2835 O O . TYR A 1 350 ? 28.176 11.992 -8.230 1.00 70.00 350 TYR A O 1
ATOM 2843 N N . SER A 1 351 ? 27.188 13.732 -9.264 1.00 64.25 351 SER A N 1
ATOM 2844 C CA . SER A 1 351 ? 28.238 14.694 -8.906 1.00 64.25 351 SER A CA 1
ATOM 2845 C C . SER A 1 351 ? 28.310 14.919 -7.391 1.00 64.25 351 SER A C 1
ATOM 2847 O O . SER A 1 351 ? 29.388 15.138 -6.850 1.00 64.25 351 SER A O 1
ATOM 2849 N N . PHE A 1 352 ? 27.184 14.767 -6.686 1.00 57.91 352 PHE A N 1
ATOM 2850 C CA . PHE A 1 352 ? 27.089 14.936 -5.234 1.00 57.91 352 PHE A CA 1
ATOM 2851 C C . PHE A 1 352 ? 27.617 13.747 -4.419 1.00 57.91 352 PHE A C 1
ATOM 2853 O O . PHE A 1 352 ? 27.853 13.887 -3.219 1.00 57.91 352 PHE A O 1
ATOM 2860 N N . HIS A 1 353 ? 27.807 12.577 -5.034 1.00 63.09 353 HIS A N 1
ATOM 2861 C CA . HIS A 1 353 ? 28.118 11.337 -4.315 1.00 63.09 353 HIS A CA 1
ATOM 2862 C C . HIS A 1 353 ? 29.532 10.794 -4.569 1.00 63.09 353 HIS A C 1
ATOM 2864 O O . HIS A 1 353 ? 29.786 9.640 -4.224 1.00 63.09 353 HIS A O 1
ATOM 2870 N N . ASN A 1 354 ? 30.445 11.574 -5.173 1.00 63.53 354 ASN A N 1
ATOM 2871 C CA . ASN A 1 354 ? 31.794 11.119 -5.570 1.00 63.53 354 ASN A CA 1
ATOM 2872 C C . ASN A 1 354 ? 31.779 9.740 -6.267 1.00 63.53 354 ASN A C 1
ATOM 2874 O O . ASN A 1 354 ? 32.697 8.935 -6.121 1.00 63.53 354 ASN A O 1
ATOM 2878 N N . THR A 1 355 ? 30.694 9.426 -6.977 1.00 65.38 355 THR A N 1
ATOM 2879 C CA . THR A 1 355 ? 30.537 8.137 -7.643 1.00 65.38 355 THR A CA 1
ATOM 2880 C C . THR A 1 355 ? 31.100 8.294 -9.045 1.00 65.38 355 THR A C 1
ATOM 2882 O O . THR A 1 355 ? 30.544 9.038 -9.849 1.00 65.38 355 THR A O 1
ATOM 2885 N N . GLU A 1 356 ? 32.220 7.631 -9.334 1.00 64.12 356 GLU A N 1
ATOM 2886 C CA . GLU A 1 356 ? 32.739 7.559 -10.700 1.00 64.12 356 GLU A CA 1
ATOM 2887 C C . GLU A 1 356 ? 31.696 6.891 -11.605 1.00 64.12 356 GLU A C 1
ATOM 2889 O O . GLU A 1 356 ? 31.171 5.819 -11.287 1.00 64.12 356 GLU A O 1
ATOM 2894 N N . TRP A 1 357 ? 31.392 7.527 -12.737 1.00 68.69 357 TRP A N 1
ATOM 2895 C CA . TRP A 1 357 ? 30.511 6.943 -13.742 1.00 68.69 357 TRP A CA 1
ATOM 2896 C C . TRP A 1 357 ? 31.112 5.636 -14.277 1.00 68.69 357 TRP A C 1
ATOM 2898 O O . TRP A 1 357 ? 32.311 5.595 -14.561 1.00 68.69 357 TRP A O 1
ATOM 2908 N N . PRO A 1 358 ? 30.304 4.577 -14.491 1.00 67.06 358 PRO A N 1
ATOM 2909 C CA . PRO A 1 358 ? 30.783 3.313 -15.056 1.00 67.06 358 PRO A CA 1
ATOM 2910 C C . PRO A 1 358 ? 31.325 3.435 -16.492 1.00 67.06 358 PRO A C 1
ATOM 2912 O O . PRO A 1 358 ? 31.849 2.461 -17.027 1.00 67.06 358 PRO A O 1
ATOM 2915 N N . GLY A 1 359 ? 31.233 4.619 -17.106 1.00 85.12 359 GLY A N 1
ATOM 2916 C CA . GLY A 1 359 ? 31.689 4.913 -18.457 1.00 85.12 359 GLY A CA 1
ATOM 2917 C C . GLY A 1 359 ? 30.513 5.206 -19.381 1.00 85.12 359 GLY A C 1
ATOM 2918 O O . GLY A 1 359 ? 29.509 5.778 -18.961 1.00 85.12 359 GLY A O 1
ATOM 2919 N N . LYS A 1 360 ? 30.660 4.820 -20.650 1.00 92.62 360 LYS A N 1
ATOM 2920 C CA . LYS A 1 360 ? 29.634 4.983 -21.693 1.00 92.62 360 LYS A CA 1
ATOM 2921 C C . LYS A 1 360 ? 28.539 3.915 -21.636 1.00 92.62 360 LYS A C 1
ATOM 2923 O O . LYS A 1 360 ? 27.474 4.099 -22.211 1.00 92.62 360 LYS A O 1
ATOM 2928 N N . ASP A 1 361 ? 28.817 2.809 -20.952 1.00 92.69 361 ASP A N 1
ATOM 2929 C CA . ASP A 1 361 ? 27.949 1.642 -20.859 1.00 92.69 361 ASP A CA 1
ATOM 2930 C C . ASP A 1 361 ? 27.134 1.695 -19.567 1.00 92.69 361 ASP A C 1
ATOM 2932 O O . ASP A 1 361 ? 27.655 1.487 -18.468 1.00 92.69 361 ASP A O 1
ATOM 2936 N N . ILE A 1 362 ? 25.840 1.973 -19.699 1.00 91.19 362 ILE A N 1
ATOM 2937 C CA . ILE A 1 362 ? 24.919 2.124 -18.576 1.00 91.19 362 ILE A CA 1
ATOM 2938 C C . ILE A 1 362 ? 24.069 0.854 -18.450 1.00 91.19 362 ILE A C 1
ATOM 2940 O O . ILE A 1 362 ? 23.165 0.636 -19.266 1.00 91.19 362 ILE A O 1
ATOM 2944 N N . PRO A 1 363 ? 24.321 -0.014 -17.452 1.00 93.31 363 PRO A N 1
ATOM 2945 C CA . PRO A 1 363 ? 23.511 -1.204 -17.265 1.00 93.31 363 PRO A CA 1
ATOM 2946 C C . PRO A 1 363 ? 22.119 -0.829 -16.753 1.00 93.31 363 PRO A C 1
ATOM 2948 O O . PRO A 1 363 ? 21.955 0.037 -15.888 1.00 93.31 363 PRO A O 1
ATOM 2951 N N . PHE A 1 364 ? 21.103 -1.540 -17.231 1.00 93.81 364 PHE A N 1
ATOM 2952 C CA . PHE A 1 364 ? 19.720 -1.347 -16.812 1.00 93.81 364 PHE A CA 1
ATOM 2953 C C . PHE A 1 364 ? 19.019 -2.670 -16.493 1.00 93.81 364 PHE A C 1
ATOM 2955 O O . PHE A 1 364 ? 19.411 -3.757 -16.927 1.00 93.81 364 PHE A O 1
ATOM 2962 N N . ARG A 1 365 ? 17.940 -2.569 -15.718 1.00 94.50 365 ARG A N 1
ATOM 2963 C CA . ARG A 1 365 ? 17.020 -3.663 -15.418 1.00 94.50 365 ARG A CA 1
ATOM 2964 C C . ARG A 1 365 ? 15.602 -3.119 -15.259 1.00 94.50 365 ARG A C 1
ATOM 2966 O O . ARG A 1 365 ? 15.345 -2.304 -14.380 1.00 94.50 365 ARG A O 1
ATOM 2973 N N . ILE A 1 366 ? 14.671 -3.613 -16.066 1.00 94.38 366 ILE A N 1
ATOM 2974 C CA . ILE A 1 366 ? 13.234 -3.347 -15.961 1.00 94.38 366 ILE A CA 1
ATOM 2975 C C . ILE A 1 366 ? 12.565 -4.601 -15.407 1.00 94.38 366 ILE A C 1
ATOM 2977 O O . ILE A 1 366 ? 12.675 -5.689 -15.972 1.00 94.38 366 ILE A O 1
ATOM 2981 N N . GLN A 1 367 ? 11.884 -4.464 -14.276 1.00 93.69 367 GLN A N 1
ATOM 2982 C CA . GLN A 1 367 ? 11.235 -5.567 -13.578 1.00 93.69 367 GLN A CA 1
ATOM 2983 C C . GLN A 1 367 ? 9.712 -5.449 -13.629 1.00 93.69 367 GLN A C 1
ATOM 2985 O O . GLN A 1 367 ? 9.160 -4.354 -13.511 1.00 93.69 367 GLN A O 1
ATOM 2990 N N . GLY A 1 368 ? 9.030 -6.594 -13.687 1.00 93.69 368 GLY A N 1
ATOM 2991 C CA . GLY A 1 368 ? 7.569 -6.636 -13.703 1.00 93.69 368 GLY A CA 1
ATOM 2992 C C . GLY A 1 368 ? 6.990 -6.308 -15.079 1.00 93.69 368 GLY A C 1
ATOM 2993 O O . GLY A 1 368 ? 5.967 -5.622 -15.168 1.00 93.69 368 GLY A O 1
ATOM 2994 N N . VAL A 1 369 ? 7.682 -6.761 -16.129 1.00 95.19 369 VAL A N 1
ATOM 2995 C CA . VAL A 1 369 ? 7.285 -6.578 -17.526 1.00 95.19 369 VAL A CA 1
ATOM 2996 C C . VAL A 1 369 ? 6.191 -7.571 -17.872 1.00 95.19 369 VAL A C 1
ATOM 2998 O O . VAL A 1 369 ? 6.318 -8.756 -17.585 1.00 95.19 369 VAL A O 1
ATOM 3001 N N . THR A 1 370 ? 5.083 -7.104 -18.432 1.00 95.75 370 THR A N 1
ATOM 3002 C CA . THR A 1 370 ? 4.017 -8.007 -18.883 1.00 95.75 370 THR A CA 1
ATOM 3003 C C . THR A 1 370 ? 4.519 -8.883 -20.035 1.00 95.75 370 THR A C 1
ATOM 3005 O O . THR A 1 370 ? 5.379 -8.436 -20.788 1.00 95.75 370 THR A O 1
ATOM 3008 N N . PRO A 1 371 ? 4.028 -10.121 -20.196 1.00 97.38 371 PRO A N 1
ATOM 3009 C CA . PRO A 1 371 ? 4.362 -10.912 -21.372 1.00 97.38 371 PRO A CA 1
ATOM 3010 C C . PRO A 1 371 ? 3.885 -10.231 -22.659 1.00 97.38 371 PRO A C 1
ATOM 3012 O O . PRO A 1 371 ? 2.777 -9.696 -22.702 1.00 97.38 371 PRO A O 1
ATOM 3015 N N . GLY A 1 372 ? 4.710 -10.265 -23.698 1.00 97.06 372 GLY A N 1
ATOM 3016 C CA . GLY A 1 372 ? 4.430 -9.602 -24.966 1.00 97.06 372 GLY A CA 1
ATOM 3017 C C . GLY A 1 372 ? 5.690 -9.324 -25.773 1.00 97.06 372 GLY A C 1
ATOM 3018 O O . GLY A 1 372 ? 6.803 -9.651 -25.356 1.00 97.06 372 GLY A O 1
ATOM 3019 N N . THR A 1 373 ? 5.502 -8.710 -26.933 1.00 97.25 373 THR A N 1
ATOM 3020 C CA . THR A 1 373 ? 6.592 -8.246 -27.790 1.00 97.25 373 THR A CA 1
ATOM 3021 C C . THR A 1 373 ? 6.747 -6.742 -27.629 1.00 97.25 373 THR A C 1
ATOM 3023 O O . THR A 1 373 ? 5.759 -6.007 -27.600 1.00 97.25 373 THR A O 1
ATOM 3026 N N . TYR A 1 374 ? 7.990 -6.293 -27.510 1.00 96.44 374 TYR A N 1
ATOM 3027 C CA . TYR A 1 374 ? 8.342 -4.916 -27.211 1.00 96.44 374 TYR A CA 1
ATOM 3028 C C . TYR A 1 374 ? 9.509 -4.450 -28.060 1.00 96.44 374 TYR A C 1
ATOM 3030 O O . TYR A 1 374 ? 10.355 -5.247 -28.452 1.00 96.44 374 TYR A O 1
ATOM 3038 N N . THR A 1 375 ? 9.592 -3.144 -28.240 1.00 95.00 375 THR A N 1
ATOM 3039 C CA . THR A 1 375 ? 10.736 -2.466 -28.832 1.00 95.00 375 THR A CA 1
ATOM 3040 C C . THR A 1 375 ? 11.374 -1.585 -27.760 1.00 95.00 375 THR A C 1
ATOM 3042 O O . THR A 1 375 ? 10.680 -0.907 -26.996 1.00 95.00 375 THR A O 1
ATOM 3045 N N . LEU A 1 376 ? 12.701 -1.643 -27.644 1.00 94.94 376 LEU A N 1
ATOM 3046 C CA . LEU A 1 376 ? 13.449 -0.891 -26.637 1.00 94.94 376 LEU A CA 1
ATOM 3047 C C . LEU A 1 376 ? 14.053 0.374 -27.253 1.00 94.94 376 LEU A C 1
ATOM 3049 O O . LEU A 1 376 ? 14.912 0.275 -28.125 1.00 94.94 376 LEU A O 1
ATOM 3053 N N . LYS A 1 377 ? 13.642 1.551 -26.776 1.00 94.69 377 LYS A N 1
ATOM 3054 C CA . LYS A 1 377 ? 14.139 2.846 -27.259 1.00 94.69 377 LYS A CA 1
ATOM 3055 C C . LYS A 1 377 ? 14.872 3.587 -26.147 1.00 94.69 377 LYS A C 1
ATOM 3057 O O . LYS A 1 377 ? 14.305 3.798 -25.078 1.00 94.69 377 LYS A O 1
ATOM 3062 N N . ALA A 1 378 ? 16.107 4.003 -26.398 1.00 94.94 378 ALA A N 1
ATOM 3063 C CA . ALA A 1 378 ? 16.851 4.886 -25.505 1.00 94.94 378 ALA A CA 1
ATOM 3064 C C . ALA A 1 378 ? 16.892 6.305 -26.081 1.00 94.94 378 ALA A C 1
ATOM 3066 O O . ALA A 1 378 ? 17.055 6.475 -27.288 1.00 94.94 378 ALA A O 1
ATOM 3067 N N . VAL A 1 379 ? 16.753 7.301 -25.207 1.00 94.38 379 VAL A N 1
ATOM 3068 C CA . VAL A 1 379 ? 16.889 8.726 -25.520 1.00 94.38 379 VAL A CA 1
ATOM 3069 C C . VAL A 1 379 ? 17.725 9.384 -24.434 1.00 94.38 379 VAL A C 1
ATOM 3071 O O . VAL A 1 379 ? 17.404 9.275 -23.252 1.00 94.38 379 VAL A O 1
ATOM 3074 N N . TRP A 1 380 ? 18.788 10.070 -24.829 1.00 94.50 380 TRP A N 1
ATOM 3075 C CA . TRP A 1 380 ? 19.559 10.949 -23.964 1.00 94.50 380 TRP A CA 1
ATOM 3076 C C . TRP A 1 380 ? 19.217 12.402 -24.308 1.00 94.50 380 TRP A C 1
ATOM 3078 O O . TRP A 1 380 ? 19.695 12.935 -25.310 1.00 94.50 380 TRP A O 1
ATOM 3088 N N . ASP A 1 381 ? 18.379 13.008 -23.464 1.00 93.00 381 ASP A N 1
ATOM 3089 C CA . ASP A 1 381 ? 18.016 14.428 -23.506 1.00 93.00 381 ASP A CA 1
ATOM 3090 C C . ASP A 1 381 ? 19.198 15.243 -23.001 1.00 93.00 381 ASP A C 1
ATOM 3092 O O . ASP A 1 381 ? 19.463 15.331 -21.793 1.00 93.00 381 ASP A O 1
ATOM 3096 N N . LYS A 1 382 ? 19.958 15.742 -23.970 1.00 91.88 382 LYS A N 1
ATOM 3097 C CA . LYS A 1 382 ? 21.219 16.435 -23.749 1.00 91.88 382 LYS A CA 1
ATOM 3098 C C . LYS A 1 382 ? 21.094 17.919 -24.067 1.00 91.88 382 LYS A C 1
ATOM 3100 O O . LYS A 1 382 ? 21.778 18.731 -23.448 1.00 91.88 382 LYS A O 1
ATOM 3105 N N . ALA A 1 383 ? 20.254 18.284 -25.032 1.00 89.81 383 ALA A N 1
ATOM 3106 C CA . ALA A 1 383 ? 20.064 19.671 -25.421 1.00 89.81 383 ALA A CA 1
ATOM 3107 C C . ALA A 1 383 ? 19.042 20.355 -24.505 1.00 89.81 383 ALA A C 1
ATOM 3109 O O . ALA A 1 383 ? 18.013 19.786 -24.169 1.00 89.81 383 ALA A O 1
ATOM 3110 N N . ALA A 1 384 ? 19.307 21.599 -24.107 1.00 86.19 384 ALA A N 1
ATOM 3111 C CA . ALA A 1 384 ? 18.304 22.421 -23.437 1.00 86.19 384 ALA A CA 1
ATOM 3112 C C . ALA A 1 384 ? 17.319 23.021 -24.468 1.00 86.19 384 ALA A C 1
ATOM 3114 O O . ALA A 1 384 ? 17.747 23.350 -25.577 1.00 86.19 384 ALA A O 1
ATOM 3115 N N . PRO A 1 385 ? 16.041 23.250 -24.105 1.00 86.75 385 PRO A N 1
ATOM 3116 C CA . PRO A 1 385 ? 15.435 22.990 -22.796 1.00 86.75 38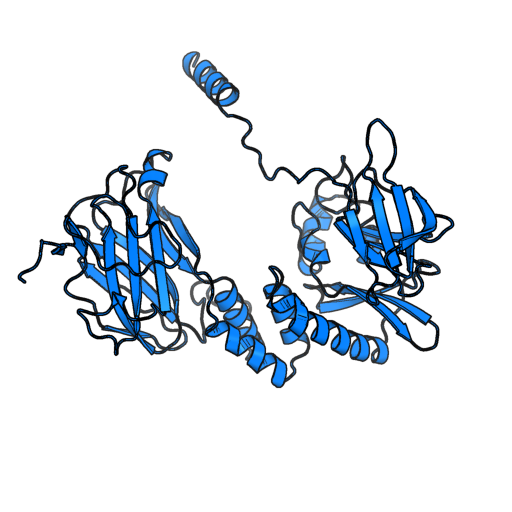5 PRO A CA 1
ATOM 3117 C C . PRO A 1 385 ? 15.117 21.504 -22.597 1.00 86.75 385 PRO A C 1
ATOM 3119 O O . PRO A 1 385 ? 14.555 20.879 -23.487 1.00 86.75 385 PRO A O 1
ATOM 3122 N N . HIS A 1 386 ? 15.425 20.950 -21.424 1.00 83.12 386 HIS A N 1
ATOM 3123 C CA . HIS A 1 386 ? 15.127 19.545 -21.137 1.00 83.12 386 HIS A CA 1
ATOM 3124 C C . HIS A 1 386 ? 13.616 19.312 -21.101 1.00 83.12 386 HIS A C 1
ATOM 3126 O O . HIS A 1 386 ? 12.892 19.942 -20.325 1.00 83.12 386 HIS A O 1
ATOM 3132 N N . THR A 1 387 ? 13.133 18.416 -21.957 1.00 71.69 387 THR A N 1
ATOM 3133 C CA . THR A 1 387 ? 11.695 18.211 -22.198 1.00 71.69 387 THR A CA 1
ATOM 3134 C C . THR A 1 387 ? 11.116 17.050 -21.389 1.00 71.69 387 THR A C 1
ATOM 3136 O O . THR A 1 387 ? 9.896 16.925 -21.265 1.00 71.69 387 THR A O 1
ATOM 3139 N N . PHE A 1 388 ? 11.967 16.227 -20.766 1.00 70.00 388 PHE A N 1
ATOM 3140 C CA . PHE A 1 388 ? 11.551 15.013 -20.051 1.00 70.00 388 PHE A CA 1
ATOM 3141 C C . PHE A 1 388 ? 11.463 15.166 -18.525 1.00 70.00 388 PHE A C 1
ATOM 3143 O O . PHE A 1 388 ? 11.415 14.156 -17.812 1.00 70.00 388 PHE A O 1
ATOM 3150 N N . ALA A 1 389 ? 11.433 16.406 -18.019 1.00 60.78 389 ALA A N 1
ATOM 3151 C CA . ALA A 1 389 ? 11.419 16.710 -16.586 1.00 60.78 389 ALA A CA 1
ATOM 3152 C C . ALA A 1 389 ? 10.163 16.209 -15.847 1.00 60.78 389 ALA A C 1
ATOM 3154 O O . ALA A 1 389 ? 10.245 15.943 -14.648 1.00 60.78 389 ALA A O 1
ATOM 3155 N N . ASP A 1 390 ? 9.045 16.021 -16.555 1.00 60.44 390 ASP A N 1
ATOM 3156 C CA . ASP A 1 390 ? 7.810 15.483 -15.987 1.00 60.44 390 ASP A CA 1
ATOM 3157 C C . ASP A 1 390 ? 7.651 13.973 -16.236 1.00 60.44 390 ASP A C 1
ATOM 3159 O O . ASP A 1 390 ? 8.021 13.422 -17.282 1.00 60.44 390 ASP A O 1
ATOM 3163 N N . ASP A 1 391 ? 7.017 13.293 -15.274 1.00 56.31 391 ASP A N 1
ATOM 3164 C CA . ASP A 1 391 ? 6.812 11.834 -15.232 1.00 56.31 391 ASP A CA 1
ATOM 3165 C C . ASP A 1 391 ? 6.110 11.251 -16.487 1.00 56.31 391 ASP A C 1
ATOM 3167 O O . ASP A 1 391 ? 6.156 10.036 -16.700 1.00 56.31 391 ASP A O 1
ATOM 3171 N N . TYR A 1 392 ? 5.517 12.080 -17.361 1.00 57.44 392 TYR A N 1
ATOM 3172 C CA . TYR A 1 392 ? 4.649 11.632 -18.460 1.00 57.44 392 TYR A CA 1
ATOM 3173 C C . TYR A 1 392 ? 4.878 12.279 -19.833 1.00 57.44 392 TYR A C 1
ATOM 3175 O O . TYR A 1 392 ? 4.205 11.875 -20.784 1.00 57.44 392 TYR A O 1
ATOM 3183 N N . ILE A 1 393 ? 5.778 13.259 -19.981 1.00 55.84 393 ILE A N 1
ATOM 3184 C CA . ILE A 1 393 ? 5.906 13.960 -21.268 1.00 55.84 393 ILE A CA 1
ATOM 3185 C C . ILE A 1 393 ? 6.651 13.083 -22.282 1.00 55.84 393 ILE A C 1
ATOM 3187 O O . ILE A 1 393 ? 7.780 12.643 -22.062 1.00 55.84 393 ILE A O 1
ATOM 3191 N N . LYS A 1 394 ? 5.958 12.819 -23.394 1.00 63.97 394 LYS A N 1
ATOM 3192 C CA . LYS A 1 394 ? 6.393 12.046 -24.560 1.00 63.97 394 LYS A CA 1
ATOM 3193 C C . LYS A 1 394 ? 6.868 12.986 -25.670 1.00 63.97 394 LYS A C 1
ATOM 3195 O O . LYS A 1 394 ? 6.322 12.978 -26.773 1.00 63.97 394 LYS A O 1
ATOM 3200 N N . ALA A 1 395 ? 7.797 13.880 -25.358 1.00 74.00 395 ALA A N 1
ATOM 3201 C CA . ALA A 1 395 ? 8.362 14.706 -26.411 1.00 74.00 395 ALA A CA 1
ATOM 3202 C C . ALA A 1 395 ? 9.227 13.810 -27.317 1.00 74.00 395 ALA A C 1
ATOM 3204 O O . ALA A 1 395 ? 9.926 12.931 -26.803 1.00 74.00 395 ALA A O 1
ATOM 3205 N N . PRO A 1 396 ? 9.167 13.967 -28.650 1.00 84.81 396 PRO A N 1
ATOM 3206 C CA . PRO A 1 396 ? 10.216 13.424 -29.499 1.00 84.81 396 PRO A CA 1
ATOM 3207 C C . PRO A 1 396 ? 11.565 14.037 -29.080 1.00 84.81 396 PRO A C 1
ATOM 3209 O O . PRO A 1 396 ? 11.582 15.166 -28.577 1.00 84.81 396 PRO A O 1
ATOM 3212 N N . PRO A 1 397 ? 12.684 13.317 -29.259 1.00 89.50 397 PRO A N 1
ATOM 3213 C CA . PRO A 1 397 ? 13.998 13.886 -28.995 1.00 89.50 397 PRO A CA 1
ATOM 3214 C C . PRO A 1 397 ? 14.205 15.123 -29.876 1.00 89.50 397 PRO A C 1
ATOM 3216 O O . PRO A 1 397 ? 13.766 15.160 -31.028 1.00 89.50 397 PRO A O 1
ATOM 3219 N N . GLN A 1 398 ? 14.843 16.151 -29.327 1.00 91.12 398 GLN A N 1
ATOM 3220 C CA . GLN A 1 398 ? 15.061 17.413 -30.030 1.00 91.12 398 GLN A CA 1
ATOM 3221 C C . GLN A 1 398 ? 16.469 17.493 -30.614 1.00 91.12 398 GLN A C 1
ATOM 3223 O O . GLN A 1 398 ? 17.339 16.667 -30.340 1.00 91.12 398 GLN A O 1
ATOM 3228 N N . GLN A 1 399 ? 16.715 18.514 -31.434 1.00 92.94 399 GLN A N 1
ATOM 3229 C CA . GLN A 1 399 ? 18.034 18.735 -32.014 1.00 92.94 399 GLN A CA 1
ATOM 3230 C C . GLN A 1 399 ? 19.114 18.785 -30.926 1.00 92.94 399 GLN A C 1
ATOM 3232 O O . GLN A 1 399 ? 19.060 19.605 -30.014 1.00 92.94 399 GLN A O 1
ATOM 3237 N N . GLY A 1 400 ? 20.143 17.951 -31.078 1.00 92.81 400 GLY A N 1
ATOM 3238 C CA . GLY A 1 400 ? 21.252 17.863 -30.131 1.00 92.81 400 GLY A CA 1
ATOM 3239 C C . GLY A 1 400 ? 21.123 16.748 -29.093 1.00 92.81 400 GLY A C 1
ATOM 3240 O O . GLY A 1 400 ? 22.147 16.409 -28.493 1.00 92.81 400 GLY A O 1
ATOM 3241 N N . ASP A 1 401 ? 19.943 16.143 -28.956 1.00 94.25 401 ASP A N 1
ATOM 3242 C CA . ASP A 1 401 ? 19.750 14.905 -28.203 1.00 94.25 401 ASP A CA 1
ATOM 3243 C C . ASP A 1 401 ? 20.360 13.712 -28.932 1.00 94.25 401 ASP A C 1
ATOM 3245 O O . ASP A 1 401 ? 20.720 13.780 -30.114 1.00 94.25 401 ASP A O 1
ATOM 3249 N N . TYR A 1 402 ? 20.457 12.599 -28.210 1.00 95.50 402 TYR A N 1
ATOM 3250 C CA . TYR A 1 402 ? 20.817 11.314 -28.785 1.00 95.50 402 TYR A CA 1
ATOM 3251 C C . TYR A 1 402 ? 19.682 10.319 -28.621 1.00 95.50 402 TYR A C 1
ATOM 3253 O O . TYR A 1 402 ? 18.996 10.303 -27.601 1.00 95.50 402 TYR A O 1
ATOM 3261 N N . GLU A 1 403 ? 19.512 9.451 -29.606 1.00 95.00 403 GLU A N 1
ATOM 3262 C CA . GLU A 1 403 ? 18.563 8.352 -29.539 1.00 95.00 403 GLU A CA 1
ATOM 3263 C C . GLU A 1 403 ? 19.149 7.053 -30.092 1.00 95.00 403 GLU A C 1
ATOM 3265 O O . GLU A 1 403 ? 20.195 7.027 -30.748 1.00 95.00 403 GLU A O 1
ATOM 3270 N N . SER A 1 404 ? 18.458 5.949 -29.824 1.00 94.62 404 SER A N 1
ATOM 3271 C CA . SER A 1 404 ? 18.755 4.667 -30.452 1.00 94.62 404 SER A CA 1
ATOM 3272 C C . SER A 1 404 ? 18.093 4.535 -31.823 1.00 94.62 404 SER A C 1
ATOM 3274 O O . SER A 1 404 ? 16.863 4.547 -31.910 1.00 94.62 404 SER A O 1
ATOM 3276 N N . THR A 1 405 ? 18.886 4.351 -32.881 1.00 83.56 405 THR A N 1
ATOM 3277 C CA . THR A 1 405 ? 18.396 4.099 -34.253 1.00 83.56 405 THR A CA 1
ATOM 3278 C C . THR A 1 405 ? 17.949 2.662 -34.462 1.00 83.56 405 THR A C 1
ATOM 3280 O O . THR A 1 405 ? 16.935 2.423 -35.108 1.00 83.56 405 THR A O 1
ATOM 3283 N N . SER A 1 406 ? 18.668 1.697 -33.882 1.00 80.88 406 SER A N 1
ATOM 3284 C CA . SER A 1 406 ? 18.223 0.307 -33.822 1.00 80.88 406 SER A CA 1
ATOM 3285 C C . SER A 1 406 ? 17.593 0.040 -32.460 1.00 80.88 406 SER A C 1
ATOM 3287 O O . SER A 1 406 ? 18.217 0.187 -31.408 1.00 80.88 406 SER A O 1
ATOM 3289 N N . ALA A 1 407 ? 16.312 -0.307 -32.482 1.00 80.25 407 ALA A N 1
ATOM 3290 C CA . ALA A 1 407 ? 15.562 -0.637 -31.290 1.00 80.25 407 ALA A CA 1
ATOM 3291 C C . ALA A 1 407 ? 15.309 -2.150 -31.316 1.00 80.25 407 ALA A C 1
ATOM 3293 O O . ALA A 1 407 ? 14.502 -2.611 -32.127 1.00 80.25 407 ALA A O 1
ATOM 3294 N N . PRO A 1 408 ? 16.034 -2.956 -30.515 1.00 89.56 408 PRO A N 1
ATOM 3295 C CA . PRO A 1 408 ? 15.874 -4.399 -30.563 1.00 89.56 408 PRO A CA 1
ATOM 3296 C C . PRO A 1 408 ? 14.434 -4.763 -30.204 1.00 89.56 408 PRO A C 1
ATOM 3298 O O . PRO A 1 408 ? 13.907 -4.329 -29.174 1.00 89.56 408 PRO A O 1
ATOM 3301 N N . THR A 1 409 ? 13.809 -5.576 -31.053 1.00 94.00 409 THR A N 1
ATOM 3302 C CA . THR A 1 409 ? 12.542 -6.215 -30.720 1.00 94.00 409 THR A CA 1
ATOM 3303 C C . THR A 1 409 ? 12.821 -7.367 -29.769 1.00 94.00 409 THR A C 1
ATOM 3305 O O . THR A 1 409 ? 13.588 -8.280 -30.075 1.00 94.00 409 THR A O 1
ATOM 3308 N N . ILE A 1 410 ? 12.189 -7.334 -28.606 1.00 96.31 410 ILE A N 1
ATOM 3309 C CA . ILE A 1 410 ? 12.303 -8.366 -27.585 1.00 96.31 410 ILE A CA 1
ATOM 3310 C C . ILE A 1 410 ? 10.943 -9.004 -27.352 1.00 96.31 410 ILE A C 1
ATOM 3312 O O . ILE A 1 410 ? 9.916 -8.331 -27.348 1.00 96.31 410 ILE A O 1
ATOM 3316 N N . THR A 1 411 ? 10.929 -10.312 -27.133 1.00 97.69 411 THR A N 1
ATOM 3317 C CA . THR A 1 411 ? 9.733 -11.025 -26.678 1.00 97.69 411 THR A CA 1
ATOM 3318 C C . THR A 1 411 ? 9.954 -11.436 -25.236 1.00 97.69 411 THR A C 1
ATOM 3320 O O . THR A 1 411 ? 10.963 -12.057 -24.923 1.00 97.69 411 THR A O 1
ATOM 3323 N N . VAL A 1 412 ? 9.024 -11.063 -24.366 1.00 97.56 412 VAL A N 1
ATOM 3324 C CA . VAL A 1 412 ? 9.042 -11.388 -22.944 1.00 97.56 412 VAL A CA 1
ATOM 3325 C C . VAL A 1 412 ? 7.944 -12.407 -22.678 1.00 97.56 412 VAL A C 1
ATOM 3327 O O . VAL A 1 412 ? 6.774 -12.156 -22.966 1.00 97.56 412 VAL A O 1
ATOM 3330 N N . ARG A 1 413 ? 8.298 -13.553 -22.105 1.00 97.31 413 ARG A N 1
ATOM 3331 C CA . ARG A 1 413 ? 7.352 -14.563 -21.618 1.00 97.31 413 ARG A CA 1
ATOM 3332 C C . ARG A 1 413 ? 7.169 -14.451 -20.105 1.00 97.31 413 ARG A C 1
ATOM 3334 O O . ARG A 1 413 ? 7.966 -13.845 -19.387 1.00 97.31 413 ARG A O 1
ATOM 3341 N N . ALA A 1 414 ? 6.095 -15.053 -19.602 1.00 96.38 414 ALA A N 1
ATOM 3342 C CA . ALA A 1 414 ? 5.821 -15.112 -18.169 1.00 96.38 414 ALA A CA 1
ATOM 3343 C C . ALA A 1 414 ? 6.967 -15.818 -17.420 1.00 96.38 414 ALA A C 1
ATOM 3345 O O . ALA A 1 414 ? 7.359 -16.928 -17.778 1.00 96.38 414 ALA A O 1
ATOM 3346 N N . GLY A 1 415 ? 7.520 -15.156 -16.401 1.00 94.38 415 GLY A N 1
ATOM 3347 C CA . GLY A 1 415 ? 8.657 -15.637 -15.615 1.00 94.38 415 GLY A CA 1
ATOM 3348 C C . GLY A 1 415 ? 10.019 -15.551 -16.311 1.00 94.38 415 GLY A C 1
ATOM 3349 O O . GLY A 1 415 ? 11.034 -15.895 -15.704 1.00 94.38 415 GLY A O 1
ATOM 3350 N N . GLU A 1 416 ? 10.080 -15.084 -17.557 1.00 95.50 416 GLU A N 1
ATOM 3351 C CA . GLU A 1 416 ? 11.323 -15.032 -18.321 1.00 95.50 416 GLU A CA 1
ATOM 3352 C C . GLU A 1 416 ? 12.228 -13.875 -17.880 1.00 95.50 416 GLU A C 1
ATOM 3354 O O . GLU A 1 416 ? 11.774 -12.783 -17.517 1.00 95.50 416 GLU A O 1
ATOM 3359 N N . LYS A 1 417 ? 13.539 -14.118 -17.942 1.00 95.56 417 LYS A N 1
ATOM 3360 C CA . LYS A 1 417 ? 14.572 -13.086 -17.868 1.00 95.56 417 LYS A CA 1
ATOM 3361 C C . LYS A 1 417 ? 15.165 -12.925 -19.263 1.00 95.56 417 LYS A C 1
ATOM 3363 O O . LYS A 1 417 ? 15.892 -13.798 -19.721 1.00 95.56 417 LYS A O 1
ATOM 3368 N N . VAL A 1 418 ? 14.847 -11.819 -19.925 1.00 96.44 418 VAL A N 1
ATOM 3369 C CA . VAL A 1 418 ? 15.485 -11.427 -21.183 1.00 96.44 418 VAL A CA 1
ATOM 3370 C C . VAL A 1 418 ? 16.707 -10.590 -20.818 1.00 96.44 418 VAL A C 1
ATOM 3372 O O . VAL A 1 418 ? 16.577 -9.517 -20.225 1.00 96.44 418 VAL A O 1
ATOM 3375 N N . GLU A 1 419 ? 17.899 -11.106 -21.092 1.00 96.00 419 GLU A N 1
ATOM 3376 C CA . GLU A 1 419 ? 19.166 -10.529 -20.631 1.00 96.00 419 GLU A CA 1
ATOM 3377 C C . GLU A 1 419 ? 20.111 -10.225 -21.795 1.00 96.00 419 GLU A C 1
ATOM 3379 O O . GLU A 1 419 ? 19.886 -10.647 -22.928 1.00 96.00 419 GLU A O 1
ATOM 3384 N N . ASN A 1 420 ? 21.194 -9.504 -21.495 1.00 95.62 420 ASN A N 1
ATOM 3385 C CA . ASN A 1 420 ? 22.252 -9.149 -22.446 1.00 95.62 420 ASN A CA 1
ATOM 3386 C C . ASN A 1 420 ? 21.773 -8.307 -23.641 1.00 95.62 420 ASN A C 1
ATOM 3388 O O . ASN A 1 420 ? 22.416 -8.303 -24.691 1.00 95.62 420 ASN A O 1
ATOM 3392 N N . ILE A 1 421 ? 20.671 -7.568 -23.479 1.00 96.00 421 ILE A N 1
ATOM 3393 C CA . ILE A 1 421 ? 20.203 -6.626 -24.497 1.00 96.00 421 ILE A CA 1
ATOM 3394 C C . ILE A 1 421 ? 21.215 -5.489 -24.614 1.00 96.00 421 ILE A C 1
ATOM 3396 O O . ILE A 1 421 ? 21.700 -4.973 -23.606 1.00 96.00 421 ILE A O 1
ATOM 3400 N N . LYS A 1 422 ? 21.519 -5.084 -25.842 1.00 95.81 422 LYS A N 1
ATOM 3401 C CA . LYS A 1 422 ? 22.359 -3.924 -26.128 1.00 95.81 422 LYS A CA 1
ATOM 3402 C C . LYS A 1 422 ? 21.555 -2.919 -26.934 1.00 95.81 422 LYS A C 1
ATOM 3404 O O . LYS A 1 422 ? 20.870 -3.304 -27.878 1.00 95.81 422 LYS A O 1
ATOM 3409 N N . THR A 1 423 ? 21.646 -1.656 -26.545 1.00 95.00 423 THR A N 1
ATOM 3410 C CA . THR A 1 423 ? 21.010 -0.541 -27.245 1.00 95.00 423 THR A CA 1
ATOM 3411 C C . THR A 1 423 ? 22.008 0.596 -27.363 1.00 95.00 423 THR A C 1
ATOM 3413 O O . THR A 1 423 ? 22.459 1.127 -26.350 1.00 95.00 423 THR A O 1
ATOM 3416 N N . ASP A 1 424 ? 22.318 0.984 -28.595 1.00 96.50 424 ASP A N 1
ATOM 3417 C CA . ASP A 1 424 ? 23.235 2.082 -28.882 1.00 96.50 424 ASP A CA 1
ATOM 3418 C C . ASP A 1 424 ? 22.447 3.389 -28.985 1.00 96.50 424 ASP A C 1
ATOM 3420 O O . ASP A 1 424 ? 21.718 3.602 -29.947 1.00 96.50 424 ASP A O 1
ATOM 3424 N N . CYS A 1 425 ? 22.576 4.269 -27.993 1.00 96.06 425 CYS A N 1
ATOM 3425 C CA . CYS A 1 425 ? 21.962 5.598 -27.958 1.00 96.06 425 CYS A CA 1
ATOM 3426 C C . CYS A 1 425 ? 22.962 6.642 -28.473 1.00 96.06 425 CYS A C 1
ATOM 3428 O O . CYS A 1 425 ? 23.387 7.535 -27.743 1.00 96.06 425 CYS A O 1
ATOM 3430 N N . THR A 1 426 ? 23.431 6.460 -29.707 1.00 96.31 426 THR A N 1
ATOM 3431 C CA . THR A 1 426 ? 24.563 7.208 -30.284 1.00 96.31 426 THR A CA 1
ATOM 3432 C C . THR A 1 426 ? 24.175 8.086 -31.467 1.00 96.31 426 THR A C 1
ATOM 3434 O O . THR A 1 426 ? 24.991 8.896 -31.917 1.00 96.31 426 THR A O 1
ATOM 3437 N N . HIS A 1 427 ? 22.941 7.976 -31.960 1.00 95.56 427 HIS A N 1
ATOM 3438 C CA . HIS A 1 427 ? 22.478 8.780 -33.079 1.00 95.56 427 HIS A CA 1
ATOM 3439 C C . HIS A 1 427 ? 22.069 10.165 -32.597 1.00 95.56 427 HIS A C 1
ATOM 3441 O O . HIS A 1 427 ? 21.095 10.311 -31.864 1.00 95.56 427 HIS A O 1
ATOM 3447 N N . LYS A 1 428 ? 22.837 11.178 -32.997 1.00 95.69 428 LYS A N 1
ATOM 3448 C CA . LYS A 1 428 ? 22.554 12.570 -32.657 1.00 95.69 428 LYS A CA 1
ATOM 3449 C C . LYS A 1 428 ? 21.439 13.110 -33.547 1.00 95.69 428 LYS A C 1
ATOM 3451 O O . LYS A 1 428 ? 21.631 13.173 -34.760 1.00 95.69 428 LYS A O 1
ATOM 3456 N N . VAL A 1 429 ? 20.353 13.584 -32.949 1.00 93.75 429 VAL A N 1
ATOM 3457 C CA . VAL A 1 429 ? 19.221 14.179 -33.669 1.00 93.75 429 VAL A CA 1
ATOM 3458 C C . VAL A 1 429 ? 19.642 15.513 -34.297 1.00 93.75 429 VAL A C 1
ATOM 3460 O O . VAL A 1 429 ? 20.180 16.401 -33.622 1.00 93.75 429 VAL A O 1
ATOM 3463 N N . ARG A 1 430 ? 19.428 15.653 -35.610 1.00 92.12 430 ARG A N 1
ATOM 3464 C CA . ARG A 1 430 ? 19.740 16.851 -36.414 1.00 92.12 430 ARG A CA 1
ATOM 3465 C C . ARG A 1 430 ? 18.441 17.537 -36.855 1.00 92.12 430 ARG A C 1
ATOM 3467 O O . ARG A 1 430 ? 17.409 16.885 -36.951 1.00 92.12 430 ARG A O 1
ATOM 3474 N N . ASN A 1 431 ? 18.478 18.849 -37.114 1.00 81.69 431 ASN A N 1
ATOM 3475 C CA . ASN A 1 431 ? 17.304 19.551 -37.648 1.00 81.69 431 ASN A CA 1
ATOM 3476 C C . ASN A 1 431 ? 16.926 18.977 -39.018 1.00 81.69 431 ASN A C 1
ATOM 3478 O O . ASN A 1 431 ? 17.783 18.906 -39.894 1.00 81.69 431 ASN A O 1
ATOM 3482 N N . GLY A 1 432 ? 15.649 18.599 -39.136 1.00 60.56 432 GLY A N 1
ATOM 3483 C CA . GLY A 1 432 ? 14.990 17.887 -40.233 1.00 60.56 432 GLY A CA 1
ATOM 3484 C C . GLY A 1 432 ? 15.689 17.878 -41.591 1.00 60.56 432 GLY A C 1
ATOM 3485 O O . GLY A 1 432 ? 15.854 18.925 -42.213 1.00 60.56 432 GLY A O 1
ATOM 3486 N N . THR A 1 433 ? 16.033 16.670 -42.048 1.00 44.47 433 THR A N 1
ATOM 3487 C CA . THR A 1 433 ? 15.972 16.198 -43.452 1.00 44.47 433 THR A CA 1
ATOM 3488 C C . THR A 1 433 ? 16.390 14.728 -43.629 1.00 44.47 433 THR A C 1
ATOM 3490 O O . THR A 1 433 ? 16.418 14.278 -44.771 1.00 44.47 433 THR A O 1
ATOM 3493 N N . ASP A 1 434 ? 16.678 13.981 -42.556 1.00 47.28 434 ASP A N 1
ATOM 3494 C CA . ASP A 1 434 ? 16.961 12.538 -42.643 1.00 47.28 434 ASP A CA 1
ATOM 3495 C C . ASP A 1 434 ? 15.687 11.693 -42.504 1.00 47.28 434 ASP A C 1
ATOM 3497 O O . ASP A 1 434 ? 14.865 12.017 -41.610 1.00 47.28 434 ASP A O 1
#

pLDDT: mean 85.61, std 14.38, range [40.12, 98.69]